Protein AF-0000000086530440 (afdb_homodimer)

Nearest PDB structures (foldseek):
  5odq-assembly1_B  TM=7.587E-01  e=1.296E-11  Methanothermococcus thermolithotrophicus DSM 2095
  7bkb-assembly1_B  TM=7.549E-01  e=4.208E-11  Methanospirillum hungatei JF-1
  1e1y-assembly1_A  TM=3.582E-01  e=9.350E+00  Oryctolagus cuniculus
  5odq-assembly1_B  TM=7.588E-01  e=1.585E-11  Methanothermococcus thermolithotrophicus DSM 2095
  7bkb-assembly1_B  TM=7.551E-01  e=4.612E-11  Methanospirillum hungatei JF-1

Foldseek 3Di:
DEEAEPAAACCVVPPVVLVVLLCLLCVVLPHHYDHQPPQDHCQLVCVVVPVLVSNLVNLVVVLVRGLPGQAYEYLALSSLLSLQPPNCVSCVPPVVVNVSSVSHNVRGYYSLCCCCPPSVDQAAAADDEWAAEEAEAQSNCPRVNPDVRLQVLCVSNVYHYQYFPPSNDHLLLVCPPPPVCPPVSLVSNVVVLVRRVVSVILEYEYRHVSSLCSNVVSCVVVPNPRRYYYYSSCVSSNVD/DEEAEPAAACCVVPPVVLVVLLCLLCVVLPHHYDHQPPQDHCQLVCVVVPVLVSNLVNLVVVLVRGLPGQAYEYLALSSLLSLQPPNCVSCVPPVVVNVSSVSHNVRGYYSLCCVCPPSVDQAAAADDEWAAEEAEAQSNCPRVNPDVRLCVLCVSNVYHYQYFPPSNDHLLLVCPPPPVCPPVSLVSNVVVLVRRVVSVIQEYEYRHVSSLCSNVVSCVVVPNPRRYYYYSSCVSSNVD

Sequence (480 aa):
MRVGLFVTCLVDLMRPEIGFSALKLIRDAGYEVIVPPAQTCCGQPAYNSGDRALARDLAEKTLREFEQFDYVVAPSGSCGGMIRAHYGDLFRDDPELMGRYTRLQQKVYELTDFLANVAKVSLAPGEFTGPVTYHDSCSGLRELGVKAQPRALLAQRGIAVTEMKDCEHCCGFGGTFAVKYGDISAAIADEKCANVRASGTGAVVLGDLGCMLNIEGRLRRTGDRDTRVLHVAQVLAGDVMRVGLFVTCLVDLMRPEIGFSALKLIRDAGYEVIVPPAQTCCGQPAYNSGDRALARDLAEKTLREFEQFDYVVAPSGSCGGMIRAHYGDLFRDDPELMGRYTRLQQKVYELTDFLANVAKVSLAPGEFTGPVTYHDSCSGLRELGVKAQPRALLAQRGIAVTEMKDCEHCCGFGGTFAVKYGDISAAIADEKCANVRASGTGAVVLGDLGCMLNIEGRLRRTGDRDTRVLHVAQVLAGDV

InterPro domains:
  IPR004017 Cysteine-rich domain [PF02754] (3-84)
  IPR004017 Cysteine-rich domain [PF02754] (132-215)

Organism: NCBI:txid488447

Radius of gyration: 22.61 Å; Cα contacts (8 Å, |Δi|>4): 989; chains: 2; bounding box: 58×64×51 Å

pLDDT: mean 94.04, std 8.0, range [56.5, 98.94]

Structure (mmCIF, N/CA/C/O backbone):
data_AF-0000000086530440-model_v1
#
loop_
_entity.id
_entity.type
_entity.pdbx_description
1 polymer '(Fe-S)-binding protein'
#
loop_
_atom_site.group_PDB
_atom_site.id
_atom_site.type_symbol
_atom_site.label_atom_id
_atom_site.label_alt_id
_atom_site.label_comp_id
_atom_site.label_asym_id
_atom_site.label_entity_id
_atom_site.label_seq_id
_atom_site.pdbx_PDB_ins_code
_atom_site.Cartn_x
_atom_site.Cartn_y
_atom_site.Cartn_z
_atom_site.occupancy
_atom_site.B_iso_or_equiv
_atom_site.auth_seq_id
_atom_site.auth_comp_id
_atom_site.auth_asym_id
_atom_site.auth_atom_id
_atom_site.pdbx_PDB_model_num
ATOM 1 N N . MET A 1 1 ? 12.977 -28.969 4.629 1 94.25 1 MET A N 1
ATOM 2 C CA . MET A 1 1 ? 13.391 -27.688 4.062 1 94.25 1 MET A CA 1
ATOM 3 C C . MET A 1 1 ? 12.461 -26.578 4.512 1 94.25 1 MET A C 1
ATOM 5 O O . MET A 1 1 ? 11.266 -26.797 4.707 1 94.25 1 MET A O 1
ATOM 9 N N . ARG A 1 2 ? 13.102 -25.5 4.812 1 97.75 2 ARG A N 1
ATOM 10 C CA . ARG A 1 2 ? 12.359 -24.375 5.367 1 97.75 2 ARG A CA 1
ATOM 11 C C . ARG A 1 2 ? 12.039 -23.344 4.285 1 97.75 2 ARG A C 1
ATOM 13 O O . ARG A 1 2 ? 12.922 -22.938 3.523 1 97.75 2 ARG A O 1
ATOM 20 N N . VAL A 1 3 ? 10.711 -22.984 4.215 1 98.88 3 VAL A N 1
ATOM 21 C CA . VAL A 1 3 ? 10.242 -21.953 3.307 1 98.88 3 VAL A CA 1
ATOM 22 C C . VAL A 1 3 ? 9.914 -20.688 4.098 1 98.88 3 VAL A C 1
ATOM 24 O O . VAL A 1 3 ? 9.133 -20.719 5.051 1 98.88 3 VAL A O 1
ATOM 27 N N . GLY A 1 4 ? 10.641 -19.562 3.832 1 98.88 4 GLY A N 1
ATOM 28 C CA . GLY A 1 4 ? 10.156 -18.266 4.273 1 98.88 4 GLY A CA 1
ATOM 29 C C . GLY A 1 4 ? 9.023 -17.734 3.412 1 98.88 4 GLY A C 1
ATOM 30 O O . GLY A 1 4 ? 9.211 -17.469 2.221 1 98.88 4 GLY A O 1
ATOM 31 N N . LEU A 1 5 ? 7.836 -17.641 4.008 1 98.88 5 LEU A N 1
ATOM 32 C CA . LEU A 1 5 ? 6.699 -17.078 3.281 1 98.88 5 LEU A CA 1
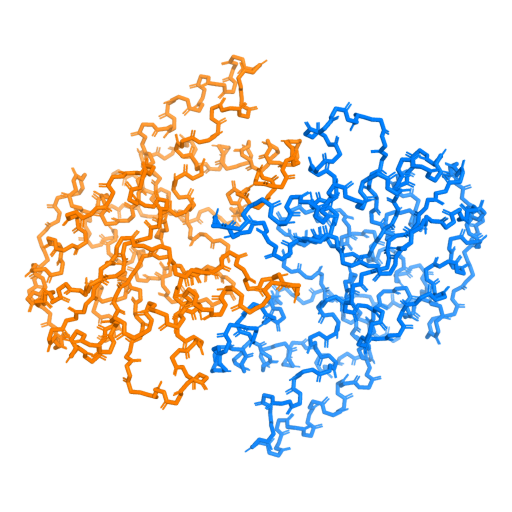ATOM 33 C C . LEU A 1 5 ? 6.688 -15.562 3.363 1 98.88 5 LEU A C 1
ATOM 35 O O . LEU A 1 5 ? 6.539 -14.992 4.445 1 98.88 5 LEU A O 1
ATOM 39 N N . PHE A 1 6 ? 6.891 -14.93 2.229 1 98.75 6 PHE A N 1
ATOM 40 C CA . PHE A 1 6 ? 6.688 -13.492 2.082 1 98.75 6 PHE A CA 1
ATOM 41 C C . PHE A 1 6 ? 5.223 -13.18 1.788 1 98.75 6 PHE A C 1
ATOM 43 O O . PHE A 1 6 ? 4.805 -13.18 0.629 1 98.75 6 PHE A O 1
ATOM 50 N N . VAL A 1 7 ? 4.445 -12.875 2.725 1 97.5 7 VAL A N 1
ATOM 51 C CA . VAL A 1 7 ? 2.992 -12.789 2.654 1 97.5 7 VAL A CA 1
ATOM 52 C C . VAL A 1 7 ? 2.58 -11.617 1.771 1 97.5 7 VAL A C 1
ATOM 54 O O . VAL A 1 7 ? 1.535 -11.656 1.118 1 97.5 7 VAL A O 1
ATOM 57 N N . THR A 1 8 ? 3.424 -10.555 1.627 1 96 8 THR A N 1
ATOM 58 C CA . THR A 1 8 ? 3.225 -9.289 0.939 1 96 8 THR A CA 1
ATOM 59 C C . THR A 1 8 ? 2.41 -8.328 1.801 1 96 8 THR A C 1
ATOM 61 O O . THR A 1 8 ? 1.546 -8.758 2.568 1 96 8 THR A O 1
ATOM 64 N N . CYS A 1 9 ? 2.635 -7.066 1.642 1 94.56 9 CYS A N 1
ATOM 65 C CA . CYS A 1 9 ? 2.002 -6.074 2.5 1 94.56 9 CYS A CA 1
ATOM 66 C C . CYS A 1 9 ? 0.507 -5.98 2.217 1 94.56 9 CYS A C 1
ATOM 68 O O . CYS A 1 9 ? -0.303 -5.914 3.143 1 94.56 9 CYS A O 1
ATOM 70 N N . LEU A 1 10 ? 0.105 -6.02 0.945 1 92.88 10 LEU A N 1
ATOM 71 C CA . LEU A 1 10 ? -1.304 -5.879 0.594 1 92.88 10 LEU A CA 1
ATOM 72 C C . LEU A 1 10 ? -2.113 -7.066 1.109 1 92.88 10 LEU A C 1
ATOM 74 O O . LEU A 1 10 ? -3.189 -6.883 1.683 1 92.88 10 LEU A O 1
ATOM 78 N N . VAL A 1 11 ? -1.574 -8.281 0.931 1 96.06 11 VAL A N 1
ATOM 79 C CA . VAL A 1 11 ? -2.26 -9.477 1.417 1 96.06 11 VAL A CA 1
ATOM 80 C C . VAL A 1 11 ? -2.381 -9.414 2.938 1 96.06 11 VAL A C 1
ATOM 82 O O . VAL A 1 11 ? -3.463 -9.633 3.49 1 96.06 11 VAL A O 1
ATOM 85 N N . ASP A 1 12 ? -1.332 -9.055 3.594 1 94.44 12 ASP A N 1
ATOM 86 C CA . ASP A 1 12 ? -1.309 -9.016 5.055 1 94.44 12 ASP A CA 1
ATOM 87 C C . ASP A 1 12 ? -2.324 -8.016 5.59 1 94.44 12 ASP A C 1
ATOM 89 O O . ASP A 1 12 ? -3.02 -8.289 6.57 1 94.44 12 ASP A O 1
ATOM 93 N N . LEU A 1 13 ? -2.479 -6.918 4.895 1 92.62 13 LEU A N 1
ATOM 94 C CA . LEU A 1 13 ? -3.273 -5.816 5.43 1 92.62 13 LEU A CA 1
ATOM 95 C C . LEU A 1 13 ? -4.734 -5.949 5.016 1 92.62 13 LEU A C 1
ATOM 97 O O . LEU A 1 13 ? -5.633 -5.531 5.746 1 92.62 13 LEU A O 1
ATOM 101 N N . MET A 1 14 ? -4.984 -6.633 3.861 1 93.62 14 MET A N 1
ATOM 102 C CA . MET A 1 14 ? -6.324 -6.465 3.301 1 93.62 14 MET A CA 1
ATOM 103 C C . MET A 1 14 ? -7.027 -7.809 3.156 1 93.62 14 MET A C 1
ATOM 105 O O . MET A 1 14 ? -8.25 -7.891 3.287 1 93.62 14 MET A O 1
ATOM 109 N N . ARG A 1 15 ? -6.25 -8.789 2.846 1 94.75 15 ARG A N 1
ATOM 110 C CA . ARG A 1 15 ? -6.832 -10.109 2.627 1 94.75 15 ARG A CA 1
ATOM 111 C C . ARG A 1 15 ? -5.934 -11.203 3.197 1 94.75 15 ARG A C 1
ATOM 113 O O . ARG A 1 15 ? -5.457 -12.07 2.461 1 94.75 15 ARG A O 1
ATOM 120 N N . PRO A 1 16 ? -5.754 -11.227 4.547 1 94.62 16 PRO A N 1
ATOM 121 C CA . PRO A 1 16 ? -4.793 -12.156 5.148 1 94.62 16 PRO A CA 1
ATOM 122 C C . PRO A 1 16 ? -5.145 -13.617 4.883 1 94.62 16 PRO A C 1
ATOM 124 O O . PRO A 1 16 ? -4.27 -14.484 4.934 1 94.62 16 PRO A O 1
ATOM 127 N N . GLU A 1 17 ? -6.453 -13.891 4.562 1 96.88 17 GLU A N 1
ATOM 128 C CA . GLU A 1 17 ? -6.867 -15.258 4.277 1 96.88 17 GLU A CA 1
ATOM 129 C C . GLU A 1 17 ? -6.105 -15.828 3.084 1 96.88 17 GLU A C 1
ATOM 131 O O . GLU A 1 17 ? -5.887 -17.047 3.002 1 96.88 17 GLU A O 1
ATOM 136 N N . ILE A 1 18 ? -5.664 -15.016 2.166 1 98.06 18 ILE A N 1
ATOM 137 C CA . ILE A 1 18 ? -4.859 -15.453 1.035 1 98.06 18 ILE A CA 1
ATOM 138 C C . ILE A 1 18 ? -3.512 -15.977 1.533 1 98.06 18 ILE A C 1
ATOM 140 O O . ILE A 1 18 ? -3.014 -17 1.046 1 98.06 18 ILE A O 1
ATOM 144 N N . GLY A 1 19 ? -2.902 -15.25 2.531 1 98.38 19 GLY A N 1
ATOM 145 C CA . GLY A 1 19 ? -1.678 -15.719 3.158 1 98.38 19 GLY A CA 1
ATOM 146 C C . GLY A 1 19 ? -1.831 -17.062 3.828 1 98.38 19 GLY A C 1
ATOM 147 O O . GLY A 1 19 ? -0.941 -17.922 3.736 1 98.38 19 GLY A O 1
ATOM 148 N N . PHE A 1 20 ? -2.984 -17.266 4.43 1 98.38 20 PHE A N 1
ATOM 149 C CA . PHE A 1 20 ? -3.25 -18.531 5.09 1 98.38 20 PHE A CA 1
ATOM 150 C C . PHE A 1 20 ? -3.389 -19.656 4.07 1 98.38 20 PHE A C 1
ATOM 152 O O . PHE A 1 20 ? -2.92 -20.766 4.297 1 98.38 20 PHE A O 1
ATOM 159 N N . SER A 1 21 ? -4.02 -19.406 2.959 1 98.75 21 SER A N 1
ATOM 160 C CA . SER A 1 21 ? -4.133 -20.391 1.895 1 98.75 21 SER A CA 1
ATOM 161 C C . SER A 1 21 ? -2.764 -20.766 1.338 1 98.75 21 SER A C 1
ATOM 163 O O . SER A 1 21 ? -2.492 -21.938 1.081 1 98.75 21 SER A O 1
ATOM 165 N N . ALA A 1 22 ? -1.939 -19.734 1.135 1 98.88 22 ALA A N 1
ATOM 166 C CA . ALA A 1 22 ? -0.586 -19.984 0.647 1 98.88 22 ALA A CA 1
ATOM 167 C C . ALA A 1 22 ? 0.198 -20.844 1.629 1 98.88 22 ALA A C 1
ATOM 169 O O . ALA A 1 22 ? 0.862 -21.812 1.227 1 98.88 22 ALA A O 1
ATOM 170 N N . LEU A 1 23 ? 0.105 -20.516 2.916 1 98.81 23 LEU A N 1
ATOM 171 C CA . LEU A 1 23 ? 0.765 -21.281 3.973 1 98.81 23 LEU A CA 1
ATOM 172 C C . LEU A 1 23 ? 0.308 -22.734 3.965 1 98.81 23 LEU A C 1
ATOM 174 O O . LEU A 1 23 ? 1.133 -23.641 4.031 1 98.81 23 LEU A O 1
ATOM 178 N N . LYS A 1 24 ? -0.978 -22.953 3.848 1 98.62 24 LYS A N 1
ATOM 179 C CA . LYS A 1 24 ? -1.569 -24.281 3.814 1 98.62 24 LYS A CA 1
ATOM 180 C C . LYS A 1 24 ? -1.022 -25.094 2.648 1 98.62 24 LYS A C 1
ATOM 182 O O . LYS A 1 24 ? -0.645 -26.266 2.818 1 98.62 24 LYS A O 1
ATOM 187 N N . LEU A 1 25 ? -0.968 -24.516 1.472 1 98.81 25 LEU A N 1
ATOM 188 C CA . LEU A 1 25 ? -0.498 -25.203 0.273 1 98.81 25 LEU A CA 1
ATOM 189 C C . LEU A 1 25 ? 0.959 -25.625 0.426 1 98.81 25 LEU A C 1
ATOM 191 O O . LEU A 1 25 ? 1.324 -26.75 0.063 1 98.81 25 LEU A O 1
ATOM 195 N N . ILE A 1 26 ? 1.804 -24.734 1.002 1 98.88 26 ILE A N 1
ATOM 196 C CA . ILE A 1 26 ? 3.227 -25.016 1.157 1 98.88 26 ILE A CA 1
ATOM 197 C C . ILE A 1 26 ? 3.426 -26.094 2.217 1 98.88 26 ILE A C 1
ATOM 199 O O . ILE A 1 26 ? 4.23 -27.016 2.033 1 98.88 26 ILE A O 1
ATOM 203 N N . ARG A 1 27 ? 2.674 -25.984 3.285 1 98.69 27 ARG A N 1
ATOM 204 C CA . ARG A 1 27 ? 2.742 -27 4.336 1 98.69 27 ARG A CA 1
ATOM 205 C C . ARG A 1 27 ? 2.307 -28.359 3.814 1 98.69 27 ARG A C 1
ATOM 207 O O . ARG A 1 27 ? 2.959 -29.375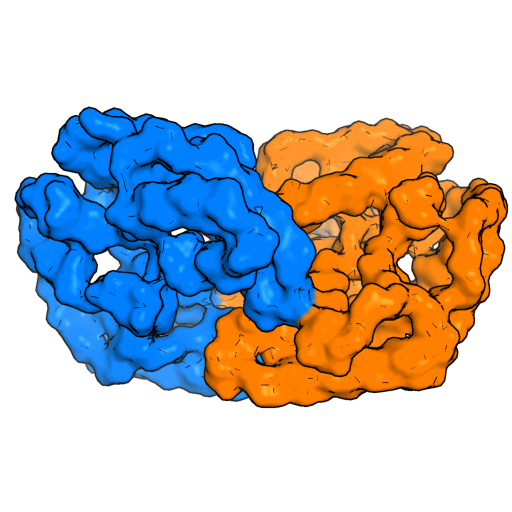 4.082 1 98.69 27 ARG A O 1
ATOM 214 N N . ASP A 1 28 ? 1.275 -28.422 3.088 1 98.25 28 ASP A N 1
ATOM 215 C CA . ASP A 1 28 ? 0.757 -29.672 2.541 1 98.25 28 ASP A CA 1
ATOM 216 C C . ASP A 1 28 ? 1.738 -30.281 1.543 1 98.25 28 ASP A C 1
ATOM 218 O O . ASP A 1 28 ? 1.724 -31.5 1.312 1 98.25 28 ASP A O 1
ATOM 222 N N . ALA A 1 29 ? 2.555 -29.453 0.952 1 98.44 29 ALA A N 1
ATOM 223 C CA . ALA A 1 29 ? 3.568 -29.922 0.013 1 98.44 29 ALA A CA 1
ATOM 224 C C . ALA A 1 29 ? 4.762 -30.531 0.752 1 98.44 29 ALA A C 1
ATOM 226 O O . ALA A 1 29 ? 5.684 -31.062 0.127 1 98.44 29 ALA A O 1
ATOM 227 N N . GLY A 1 30 ? 4.801 -30.422 2.133 1 98.31 30 GLY A N 1
ATOM 228 C CA . GLY A 1 30 ? 5.801 -31.125 2.926 1 98.31 30 GLY A CA 1
ATOM 229 C C . GLY A 1 30 ? 6.898 -30.203 3.439 1 98.31 30 GLY A C 1
ATOM 230 O O . GLY A 1 30 ? 7.926 -30.688 3.93 1 98.31 30 GLY A O 1
ATOM 231 N N . TYR A 1 31 ? 6.66 -28.891 3.383 1 98.81 31 TYR A N 1
ATOM 232 C CA . TYR A 1 31 ? 7.688 -27.953 3.807 1 98.81 31 TYR A CA 1
ATOM 233 C C . TYR A 1 31 ? 7.336 -27.328 5.156 1 98.81 31 TYR A C 1
ATOM 235 O O . TYR A 1 31 ? 6.156 -27.203 5.5 1 98.81 31 TYR A O 1
ATOM 243 N N . GLU A 1 32 ? 8.32 -27.047 5.895 1 98.69 32 GLU A N 1
ATOM 244 C CA . GLU A 1 32 ? 8.133 -26.172 7.047 1 98.69 32 GLU A CA 1
ATOM 245 C C . GLU A 1 32 ? 8.023 -24.703 6.613 1 98.69 32 GLU A C 1
ATOM 247 O O . GLU A 1 32 ? 8.891 -24.203 5.895 1 98.69 32 GLU A O 1
ATOM 252 N N . VAL A 1 33 ? 6.969 -24.109 6.992 1 98.62 33 VAL A N 1
ATOM 253 C CA . VAL A 1 33 ? 6.746 -22.734 6.566 1 98.62 33 VAL A CA 1
ATOM 254 C C . VAL A 1 33 ? 6.965 -21.781 7.746 1 98.62 33 VAL A C 1
ATOM 256 O O . VAL A 1 33 ? 6.395 -21.969 8.82 1 98.62 33 VAL A O 1
ATOM 259 N N . ILE A 1 34 ? 7.805 -20.812 7.605 1 98.62 34 ILE A N 1
ATOM 260 C CA . ILE A 1 34 ? 8.039 -19.766 8.586 1 98.62 34 ILE A CA 1
ATOM 261 C C . ILE A 1 34 ? 7.617 -18.422 8 1 98.62 34 ILE A C 1
ATOM 263 O O . ILE A 1 34 ? 7.918 -18.109 6.844 1 98.62 34 ILE A O 1
ATOM 267 N N . VAL A 1 35 ? 6.844 -17.703 8.75 1 98.25 35 VAL A N 1
ATOM 268 C CA . VAL A 1 35 ? 6.449 -16.344 8.398 1 98.25 35 VAL A CA 1
ATOM 269 C C . VAL A 1 35 ? 7.188 -15.352 9.289 1 98.25 35 VAL A C 1
ATOM 271 O O . VAL A 1 35 ? 6.793 -15.125 10.438 1 98.25 35 VAL A O 1
ATOM 274 N N . PRO A 1 36 ? 8.25 -14.797 8.805 1 97.19 36 PRO A N 1
ATOM 275 C CA . PRO A 1 36 ? 8.961 -13.844 9.656 1 97.19 36 PRO A CA 1
ATOM 276 C C . PRO A 1 36 ? 8.078 -12.695 10.133 1 97.19 36 PRO A C 1
ATOM 278 O O . PRO A 1 36 ? 7.504 -11.977 9.305 1 97.19 36 PRO A O 1
ATOM 281 N N . PRO A 1 37 ? 7.957 -12.484 11.344 1 92.75 37 PRO A N 1
ATOM 282 C CA . PRO A 1 37 ? 7.039 -11.461 11.852 1 92.75 37 PRO A CA 1
ATOM 283 C C . PRO A 1 37 ? 7.504 -10.039 11.523 1 92.75 37 PRO A C 1
ATOM 285 O O . PRO A 1 37 ? 6.691 -9.109 11.508 1 92.75 37 PRO A O 1
ATOM 288 N N . ALA A 1 38 ? 8.766 -9.891 11.297 1 91.31 38 ALA A N 1
ATOM 289 C CA . ALA A 1 38 ? 9.312 -8.555 11.078 1 91.31 38 ALA A CA 1
ATOM 290 C C . ALA A 1 38 ? 9.273 -8.18 9.602 1 91.31 38 ALA A C 1
ATOM 292 O O . ALA A 1 38 ? 9.742 -7.105 9.211 1 91.31 38 ALA A O 1
ATOM 293 N N . GLN A 1 39 ? 8.703 -9.109 8.789 1 91.88 39 GLN A N 1
ATOM 294 C CA . GLN A 1 39 ? 8.656 -8.766 7.371 1 91.88 39 GLN A CA 1
ATOM 295 C C . GLN A 1 39 ? 7.801 -7.531 7.133 1 91.88 39 GLN A C 1
ATOM 297 O O . GLN A 1 39 ? 6.883 -7.246 7.906 1 91.88 39 GLN A O 1
ATOM 302 N N . THR A 1 40 ? 8.156 -6.773 6.07 1 90.62 40 THR A N 1
ATOM 303 C CA . THR A 1 40 ? 7.414 -5.582 5.676 1 90.62 40 THR A CA 1
ATOM 304 C C . THR A 1 40 ? 7.137 -5.594 4.176 1 90.62 40 THR A C 1
ATOM 306 O O . THR A 1 40 ? 6.805 -6.633 3.607 1 90.62 40 THR A O 1
ATOM 309 N N . CYS A 1 41 ? 7.277 -4.473 3.482 1 94.56 41 CYS A N 1
ATOM 310 C CA . CYS A 1 41 ? 7.039 -4.277 2.057 1 94.56 41 CYS A CA 1
ATOM 311 C C . CYS A 1 41 ? 8.266 -4.664 1.241 1 94.56 41 CYS A C 1
ATOM 313 O O . CYS A 1 41 ? 9.398 -4.523 1.71 1 94.56 41 CYS A O 1
ATOM 315 N N . CYS A 1 42 ? 8.039 -5.188 0.037 1 97.19 42 CYS A N 1
ATOM 316 C CA . CYS A 1 42 ? 9.133 -5.547 -0.856 1 97.19 42 CYS A CA 1
ATOM 317 C C . CYS A 1 42 ? 9.828 -4.301 -1.393 1 97.19 42 CYS A C 1
ATOM 319 O O . CYS A 1 42 ? 10.914 -4.391 -1.974 1 97.19 42 CYS A O 1
ATOM 321 N N . GLY A 1 43 ? 9.219 -3.178 -1.311 1 95.25 43 GLY A N 1
ATOM 322 C CA . GLY A 1 43 ? 9.859 -1.924 -1.671 1 95.25 43 GLY A CA 1
ATOM 323 C C . GLY A 1 43 ? 9.539 -1.473 -3.084 1 95.25 43 GLY A C 1
ATOM 324 O O . GLY A 1 43 ? 10.047 -0.445 -3.541 1 95.25 43 GLY A O 1
ATOM 325 N N . GLN A 1 44 ? 8.633 -2.098 -3.779 1 92 44 GLN A N 1
ATOM 326 C CA . GLN A 1 44 ? 8.344 -1.834 -5.188 1 92 44 GLN A CA 1
ATOM 327 C C . GLN A 1 44 ? 7.855 -0.403 -5.387 1 92 44 GLN A C 1
ATOM 329 O O . GLN A 1 44 ? 8.297 0.286 -6.309 1 92 44 GLN A O 1
ATOM 334 N N . PRO A 1 45 ? 6.926 0.123 -4.539 1 87.94 45 PRO A N 1
ATOM 335 C CA . PRO A 1 45 ? 6.488 1.504 -4.75 1 87.94 45 PRO A CA 1
ATOM 336 C C . PRO A 1 45 ? 7.633 2.508 -4.652 1 87.94 45 PRO A C 1
ATOM 338 O O . PRO A 1 45 ? 7.727 3.43 -5.465 1 87.94 45 PRO A O 1
ATOM 341 N N . ALA A 1 46 ? 8.516 2.338 -3.664 1 90.81 46 ALA A N 1
ATOM 342 C CA . ALA A 1 46 ? 9.672 3.211 -3.523 1 90.81 46 ALA A CA 1
ATOM 343 C C . ALA A 1 46 ? 10.602 3.088 -4.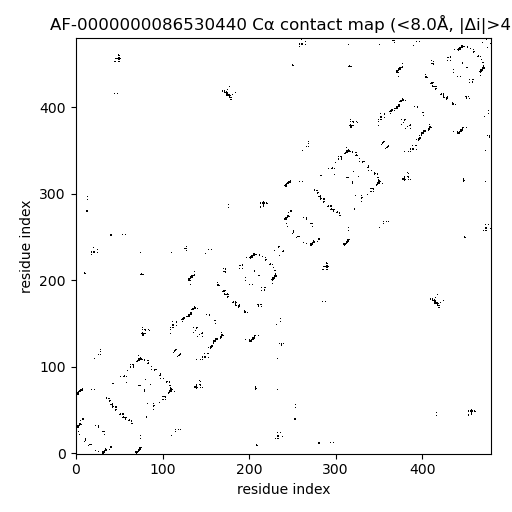73 1 90.81 46 ALA A C 1
ATOM 345 O O . ALA A 1 46 ? 11.078 4.094 -5.258 1 90.81 46 ALA A O 1
ATOM 346 N N . TYR A 1 47 ? 10.836 1.871 -5.223 1 92.19 47 TYR A N 1
ATOM 347 C CA . TYR A 1 47 ? 11.688 1.612 -6.375 1 92.19 47 TYR A CA 1
ATOM 348 C C . TYR A 1 47 ? 11.125 2.264 -7.633 1 92.19 47 TYR A C 1
ATOM 350 O O . TYR A 1 47 ? 11.836 2.977 -8.344 1 92.19 47 TYR A O 1
ATOM 358 N N . ASN A 1 48 ? 9.781 2.074 -7.875 1 85.75 48 ASN A N 1
ATOM 359 C CA . ASN A 1 48 ? 9.125 2.609 -9.062 1 85.75 48 ASN A CA 1
ATOM 360 C C . ASN A 1 48 ? 9.094 4.137 -9.047 1 85.75 48 ASN A C 1
ATOM 362 O O . ASN A 1 48 ? 9.148 4.77 -10.102 1 85.75 48 ASN A O 1
ATOM 366 N N . SER A 1 49 ? 9.07 4.691 -7.852 1 84.25 49 SER A N 1
ATOM 367 C CA . SER A 1 49 ? 9.016 6.145 -7.719 1 84.25 49 SER A CA 1
ATOM 368 C C . SER A 1 49 ? 10.398 6.766 -7.828 1 84.25 49 SER A C 1
ATOM 370 O O . SER A 1 49 ? 10.531 7.984 -7.965 1 84.25 49 SER A O 1
ATOM 372 N N . GLY A 1 50 ? 11.461 5.91 -7.664 1 85.62 50 GLY A N 1
ATOM 373 C CA . GLY A 1 50 ? 12.82 6.398 -7.809 1 85.62 50 GLY A CA 1
ATOM 374 C C . GLY A 1 50 ? 13.484 6.719 -6.48 1 85.62 50 GLY A C 1
ATOM 375 O O . GLY A 1 50 ? 14.609 7.223 -6.445 1 85.62 50 GLY A O 1
ATOM 376 N N . ASP A 1 51 ? 12.805 6.504 -5.426 1 87.81 51 ASP A N 1
ATOM 377 C CA . ASP A 1 51 ? 13.43 6.645 -4.117 1 87.81 51 ASP A CA 1
ATOM 378 C C . ASP A 1 51 ? 14.344 5.457 -3.814 1 87.81 51 ASP A C 1
ATOM 380 O O . ASP A 1 51 ? 14 4.59 -3.012 1 87.81 51 ASP A O 1
ATOM 384 N N . ARG A 1 52 ? 15.484 5.52 -4.309 1 92.19 52 ARG A N 1
ATOM 385 C CA . ARG A 1 52 ? 16.422 4.398 -4.273 1 92.19 52 ARG A CA 1
ATOM 386 C C . ARG A 1 52 ? 16.875 4.109 -2.846 1 92.19 52 ARG A C 1
ATOM 388 O O . ARG A 1 52 ? 17.062 2.951 -2.469 1 92.19 52 ARG A O 1
ATOM 395 N N . ALA A 1 53 ? 17.047 5.148 -2.09 1 93.06 53 ALA A N 1
ATOM 396 C CA . ALA A 1 53 ? 17.531 4.965 -0.723 1 93.06 53 ALA A CA 1
ATOM 397 C C . ALA A 1 53 ? 16.531 4.156 0.101 1 93.06 53 ALA A C 1
ATOM 399 O O . ALA A 1 53 ? 16.906 3.189 0.77 1 93.06 53 ALA A O 1
ATOM 400 N N . LEU A 1 54 ? 15.289 4.543 0.033 1 93.31 54 LEU A N 1
ATOM 401 C CA . LEU A 1 54 ? 14.258 3.814 0.762 1 93.31 54 LEU A CA 1
ATOM 402 C C . LEU A 1 54 ? 14.094 2.404 0.208 1 93.31 54 LEU A C 1
ATOM 404 O O . LEU A 1 54 ? 13.969 1.444 0.97 1 93.31 54 LEU A O 1
ATOM 408 N N . ALA A 1 55 ? 14.062 2.297 -1.114 1 96.06 55 ALA A N 1
ATOM 409 C CA . ALA A 1 55 ? 13.961 0.98 -1.738 1 96.06 55 ALA A CA 1
ATOM 410 C C . ALA A 1 55 ? 15.094 0.063 -1.273 1 96.06 55 ALA A C 1
ATOM 412 O O . ALA A 1 55 ? 14.859 -1.112 -0.978 1 96.06 55 ALA A O 1
ATOM 413 N N . ARG A 1 56 ? 16.297 0.618 -1.209 1 97.5 56 ARG A N 1
ATOM 414 C CA . ARG A 1 56 ? 17.453 -0.153 -0.774 1 97.5 56 ARG A CA 1
ATOM 415 C C . ARG A 1 56 ? 17.312 -0.582 0.683 1 97.5 56 ARG A C 1
ATOM 417 O O . ARG A 1 56 ? 17.625 -1.725 1.032 1 97.5 56 ARG A O 1
ATOM 424 N N . ASP A 1 57 ? 16.875 0.333 1.554 1 96.75 57 ASP A N 1
ATOM 425 C CA . ASP A 1 57 ? 16.672 0.009 2.963 1 96.75 57 ASP A CA 1
ATOM 426 C C . ASP A 1 57 ? 15.695 -1.148 3.123 1 96.75 57 ASP A C 1
ATOM 428 O O . ASP A 1 57 ? 15.93 -2.07 3.906 1 96.75 57 ASP A O 1
ATOM 432 N N . LEU A 1 58 ? 14.602 -1.113 2.41 1 97.31 58 LEU A N 1
ATOM 433 C CA . LEU A 1 58 ? 13.578 -2.154 2.479 1 97.31 58 LEU A CA 1
ATOM 434 C C . LEU A 1 58 ? 14.109 -3.469 1.91 1 97.31 58 LEU A C 1
ATOM 436 O O . LEU A 1 58 ? 13.82 -4.543 2.445 1 97.31 58 LEU A O 1
ATOM 440 N N . ALA A 1 59 ? 14.867 -3.377 0.853 1 98.31 59 ALA A N 1
ATOM 441 C CA . ALA A 1 59 ? 15.477 -4.562 0.254 1 98.31 59 ALA A CA 1
ATOM 442 C C . ALA A 1 59 ? 16.438 -5.23 1.225 1 98.31 59 ALA A C 1
ATOM 444 O O . ALA A 1 59 ? 16.469 -6.457 1.351 1 98.31 59 ALA A O 1
ATOM 445 N N . GLU A 1 60 ? 17.25 -4.434 1.876 1 98.12 60 GLU A N 1
ATOM 446 C CA . GLU A 1 60 ? 18.188 -4.969 2.855 1 98.12 60 GLU A CA 1
ATOM 447 C C . GLU A 1 60 ? 17.469 -5.676 3.994 1 98.12 60 GLU A C 1
ATOM 449 O O . GLU A 1 60 ? 17.906 -6.719 4.473 1 98.12 60 GLU A O 1
ATOM 454 N N . LYS A 1 61 ? 16.438 -5.074 4.43 1 97.5 61 LYS A N 1
ATOM 455 C CA . LYS A 1 61 ? 15.641 -5.695 5.48 1 97.5 61 LYS A CA 1
ATOM 456 C C . LYS A 1 61 ? 15.078 -7.039 5.027 1 97.5 61 LYS A C 1
ATOM 458 O O . LYS A 1 61 ? 15.102 -8.016 5.777 1 97.5 61 LYS A O 1
ATOM 463 N N . THR A 1 62 ? 14.523 -7.062 3.803 1 98.12 62 THR A N 1
ATOM 464 C CA . THR A 1 62 ? 14.016 -8.312 3.256 1 98.12 62 THR A CA 1
ATOM 465 C C . THR A 1 62 ? 15.109 -9.375 3.207 1 98.12 62 THR A C 1
ATOM 467 O O . THR A 1 62 ? 14.898 -10.516 3.613 1 98.12 62 THR A O 1
ATOM 470 N N . LEU A 1 63 ? 16.25 -8.945 2.729 1 98.19 63 LEU A N 1
ATOM 471 C CA . LEU A 1 63 ? 17.391 -9.859 2.648 1 98.19 63 LEU A CA 1
ATOM 472 C C . LEU A 1 63 ? 17.719 -10.438 4.02 1 98.19 63 LEU A C 1
ATOM 474 O O . LEU A 1 63 ? 17.859 -11.656 4.168 1 98.19 63 LEU A O 1
ATOM 478 N N . ARG A 1 64 ? 17.781 -9.594 5.039 1 97.62 64 ARG A N 1
ATOM 479 C CA . ARG A 1 64 ? 18.125 -10.016 6.398 1 97.62 64 ARG A CA 1
ATOM 480 C C . ARG A 1 64 ? 17.078 -10.984 6.941 1 97.62 64 ARG A C 1
ATOM 482 O O . ARG A 1 64 ? 17.422 -11.953 7.629 1 97.62 64 ARG A O 1
ATOM 489 N N . GLU A 1 65 ? 15.867 -10.773 6.605 1 97.88 65 GLU A N 1
ATOM 490 C CA . GLU A 1 65 ? 14.781 -11.57 7.164 1 97.88 65 GLU A CA 1
ATOM 491 C C . GLU A 1 65 ? 14.656 -12.914 6.461 1 97.88 65 GLU A C 1
ATOM 493 O O . GLU A 1 65 ? 14.172 -13.891 7.043 1 97.88 65 GLU A O 1
ATOM 498 N N . PHE A 1 66 ? 15.156 -13.016 5.227 1 98.62 66 PHE A N 1
ATOM 499 C CA . PHE A 1 66 ? 14.727 -14.18 4.465 1 98.62 66 PHE A CA 1
ATOM 500 C C . PHE A 1 66 ? 15.93 -15.008 4.02 1 98.62 66 PHE A C 1
ATOM 502 O O . PHE A 1 66 ? 15.773 -16.156 3.607 1 98.62 66 PHE A O 1
ATOM 509 N N . GLU A 1 67 ? 17.156 -14.5 4.09 1 98 67 GLU A N 1
ATOM 510 C CA . GLU A 1 67 ? 18.312 -15.156 3.498 1 98 67 GLU A CA 1
ATOM 511 C C . GLU A 1 67 ? 18.609 -16.484 4.199 1 98 67 GLU A C 1
ATOM 513 O O . GLU A 1 67 ? 19.328 -17.328 3.656 1 98 67 GLU A O 1
ATOM 518 N N . GLN A 1 68 ? 18.047 -16.734 5.387 1 97.94 68 GLN A N 1
ATOM 519 C CA . GLN A 1 68 ? 18.359 -17.938 6.156 1 97.94 68 GLN A CA 1
ATOM 520 C C . GLN A 1 68 ? 17.531 -19.125 5.668 1 97.94 68 GLN A C 1
ATOM 522 O O . GLN A 1 68 ? 17.812 -20.266 6.043 1 97.94 68 GLN A O 1
ATOM 527 N N . PHE A 1 69 ? 16.578 -18.891 4.832 1 98.75 69 PHE A N 1
ATOM 528 C CA . PHE A 1 69 ? 15.664 -19.953 4.449 1 98.75 69 PHE A CA 1
ATOM 529 C C . PHE A 1 69 ? 16.141 -20.672 3.191 1 98.75 69 PHE A C 1
ATOM 531 O O . PHE A 1 69 ? 16.922 -20.109 2.416 1 98.75 69 PHE A O 1
ATOM 538 N N . ASP A 1 70 ? 15.672 -21.859 3 1 98.81 70 ASP A N 1
ATOM 539 C CA . ASP A 1 70 ? 16 -22.625 1.802 1 98.81 70 ASP A CA 1
ATOM 540 C C . ASP A 1 70 ? 15.281 -22.062 0.577 1 98.81 70 ASP A C 1
ATOM 542 O O . ASP A 1 70 ? 15.805 -22.109 -0.536 1 98.81 70 ASP A O 1
ATOM 546 N N . TYR A 1 71 ? 14.062 -21.562 0.773 1 98.88 71 TYR A N 1
ATOM 547 C CA . TYR A 1 71 ? 13.25 -20.938 -0.268 1 98.88 71 TYR A CA 1
ATOM 548 C C . TYR A 1 71 ? 12.5 -19.719 0.271 1 98.88 71 TYR A C 1
ATOM 550 O O . TYR A 1 71 ? 12.172 -19.672 1.459 1 98.88 71 TYR A O 1
ATOM 558 N N . VAL A 1 72 ? 12.305 -18.75 -0.561 1 98.88 72 VAL A N 1
ATOM 559 C CA . VAL A 1 72 ? 11.414 -17.625 -0.329 1 98.88 72 VAL A CA 1
ATOM 560 C C . VAL A 1 72 ? 10.242 -17.688 -1.312 1 98.88 72 VAL A C 1
ATOM 562 O O . VAL A 1 72 ? 10.445 -17.719 -2.527 1 98.88 72 VAL A O 1
ATOM 565 N N . VAL A 1 73 ? 9.039 -17.75 -0.779 1 98.94 73 VAL A N 1
ATOM 566 C CA . VAL A 1 73 ? 7.871 -17.891 -1.635 1 98.94 73 VAL A CA 1
ATOM 567 C C . VAL A 1 73 ? 6.91 -16.734 -1.401 1 98.94 73 VAL A C 1
ATOM 569 O O . VAL A 1 73 ? 6.617 -16.375 -0.256 1 98.94 73 VAL A O 1
ATOM 572 N N . ALA A 1 74 ? 6.477 -16.094 -2.42 1 98.81 74 ALA A N 1
ATOM 573 C CA . ALA A 1 74 ? 5.516 -14.992 -2.355 1 98.81 74 ALA A CA 1
ATOM 574 C C . ALA A 1 74 ? 4.273 -15.297 -3.184 1 98.81 74 ALA A C 1
ATOM 576 O O . ALA A 1 74 ? 4.375 -15.648 -4.363 1 98.81 74 ALA A O 1
ATOM 577 N N . PRO A 1 75 ? 3.059 -15.141 -2.57 1 98.69 75 PRO A N 1
ATOM 578 C CA . PRO A 1 75 ? 1.826 -15.258 -3.352 1 98.69 75 PRO A CA 1
ATOM 579 C C . PRO A 1 75 ? 1.518 -14 -4.164 1 98.69 75 PRO A C 1
ATOM 581 O O . PRO A 1 75 ? 0.387 -13.508 -4.137 1 98.69 75 PRO A O 1
ATOM 584 N N . SER A 1 76 ? 2.49 -13.562 -4.914 1 98.38 76 SER A N 1
ATOM 585 C CA . SER A 1 76 ? 2.449 -12.336 -5.707 1 98.38 76 SER A CA 1
ATOM 586 C C . SER A 1 76 ? 3.58 -12.297 -6.73 1 98.38 76 SER A C 1
ATOM 588 O O . SER A 1 76 ? 4.758 -12.352 -6.367 1 98.38 76 SER A O 1
ATOM 590 N N . GLY A 1 77 ? 3.176 -12.195 -7.996 1 96.81 77 GLY A N 1
ATOM 591 C CA . GLY A 1 77 ? 4.18 -11.984 -9.023 1 96.81 77 GLY A CA 1
ATOM 592 C C . GLY A 1 77 ? 4.914 -10.656 -8.875 1 96.81 77 GLY A C 1
ATOM 593 O O . GLY A 1 77 ? 6.113 -10.578 -9.141 1 96.81 77 GLY A O 1
ATOM 594 N N . SER A 1 78 ? 4.203 -9.633 -8.445 1 94.44 78 SER A N 1
ATOM 595 C CA . SER A 1 78 ? 4.789 -8.297 -8.312 1 94.44 78 SER A CA 1
ATOM 596 C C . SER A 1 78 ? 5.871 -8.281 -7.238 1 94.44 78 SER A C 1
ATOM 598 O O . SER A 1 78 ? 6.977 -7.781 -7.473 1 94.44 78 SER A O 1
ATOM 600 N N . CYS A 1 79 ? 5.57 -8.82 -6.066 1 97.44 79 CYS A N 1
ATOM 601 C CA . CYS A 1 79 ? 6.535 -8.82 -4.973 1 97.44 79 CYS A CA 1
ATOM 602 C C . CYS A 1 79 ? 7.691 -9.766 -5.262 1 97.44 79 CYS A C 1
ATOM 604 O O . CYS A 1 79 ? 8.852 -9.422 -5.039 1 97.44 79 CYS A O 1
ATOM 606 N N . GLY A 1 80 ? 7.379 -10.961 -5.785 1 97.94 80 GLY A N 1
ATOM 607 C CA . GLY A 1 80 ? 8.438 -11.859 -6.207 1 97.94 80 GLY A CA 1
ATOM 608 C C . GLY A 1 80 ? 9.336 -11.266 -7.273 1 97.94 80 GLY A C 1
ATOM 609 O O . GLY A 1 80 ? 10.562 -11.414 -7.219 1 97.94 80 GLY A O 1
ATOM 610 N N . GLY A 1 81 ? 8.695 -10.633 -8.219 1 97.12 81 GLY A N 1
ATOM 611 C CA . GLY A 1 81 ? 9.453 -9.969 -9.273 1 97.12 81 GLY A CA 1
ATOM 612 C C . GLY A 1 81 ? 10.359 -8.867 -8.758 1 97.12 81 GLY A C 1
ATOM 613 O O . GLY A 1 81 ? 11.508 -8.758 -9.172 1 97.12 81 GLY A O 1
ATOM 614 N N . MET A 1 82 ? 9.844 -8.047 -7.824 1 96.81 82 MET A N 1
ATOM 615 C CA . MET A 1 82 ? 10.648 -6.996 -7.211 1 96.81 82 MET A CA 1
ATOM 616 C C . MET A 1 82 ? 11.891 -7.578 -6.547 1 96.81 82 MET A C 1
ATOM 618 O O . MET A 1 82 ? 13.008 -7.109 -6.781 1 96.81 82 MET A O 1
ATOM 622 N N . ILE A 1 83 ? 11.727 -8.656 -5.789 1 98.5 83 ILE A N 1
ATOM 623 C CA . ILE A 1 83 ? 12.82 -9.25 -5.031 1 98.5 83 ILE A CA 1
ATOM 624 C C . ILE A 1 83 ? 13.805 -9.922 -5.988 1 98.5 83 ILE A C 1
ATOM 626 O O . ILE A 1 83 ? 15.016 -9.727 -5.871 1 98.5 83 ILE A O 1
ATOM 630 N N . ARG A 1 84 ? 13.312 -10.602 -6.961 1 97.88 84 ARG A N 1
ATOM 631 C CA . ARG A 1 84 ? 14.156 -11.453 -7.793 1 97.88 84 ARG A CA 1
ATOM 632 C C . ARG A 1 84 ? 14.836 -10.648 -8.891 1 97.88 84 ARG A C 1
ATOM 634 O O . ARG A 1 84 ? 15.977 -10.922 -9.258 1 97.88 84 ARG A O 1
ATOM 641 N N . ALA A 1 85 ? 14.203 -9.641 -9.383 1 96.94 85 ALA A N 1
ATOM 642 C CA . ALA A 1 85 ? 14.688 -9.023 -10.617 1 96.94 85 ALA A CA 1
ATOM 643 C C . ALA A 1 85 ? 15.289 -7.648 -10.336 1 96.94 85 ALA A C 1
ATOM 645 O O . ALA A 1 85 ? 16.141 -7.172 -11.094 1 96.94 85 ALA A O 1
ATOM 646 N N . HIS A 1 86 ? 14.906 -6.969 -9.266 1 97 86 HIS A N 1
ATOM 647 C CA . HIS A 1 86 ? 15.234 -5.551 -9.203 1 97 86 HIS A CA 1
ATOM 648 C C . HIS A 1 86 ? 16.172 -5.25 -8.031 1 97 86 HIS A C 1
ATOM 650 O O . HIS A 1 86 ? 16.812 -4.203 -7.996 1 97 86 HIS A O 1
ATOM 656 N N . TYR A 1 87 ? 16.266 -6.168 -7.039 1 98.31 87 TYR A N 1
ATOM 657 C CA . TYR A 1 87 ? 17.125 -5.918 -5.883 1 98.31 87 TYR A CA 1
ATOM 658 C C . TYR A 1 87 ? 18.578 -5.793 -6.293 1 98.31 87 TYR A C 1
ATOM 660 O O . TYR A 1 87 ? 19.359 -5.074 -5.652 1 98.31 87 TYR A O 1
ATOM 668 N N . GLY A 1 88 ? 19 -6.469 -7.359 1 98 88 GLY A N 1
ATOM 669 C CA . GLY A 1 88 ? 20.359 -6.352 -7.852 1 98 88 GLY A CA 1
ATOM 670 C C . GLY A 1 88 ? 20.75 -4.926 -8.195 1 98 88 GLY A C 1
ATOM 671 O O . GLY A 1 88 ? 21.875 -4.504 -7.941 1 98 88 GLY A O 1
ATOM 672 N N . ASP A 1 89 ? 19.812 -4.195 -8.805 1 97.69 89 ASP A N 1
ATOM 673 C CA . ASP A 1 89 ? 20.031 -2.793 -9.141 1 97.69 89 ASP A CA 1
ATOM 674 C C . ASP A 1 89 ? 20.312 -1.963 -7.891 1 97.69 89 ASP A C 1
ATOM 676 O O . ASP A 1 89 ? 21.125 -1.032 -7.926 1 97.69 89 ASP A O 1
ATOM 680 N N . LEU A 1 90 ? 19.719 -2.352 -6.77 1 97.56 90 LEU A N 1
ATOM 681 C CA . LEU A 1 90 ? 19.797 -1.599 -5.52 1 97.56 90 LEU A CA 1
ATOM 682 C C . LEU A 1 90 ? 21.109 -1.897 -4.797 1 97.56 90 LEU A C 1
ATOM 684 O O . LEU A 1 90 ? 21.594 -1.071 -4.02 1 97.56 90 LEU A O 1
ATOM 688 N N . PHE A 1 91 ? 21.641 -3.068 -5.086 1 97.88 91 PHE A N 1
ATOM 689 C CA . PHE A 1 91 ? 22.812 -3.498 -4.348 1 97.88 91 PHE A CA 1
ATOM 690 C C . PHE A 1 91 ? 24.062 -3.434 -5.23 1 97.88 91 PHE A C 1
ATOM 692 O O . PHE A 1 91 ? 25.141 -3.873 -4.824 1 97.88 91 PHE A O 1
ATOM 699 N N . ARG A 1 92 ? 24.031 -2.885 -6.367 1 95.69 92 ARG A N 1
ATOM 700 C CA . ARG A 1 92 ? 25.062 -2.959 -7.395 1 95.69 92 ARG A CA 1
ATOM 701 C C . ARG A 1 92 ? 26.391 -2.4 -6.879 1 95.69 92 ARG A C 1
ATOM 703 O O . ARG A 1 92 ? 27.469 -2.865 -7.277 1 95.69 92 ARG A O 1
ATOM 710 N N . ASP A 1 93 ? 26.359 -1.459 -5.984 1 96.38 93 ASP A N 1
ATOM 711 C CA . ASP A 1 93 ? 27.578 -0.786 -5.527 1 96.38 93 ASP A CA 1
ATOM 712 C C . ASP A 1 93 ? 28.047 -1.34 -4.184 1 96.38 93 ASP A C 1
ATOM 714 O O . ASP A 1 93 ? 28.891 -0.742 -3.521 1 96.38 93 ASP A O 1
ATOM 718 N N . ASP A 1 94 ? 27.531 -2.424 -3.709 1 97.44 94 ASP A N 1
ATOM 719 C CA . ASP A 1 94 ? 27.859 -3.076 -2.445 1 97.44 94 ASP A CA 1
ATOM 720 C C . ASP A 1 94 ? 28.125 -4.566 -2.648 1 97.44 94 ASP A C 1
ATOM 722 O O . ASP A 1 94 ? 27.203 -5.383 -2.527 1 97.44 94 ASP A O 1
ATOM 726 N N . PRO A 1 95 ? 29.375 -4.93 -2.875 1 97.62 95 PRO A N 1
ATOM 727 C CA . PRO A 1 95 ? 29.703 -6.316 -3.209 1 97.62 95 PRO A CA 1
ATOM 728 C C . PRO A 1 95 ? 29.219 -7.309 -2.152 1 97.62 95 PRO A C 1
ATOM 730 O O . PRO A 1 95 ? 28.828 -8.43 -2.486 1 97.62 95 PRO A O 1
ATOM 733 N N . GLU A 1 96 ? 29.312 -6.879 -0.945 1 97.81 96 GLU A N 1
ATOM 734 C CA . GLU A 1 96 ? 28.875 -7.777 0.116 1 97.81 96 GLU A CA 1
ATOM 735 C C . GLU A 1 96 ? 27.375 -8.047 0.02 1 97.81 96 GLU A C 1
ATOM 737 O O . GLU A 1 96 ? 26.953 -9.203 0.033 1 97.81 96 GLU A O 1
ATOM 742 N N . LEU A 1 97 ? 26.578 -7.027 -0.072 1 97.62 97 LEU A N 1
ATOM 743 C CA . LEU A 1 97 ? 25.141 -7.18 -0.192 1 97.62 97 LEU A CA 1
ATOM 744 C C . LEU A 1 97 ? 24.766 -7.902 -1.485 1 97.62 97 LEU A C 1
ATOM 746 O O . LEU A 1 97 ? 23.828 -8.703 -1.511 1 97.62 97 LEU A O 1
ATOM 750 N N . MET A 1 98 ? 25.484 -7.57 -2.537 1 97.94 98 MET A N 1
ATOM 751 C CA . MET A 1 98 ? 25.234 -8.219 -3.822 1 97.94 98 MET A CA 1
ATOM 752 C C . MET A 1 98 ? 25.469 -9.719 -3.732 1 97.94 98 MET A C 1
ATOM 754 O O . MET A 1 98 ? 24.734 -10.508 -4.32 1 97.94 98 MET A O 1
ATOM 758 N N . GLY A 1 99 ? 26.531 -10.133 -3.039 1 98.12 99 GLY A N 1
ATOM 759 C CA . GLY A 1 99 ? 26.797 -11.547 -2.842 1 98.12 99 GLY A CA 1
ATOM 760 C C . GLY A 1 99 ? 25.703 -12.266 -2.092 1 98.12 99 GLY A C 1
ATOM 761 O O . GLY A 1 99 ? 25.266 -13.344 -2.496 1 98.12 99 GLY A O 1
ATOM 762 N N . ARG A 1 100 ? 25.281 -11.633 -0.99 1 98.12 100 ARG A N 1
ATOM 763 C CA . ARG A 1 100 ? 24.188 -12.195 -0.205 1 98.12 100 ARG A CA 1
ATOM 764 C C . ARG A 1 100 ? 22.906 -12.281 -1.035 1 98.12 100 ARG A C 1
ATOM 766 O O . ARG A 1 100 ? 22.219 -13.297 -1.004 1 98.12 100 ARG A O 1
ATOM 773 N N . TYR A 1 101 ? 22.672 -11.25 -1.791 1 98.62 101 TYR A N 1
ATOM 774 C CA . TYR A 1 101 ? 21.484 -11.219 -2.637 1 98.62 101 TYR A CA 1
ATOM 775 C C . TYR A 1 101 ? 21.562 -12.281 -3.721 1 98.62 101 TYR A C 1
ATOM 777 O O . TYR A 1 101 ? 20.562 -12.945 -4.02 1 98.62 101 TYR A O 1
ATOM 785 N N . THR A 1 102 ? 22.656 -12.469 -4.344 1 98.19 102 THR A N 1
ATOM 786 C CA . THR A 1 102 ? 22.812 -13.453 -5.41 1 98.19 102 THR A CA 1
ATOM 787 C C . THR A 1 102 ? 22.406 -14.844 -4.922 1 98.19 102 THR A C 1
ATOM 789 O O . THR A 1 102 ? 21.797 -15.609 -5.656 1 98.19 102 THR A O 1
ATOM 792 N N . ARG A 1 103 ? 22.766 -15.109 -3.689 1 98.25 103 ARG A N 1
ATOM 793 C CA . ARG A 1 103 ? 22.391 -16.391 -3.105 1 98.25 103 ARG A CA 1
ATOM 794 C C . ARG A 1 103 ? 20.891 -16.469 -2.873 1 98.25 103 ARG A C 1
ATOM 796 O O . ARG A 1 103 ? 20.266 -17.5 -3.135 1 98.25 103 ARG A O 1
ATOM 803 N N . LEU A 1 104 ? 20.281 -15.383 -2.4 1 98.38 104 LEU A N 1
ATOM 804 C CA . LEU A 1 104 ? 18.844 -15.336 -2.146 1 98.38 104 LEU A CA 1
ATOM 805 C C . LEU A 1 104 ? 18.062 -15.406 -3.453 1 98.38 104 LEU A C 1
ATOM 807 O O . LEU A 1 104 ? 17.031 -16.078 -3.533 1 98.38 104 LEU A O 1
ATOM 811 N N . GLN A 1 105 ? 18.516 -14.656 -4.414 1 98.31 105 GLN A N 1
ATOM 812 C CA . GLN A 1 105 ? 17.859 -14.492 -5.699 1 98.31 105 GLN A CA 1
ATOM 813 C C . GLN A 1 105 ? 17.469 -15.844 -6.301 1 98.31 105 GLN A C 1
ATOM 815 O O . GLN A 1 105 ? 16.391 -15.992 -6.867 1 98.31 105 GLN A O 1
ATOM 820 N N . GLN A 1 106 ? 18.281 -16.828 -6.113 1 97.44 106 GLN A N 1
ATOM 821 C CA . GLN A 1 106 ? 18.141 -18.125 -6.75 1 97.44 106 GLN A CA 1
ATOM 822 C C . GLN A 1 106 ? 17.047 -18.953 -6.07 1 97.44 106 GLN A C 1
ATOM 824 O O . GLN A 1 106 ? 16.594 -19.953 -6.621 1 97.44 106 GLN A O 1
ATOM 829 N N . LYS A 1 107 ? 16.656 -18.484 -4.949 1 98.06 107 LYS A N 1
ATOM 830 C CA . LYS A 1 107 ? 15.727 -19.312 -4.195 1 98.06 107 LYS A CA 1
ATOM 831 C C . LYS A 1 107 ? 14.398 -18.578 -3.982 1 98.06 107 LYS A C 1
ATOM 833 O O . LYS A 1 107 ? 13.602 -18.969 -3.125 1 98.06 107 LYS A O 1
ATOM 838 N N . VAL A 1 108 ? 14.117 -17.484 -4.738 1 98.75 108 VAL A N 1
ATOM 839 C CA . VAL A 1 108 ? 12.867 -16.719 -4.664 1 98.75 108 VAL A CA 1
ATOM 840 C C . VAL A 1 108 ? 11.898 -17.234 -5.727 1 98.75 108 VAL A C 1
ATOM 842 O O . VAL A 1 108 ? 12.227 -17.266 -6.914 1 98.75 108 VAL A O 1
ATOM 845 N N . TYR A 1 109 ? 10.695 -17.531 -5.27 1 98.81 109 TYR A N 1
ATOM 846 C CA . TYR A 1 109 ? 9.695 -18.047 -6.195 1 98.81 109 TYR A CA 1
ATOM 847 C C . TYR A 1 109 ? 8.328 -17.422 -5.941 1 98.81 109 TYR A C 1
ATOM 849 O O . TYR A 1 109 ? 7.965 -17.172 -4.793 1 98.81 109 TYR A O 1
ATOM 857 N N . GLU A 1 110 ? 7.629 -17.172 -7.004 1 98.81 110 GLU A N 1
ATOM 858 C CA . GLU A 1 110 ? 6.184 -17 -6.887 1 98.81 110 GLU A CA 1
ATOM 859 C C . GLU A 1 110 ? 5.5 -18.297 -6.477 1 98.81 110 GLU A C 1
ATOM 861 O O . GLU A 1 110 ? 5.977 -19.391 -6.809 1 98.81 110 GLU A O 1
ATOM 866 N N . LEU A 1 111 ? 4.375 -18.219 -5.789 1 98.94 111 LEU A N 1
ATOM 867 C CA . LEU A 1 111 ? 3.725 -19.344 -5.133 1 98.94 111 LEU A CA 1
ATOM 868 C C . LEU A 1 111 ? 3.463 -20.484 -6.121 1 98.94 111 LEU A C 1
ATOM 870 O O . LEU A 1 111 ? 3.84 -21.625 -5.875 1 98.94 111 LEU A O 1
ATOM 874 N N . THR A 1 112 ? 2.861 -20.203 -7.262 1 98.88 112 THR A N 1
ATOM 875 C CA . THR A 1 112 ? 2.506 -21.281 -8.188 1 98.88 112 THR A CA 1
ATOM 876 C C . THR A 1 112 ? 3.754 -21.859 -8.844 1 98.88 112 THR A C 1
ATOM 878 O O . THR A 1 112 ? 3.805 -23.062 -9.141 1 98.88 112 THR A O 1
ATOM 881 N N . ASP A 1 113 ? 4.742 -21.031 -9.094 1 98.88 113 ASP A N 1
ATOM 882 C CA . ASP A 1 113 ? 6.008 -21.516 -9.625 1 98.88 113 ASP A CA 1
ATOM 883 C C . ASP A 1 113 ? 6.688 -22.469 -8.641 1 98.88 113 ASP A C 1
ATOM 885 O O . ASP A 1 113 ? 7.18 -23.531 -9.031 1 98.88 113 ASP A O 1
ATOM 889 N N . PHE A 1 114 ? 6.695 -22.094 -7.398 1 98.94 114 PHE A N 1
ATOM 890 C CA . PHE A 1 114 ? 7.277 -22.938 -6.367 1 98.94 114 PHE A CA 1
ATOM 891 C C . PHE A 1 114 ? 6.562 -24.281 -6.309 1 98.94 114 PHE A C 1
ATOM 893 O O . PHE A 1 114 ? 7.211 -25.328 -6.309 1 98.94 114 PHE A O 1
ATOM 900 N N . LEU A 1 115 ? 5.23 -24.25 -6.242 1 98.94 115 LEU A N 1
ATOM 901 C CA . LEU A 1 115 ? 4.434 -25.469 -6.105 1 98.94 115 LEU A CA 1
ATOM 902 C C . LEU A 1 115 ? 4.629 -26.391 -7.305 1 98.94 115 LEU A C 1
ATOM 904 O O . LEU A 1 115 ? 4.758 -27.609 -7.148 1 98.94 115 LEU A O 1
ATOM 908 N N . ALA A 1 116 ? 4.699 -25.828 -8.5 1 98.81 116 ALA A N 1
ATOM 909 C CA . ALA A 1 116 ? 4.734 -26.609 -9.727 1 98.81 116 ALA A CA 1
ATOM 910 C C . ALA A 1 116 ? 6.145 -27.109 -10.016 1 98.81 116 ALA A C 1
ATOM 912 O O . ALA A 1 116 ? 6.332 -28.281 -10.383 1 98.81 116 ALA A O 1
ATOM 913 N N . ASN A 1 117 ? 7.141 -26.234 -9.781 1 98.56 117 ASN A N 1
ATOM 914 C CA . ASN A 1 117 ? 8.453 -26.531 -10.352 1 98.56 117 ASN A CA 1
ATOM 915 C C . ASN A 1 117 ? 9.461 -26.891 -9.273 1 98.56 117 ASN A C 1
ATOM 917 O O . ASN A 1 117 ? 10.5 -27.5 -9.562 1 98.56 117 ASN A O 1
ATOM 921 N N . VAL A 1 118 ? 9.203 -26.547 -8.055 1 98.75 118 VAL A N 1
ATOM 922 C CA . VAL A 1 118 ? 10.133 -26.859 -6.98 1 98.75 118 VAL A CA 1
ATOM 923 C C . VAL A 1 118 ? 9.578 -28.016 -6.141 1 98.75 118 VAL A C 1
ATOM 925 O O . VAL A 1 118 ? 10.148 -29.109 -6.109 1 98.75 118 VAL A O 1
ATOM 928 N N . ALA A 1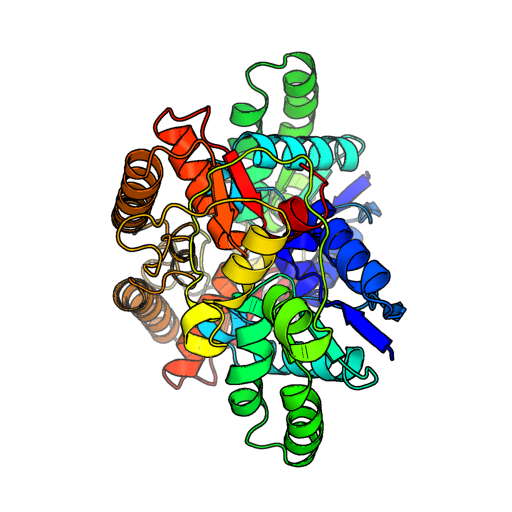 119 ? 8.375 -27.766 -5.609 1 98.69 119 ALA A N 1
ATOM 929 C CA . ALA A 1 119 ? 7.75 -28.781 -4.773 1 98.69 119 ALA A CA 1
ATOM 930 C C . ALA A 1 119 ? 7.168 -29.906 -5.629 1 98.69 119 ALA A C 1
ATOM 932 O O . ALA A 1 119 ? 6.984 -31.031 -5.148 1 98.69 119 ALA A O 1
ATOM 933 N N . LYS A 1 120 ? 6.828 -29.578 -6.887 1 98.56 120 LYS A N 1
ATOM 934 C CA . LYS A 1 120 ? 6.254 -30.531 -7.828 1 98.56 120 LYS A CA 1
ATOM 935 C C . LYS A 1 120 ? 5.078 -31.281 -7.203 1 98.56 120 LYS A C 1
ATOM 937 O O . LYS A 1 120 ? 5.043 -32.5 -7.203 1 98.56 120 LYS A O 1
ATOM 942 N N . VAL A 1 121 ? 4.18 -30.484 -6.746 1 98.44 121 VAL A N 1
ATOM 943 C CA . VAL A 1 121 ? 3.043 -31.047 -6.02 1 98.44 121 VAL A CA 1
ATOM 944 C C . VAL A 1 121 ? 2.137 -31.812 -6.984 1 98.44 121 VAL A C 1
ATOM 946 O O . VAL A 1 121 ? 2.201 -31.594 -8.195 1 98.44 121 VAL A O 1
ATOM 949 N N . SER A 1 122 ? 1.404 -32.75 -6.422 1 97.56 122 SER A N 1
ATOM 950 C CA . SER A 1 122 ? 0.247 -33.375 -7.047 1 97.56 122 SER A CA 1
ATOM 951 C C . SER A 1 122 ? -1.025 -33.094 -6.25 1 97.56 122 SER A C 1
ATOM 953 O O . SER A 1 122 ? -1.246 -33.719 -5.199 1 97.56 122 SER A O 1
ATOM 955 N N . LEU A 1 123 ? -1.815 -32.188 -6.824 1 97.19 123 LEU A N 1
ATOM 956 C CA . LEU A 1 123 ? -3.031 -31.812 -6.117 1 97.19 123 LEU A CA 1
ATOM 957 C C . LEU A 1 123 ? -4.203 -32.688 -6.527 1 97.19 123 LEU A C 1
ATOM 959 O O . LEU A 1 123 ? -4.387 -32.969 -7.715 1 97.19 123 LEU A O 1
ATOM 963 N N . ALA A 1 124 ? -4.906 -33.156 -5.566 1 96.69 124 ALA A N 1
ATOM 964 C CA . ALA A 1 124 ? -6.113 -33.938 -5.855 1 96.69 124 ALA A CA 1
ATOM 965 C C . ALA A 1 124 ? -7.23 -33.031 -6.363 1 96.69 124 ALA A C 1
ATOM 967 O O . ALA A 1 124 ? -7.285 -31.844 -6.02 1 96.69 124 ALA A O 1
ATOM 968 N N . PRO A 1 125 ? -8.109 -33.656 -7.191 1 95.5 125 PRO A N 1
ATOM 969 C CA . PRO A 1 125 ? -9.273 -32.875 -7.59 1 95.5 125 PRO A CA 1
ATOM 970 C C . PRO A 1 125 ? -10.039 -32.281 -6.395 1 95.5 125 PRO A C 1
ATOM 972 O O . PRO A 1 125 ? -10.133 -32.938 -5.352 1 95.5 125 PRO A O 1
ATOM 975 N N . GLY A 1 126 ? -10.445 -31.094 -6.594 1 92.75 126 GLY A N 1
ATOM 976 C CA . GLY A 1 126 ? -11.156 -30.438 -5.512 1 92.75 126 GLY A CA 1
ATOM 977 C C . GLY A 1 126 ? -12.641 -30.25 -5.801 1 92.75 126 GLY A C 1
ATOM 978 O O . GLY A 1 126 ? -13.18 -30.859 -6.727 1 92.75 126 GLY A O 1
ATOM 979 N N . GLU A 1 127 ? -13.234 -29.391 -4.93 1 91.75 127 GLU A N 1
ATOM 980 C CA . GLU A 1 127 ? -14.68 -29.219 -5 1 91.75 127 GLU A CA 1
ATOM 981 C C . GLU A 1 127 ? -15.047 -27.969 -5.793 1 91.75 127 GLU A C 1
ATOM 983 O O . GLU A 1 127 ? -16.203 -27.797 -6.199 1 91.75 127 GLU A O 1
ATOM 988 N N . PHE A 1 128 ? -14.062 -27.188 -6.039 1 93.44 128 PHE A N 1
ATOM 989 C CA . PHE A 1 128 ? -14.344 -25.969 -6.777 1 93.44 128 PHE A CA 1
ATOM 990 C C . PHE A 1 128 ? -14.859 -26.281 -8.18 1 93.44 128 PHE A C 1
ATOM 992 O O . PHE A 1 128 ? -14.234 -27.047 -8.906 1 93.44 128 PHE A O 1
ATOM 999 N N . THR A 1 129 ? -15.961 -25.734 -8.477 1 86.75 129 THR A N 1
ATOM 1000 C CA . THR A 1 129 ? -16.562 -25.984 -9.781 1 86.75 129 THR A CA 1
ATOM 1001 C C . THR A 1 129 ? -16.219 -24.859 -10.758 1 86.75 129 THR A C 1
ATOM 1003 O O . THR A 1 129 ? -16.516 -23.688 -10.5 1 86.75 129 THR A O 1
ATOM 1006 N N . GLY A 1 130 ? -15.516 -25.188 -11.867 1 82.38 130 GLY A N 1
ATOM 1007 C CA . GLY A 1 130 ? -15.219 -24.266 -12.945 1 82.38 130 GLY A CA 1
ATOM 1008 C C . GLY A 1 130 ? -16.281 -24.234 -14.023 1 82.38 130 GLY A C 1
ATOM 1009 O O . GLY A 1 130 ? -17.438 -24.562 -13.758 1 82.38 130 GLY A O 1
ATOM 1010 N N . PRO A 1 131 ? -15.836 -23.734 -15.211 1 93.88 131 PRO A N 1
ATOM 1011 C CA . PRO A 1 131 ? -14.523 -23.234 -15.625 1 93.88 131 PRO A CA 1
ATOM 1012 C C . PRO A 1 131 ? -14.234 -21.844 -15.078 1 93.88 131 PRO A C 1
ATOM 1014 O O . PRO A 1 131 ? -15.141 -21.141 -14.609 1 93.88 131 PRO A O 1
ATOM 1017 N N . VAL A 1 132 ? -12.953 -21.469 -15.016 1 98.31 132 VAL A N 1
ATOM 1018 C CA . VAL A 1 132 ? -12.508 -20.109 -14.672 1 98.31 132 VAL A CA 1
ATOM 1019 C C . VAL A 1 132 ? -11.734 -19.516 -15.836 1 98.31 132 VAL A C 1
ATOM 1021 O O . VAL A 1 132 ? -11.32 -20.234 -16.75 1 98.31 132 VAL A O 1
ATOM 1024 N N . THR A 1 133 ? -11.648 -18.203 -15.906 1 98.56 133 THR A N 1
ATOM 1025 C CA . THR A 1 133 ? -10.617 -17.578 -16.719 1 98.56 133 THR A CA 1
ATOM 1026 C C . THR A 1 133 ? -9.453 -17.094 -15.852 1 98.56 133 THR A C 1
ATOM 1028 O O . THR A 1 133 ? -9.516 -17.188 -14.625 1 98.56 133 THR A O 1
ATOM 1031 N N . TYR A 1 134 ? -8.352 -16.781 -16.5 1 98.56 134 TYR A N 1
ATOM 1032 C CA . TYR A 1 134 ? -7.156 -16.453 -15.727 1 98.56 134 TYR A CA 1
ATOM 1033 C C . TYR A 1 134 ? -6.547 -15.141 -16.188 1 98.56 134 TYR A C 1
ATOM 1035 O O . TYR A 1 134 ? -6.48 -14.867 -17.391 1 98.56 134 TYR A O 1
ATOM 1043 N N . HIS A 1 135 ? -6.191 -14.258 -15.242 1 98.06 135 HIS A N 1
ATOM 1044 C CA . HIS A 1 135 ? -5.434 -13.039 -15.508 1 98.06 135 HIS A CA 1
ATOM 1045 C C . HIS A 1 135 ? -3.959 -13.227 -15.156 1 98.06 135 HIS A C 1
ATOM 1047 O O . HIS A 1 135 ? -3.619 -13.477 -14 1 98.06 135 HIS A O 1
ATOM 1053 N N . ASP A 1 136 ? -3.113 -13.094 -16.141 1 96.56 136 ASP A N 1
ATOM 1054 C CA . ASP A 1 136 ? -1.673 -13.117 -15.914 1 96.56 136 ASP A CA 1
ATOM 1055 C C . ASP A 1 136 ? -1.164 -11.742 -15.484 1 96.56 136 ASP A C 1
ATOM 1057 O O . ASP A 1 136 ? -1.208 -10.789 -16.25 1 96.56 136 ASP A O 1
ATOM 1061 N N . SER A 1 137 ? -0.703 -11.695 -14.219 1 92.38 137 SER A N 1
ATOM 1062 C CA . SER A 1 137 ? -0.171 -10.414 -13.766 1 92.38 137 SER A CA 1
ATOM 1063 C C . SER A 1 137 ? 1.094 -10.039 -14.539 1 92.38 137 SER A C 1
ATOM 1065 O O . SER A 1 137 ? 1.89 -10.914 -14.891 1 92.38 137 SER A O 1
ATOM 1067 N N . CYS A 1 138 ? 1.288 -8.75 -14.734 1 89.5 138 CYS A N 1
ATOM 1068 C CA . CYS A 1 138 ? 2.363 -8.25 -15.586 1 89.5 138 CYS A CA 1
ATOM 1069 C C . CYS A 1 138 ? 3.725 -8.68 -15.047 1 89.5 138 CYS A C 1
ATOM 1071 O O . CYS A 1 138 ? 4.527 -9.266 -15.781 1 89.5 138 CYS A O 1
ATOM 1073 N N . SER A 1 139 ? 3.996 -8.484 -13.789 1 90 139 SER A N 1
ATOM 1074 C CA . SER A 1 139 ? 5.297 -8.805 -13.211 1 90 139 SER A CA 1
ATOM 1075 C C . SER A 1 139 ? 5.512 -10.312 -13.133 1 90 139 SER A C 1
ATOM 1077 O O . SER A 1 139 ? 6.617 -10.797 -13.367 1 90 139 SER A O 1
ATOM 1079 N N . GLY A 1 140 ? 4.465 -11.055 -12.797 1 94.31 140 GLY A N 1
ATOM 1080 C CA . GLY A 1 140 ? 4.57 -12.508 -12.773 1 94.31 140 GLY A CA 1
ATOM 1081 C C . GLY A 1 140 ? 4.953 -13.102 -14.117 1 94.31 140 GLY A C 1
ATOM 1082 O O . GLY A 1 140 ? 5.812 -13.984 -14.188 1 94.31 140 GLY A O 1
ATOM 1083 N N . LEU A 1 141 ? 4.34 -12.555 -15.102 1 94.56 141 LEU A N 1
ATOM 1084 C CA . LEU A 1 141 ? 4.586 -13.039 -16.453 1 94.56 141 LEU A CA 1
ATOM 1085 C C . LEU A 1 141 ? 5.949 -12.586 -16.953 1 94.56 141 LEU A C 1
ATOM 1087 O O . LEU A 1 141 ? 6.812 -13.406 -17.281 1 94.56 141 LEU A O 1
ATOM 1091 N N . ARG A 1 142 ? 6.246 -11.289 -16.922 1 92 142 ARG A N 1
ATOM 1092 C CA . ARG A 1 142 ? 7.391 -10.719 -17.625 1 92 142 ARG A CA 1
ATOM 1093 C C . ARG A 1 142 ? 8.672 -10.891 -16.812 1 92 142 ARG A C 1
ATOM 1095 O O . ARG A 1 142 ? 9.742 -11.109 -17.391 1 92 142 ARG A O 1
ATOM 1102 N N . GLU A 1 143 ? 8.531 -10.852 -15.531 1 93.88 143 GLU A N 1
ATOM 1103 C CA . GLU A 1 143 ? 9.734 -10.859 -14.703 1 93.88 143 GLU A CA 1
ATOM 1104 C C . GLU A 1 143 ? 10.031 -12.258 -14.172 1 93.88 143 GLU A C 1
ATOM 1106 O O . GLU A 1 143 ? 11.188 -12.602 -13.922 1 93.88 143 GLU A O 1
ATOM 1111 N N . LEU A 1 144 ? 8.977 -13.086 -14.016 1 97.12 144 LEU A N 1
ATOM 1112 C CA . LEU A 1 144 ? 9.195 -14.352 -13.336 1 97.12 144 LEU A CA 1
ATOM 1113 C C . LEU A 1 144 ? 8.859 -15.531 -14.25 1 97.12 144 LEU A C 1
ATOM 1115 O O . LEU A 1 144 ? 9.148 -16.672 -13.914 1 97.12 144 LEU A O 1
ATOM 1119 N N . GLY A 1 145 ? 8.18 -15.25 -15.367 1 97.12 145 GLY A N 1
ATOM 1120 C CA . GLY A 1 145 ? 7.848 -16.312 -16.312 1 97.12 145 GLY A CA 1
ATOM 1121 C C . GLY A 1 145 ? 6.703 -17.188 -15.836 1 97.12 145 GLY A C 1
ATOM 1122 O O . GLY A 1 145 ? 6.609 -18.359 -16.219 1 97.12 145 GLY A O 1
ATOM 1123 N N . VAL A 1 146 ? 5.879 -16.703 -14.992 1 97.81 146 VAL A N 1
ATOM 1124 C CA . VAL A 1 146 ? 4.75 -17.453 -14.461 1 97.81 146 VAL A CA 1
ATOM 1125 C C . VAL A 1 146 ? 3.586 -17.406 -15.453 1 97.81 146 VAL A C 1
ATOM 1127 O O . VAL A 1 146 ? 2.98 -16.359 -15.656 1 97.81 146 VAL A O 1
ATOM 1130 N N . LYS A 1 147 ? 3.287 -18.438 -16.078 1 97.38 147 LYS A N 1
ATOM 1131 C CA . LYS A 1 147 ? 2.195 -18.547 -17.047 1 97.38 147 LYS A CA 1
ATOM 1132 C C . LYS A 1 147 ? 1.566 -19.922 -17.016 1 97.38 147 LYS A C 1
ATOM 1134 O O . LYS A 1 147 ? 0.411 -20.078 -16.609 1 97.38 147 LYS A O 1
ATOM 1139 N N . ALA A 1 148 ? 2.371 -20.953 -17.25 1 98.25 148 ALA A N 1
ATOM 1140 C CA . ALA A 1 148 ? 1.874 -22.328 -17.328 1 98.25 148 ALA A CA 1
ATOM 1141 C C . ALA A 1 148 ? 1.584 -22.875 -15.93 1 98.25 148 ALA A C 1
ATOM 1143 O O . ALA A 1 148 ? 0.688 -23.703 -15.758 1 98.25 148 ALA A O 1
ATOM 1144 N N . GLN A 1 149 ? 2.258 -22.391 -14.945 1 98.69 149 GLN A N 1
ATOM 1145 C CA . GLN A 1 149 ? 2.264 -22.969 -13.602 1 98.69 149 GLN A CA 1
ATOM 1146 C C . GLN A 1 149 ? 0.875 -22.906 -12.969 1 98.69 149 GLN A C 1
ATOM 1148 O O . GLN A 1 149 ? 0.339 -23.938 -12.547 1 98.69 149 GLN A O 1
ATOM 1153 N N . PRO A 1 150 ? 0.268 -21.688 -12.961 1 98.62 150 PRO A N 1
ATOM 1154 C CA . PRO A 1 150 ? -1.062 -21.656 -12.344 1 98.62 150 PRO A CA 1
ATOM 1155 C C . PRO A 1 150 ? -2.078 -22.5 -13.109 1 98.62 150 PRO A C 1
ATOM 1157 O O . PRO A 1 150 ? -2.945 -23.141 -12.5 1 98.62 150 PRO A O 1
ATOM 1160 N N . ARG A 1 151 ? -1.986 -22.609 -14.398 1 98.38 151 ARG A N 1
ATOM 1161 C CA . ARG A 1 151 ? -2.908 -23.406 -15.203 1 98.38 151 ARG A CA 1
ATOM 1162 C C . ARG A 1 151 ? -2.723 -24.891 -14.945 1 98.38 151 ARG A C 1
ATOM 1164 O O . ARG A 1 151 ? -3.699 -25.625 -14.828 1 98.38 151 ARG A O 1
ATOM 1171 N N . ALA A 1 152 ? -1.462 -25.312 -14.883 1 98.5 152 ALA A N 1
ATOM 1172 C CA . ALA A 1 152 ? -1.183 -26.719 -14.594 1 98.5 152 ALA A CA 1
ATOM 1173 C C . ALA A 1 152 ? -1.744 -27.125 -13.234 1 98.5 152 ALA A C 1
ATOM 1175 O O . ALA A 1 152 ? -2.314 -28.203 -13.094 1 98.5 152 ALA A O 1
ATOM 1176 N N . LEU A 1 153 ? -1.586 -26.281 -12.25 1 98.75 153 LEU A N 1
ATOM 1177 C CA . LEU A 1 153 ? -2.066 -26.578 -10.898 1 98.75 153 LEU A CA 1
ATOM 1178 C C . LEU A 1 153 ? -3.59 -26.578 -10.859 1 98.75 153 LEU A C 1
ATOM 1180 O O . LEU A 1 153 ? -4.191 -27.422 -10.195 1 98.75 153 LEU A O 1
ATOM 1184 N N . LEU A 1 154 ? -4.227 -25.609 -11.547 1 98.56 154 LEU A N 1
ATOM 1185 C CA . LEU A 1 154 ? -5.684 -25.594 -11.625 1 98.56 154 LEU A CA 1
ATOM 1186 C C . LEU A 1 154 ? -6.207 -26.844 -12.305 1 98.56 154 LEU A C 1
ATOM 1188 O O . LEU A 1 154 ? -7.215 -27.422 -11.875 1 98.56 154 LEU A O 1
ATOM 1192 N N . ALA A 1 155 ? -5.504 -27.328 -13.344 1 98 155 ALA A N 1
ATOM 1193 C CA . ALA A 1 155 ? -5.883 -28.562 -14.031 1 98 155 ALA A CA 1
ATOM 1194 C C . ALA A 1 155 ? -5.832 -29.75 -13.086 1 98 155 ALA A C 1
ATOM 1196 O O . ALA A 1 155 ? -6.695 -30.625 -13.141 1 98 155 ALA A O 1
ATOM 1197 N N . GLN A 1 156 ? -4.852 -29.781 -12.266 1 97.81 156 GLN A N 1
ATOM 1198 C CA . GLN A 1 156 ? -4.746 -30.859 -11.281 1 97.81 156 GLN A CA 1
ATOM 1199 C C . GLN A 1 156 ? -5.953 -30.875 -10.352 1 97.81 156 GLN A C 1
ATOM 1201 O O . GLN A 1 156 ? -6.402 -31.938 -9.922 1 97.81 156 GLN A O 1
ATOM 1206 N N . ARG A 1 157 ? -6.441 -29.703 -10.016 1 97.62 157 ARG A N 1
ATOM 1207 C CA . ARG A 1 157 ? -7.609 -29.578 -9.148 1 97.62 157 ARG A CA 1
ATOM 1208 C C . ARG A 1 157 ? -8.891 -29.906 -9.914 1 97.62 157 ARG A C 1
ATOM 1210 O O . ARG A 1 157 ? -9.977 -29.906 -9.336 1 97.62 157 ARG A O 1
ATOM 1217 N N . GLY A 1 158 ? -8.766 -30.172 -11.219 1 97.25 158 GLY A N 1
ATOM 1218 C CA . GLY A 1 158 ? -9.922 -30.469 -12.055 1 97.25 158 GLY A CA 1
ATOM 1219 C C . GLY A 1 158 ? -10.617 -29.234 -12.562 1 97.25 158 GLY A C 1
ATOM 1220 O O . GLY A 1 158 ? -11.805 -29.266 -12.898 1 97.25 158 GLY A O 1
ATOM 1221 N N . ILE A 1 159 ? -9.977 -28.125 -12.57 1 97.88 159 ILE A N 1
ATOM 1222 C CA . ILE A 1 159 ? -10.586 -26.859 -12.945 1 97.88 159 ILE A CA 1
ATOM 1223 C C . ILE A 1 159 ? -10.141 -26.469 -14.352 1 97.88 159 ILE A C 1
ATOM 1225 O O . ILE A 1 159 ? -8.945 -26.266 -14.594 1 97.88 159 ILE A O 1
ATOM 1229 N N . ALA A 1 160 ? -11.078 -26.375 -15.242 1 97 160 ALA A N 1
ATOM 1230 C CA . ALA A 1 160 ? -10.773 -25.938 -16.609 1 97 160 ALA A CA 1
ATOM 1231 C C . ALA A 1 160 ? -10.594 -24.422 -16.672 1 97 160 ALA A C 1
ATOM 1233 O O . ALA A 1 160 ? -11.32 -23.672 -16.031 1 97 160 ALA A O 1
ATOM 1234 N N . VAL A 1 161 ? -9.609 -24 -17.484 1 98.12 161 VAL A N 1
ATOM 1235 C CA . VAL A 1 161 ? -9.375 -22.578 -17.719 1 98.12 161 VAL A CA 1
ATOM 1236 C C . VAL A 1 161 ? -9.805 -22.188 -19.125 1 98.12 161 VAL A C 1
ATOM 1238 O O . VAL A 1 161 ? -9.289 -22.75 -20.109 1 98.12 161 VAL A O 1
ATOM 1241 N N . THR A 1 162 ? -10.766 -21.359 -19.25 1 98 162 THR A N 1
ATOM 1242 C CA . THR A 1 162 ? -11.109 -20.703 -20.5 1 98 162 THR A CA 1
ATOM 1243 C C . THR A 1 162 ? -10.383 -19.375 -20.641 1 98 162 THR A C 1
ATOM 1245 O O . THR A 1 162 ? -10.727 -18.406 -19.969 1 98 162 THR A O 1
ATOM 1248 N N . GLU A 1 163 ? -9.477 -19.344 -21.562 1 97.88 163 GLU A N 1
ATOM 1249 C CA . GLU A 1 163 ? -8.648 -18.141 -21.672 1 97.88 163 GLU A CA 1
ATOM 1250 C C . GLU A 1 163 ? -9.469 -16.953 -22.172 1 97.88 163 GLU A C 1
ATOM 1252 O O . GLU A 1 163 ? -10.164 -17.047 -23.188 1 97.88 163 GLU A O 1
ATOM 1257 N N . MET A 1 164 ? -9.375 -15.867 -21.438 1 97.75 164 MET A N 1
ATOM 1258 C CA . MET A 1 164 ? -9.961 -14.633 -21.953 1 97.75 164 MET A CA 1
ATOM 1259 C C . MET A 1 164 ? -9.055 -13.992 -23 1 97.75 164 MET A C 1
ATOM 1261 O O . MET A 1 164 ? -7.844 -14.219 -23 1 97.75 164 MET A O 1
ATOM 1265 N N . LYS A 1 165 ? -9.703 -13.164 -23.812 1 96 165 LYS A N 1
ATOM 1266 C CA . LYS A 1 165 ? -8.906 -12.336 -24.719 1 96 165 LYS A CA 1
ATOM 1267 C C . LYS A 1 165 ? -7.969 -11.43 -23.938 1 96 165 LYS A C 1
ATOM 1269 O O . LYS A 1 165 ? -8.359 -10.852 -22.922 1 96 165 LYS A O 1
ATOM 1274 N N . ASP A 1 166 ? -6.645 -11.352 -24.297 1 94.19 166 ASP A N 1
ATOM 1275 C CA . ASP A 1 166 ? -5.641 -10.445 -23.75 1 94.19 166 ASP A CA 1
ATOM 1276 C C . ASP A 1 166 ? -5.445 -10.711 -22.25 1 94.19 166 ASP A C 1
ATOM 1278 O O . ASP A 1 166 ? -5.383 -9.766 -21.453 1 94.19 166 ASP A O 1
ATOM 1282 N N . CYS A 1 167 ? -5.398 -11.984 -21.875 1 94.19 167 CYS A N 1
ATOM 1283 C CA . CYS A 1 167 ? -5.23 -12.383 -20.484 1 94.19 167 CYS A CA 1
ATOM 1284 C C . CYS A 1 167 ? -3.889 -11.906 -19.938 1 94.19 167 CYS A C 1
ATOM 1286 O O . CYS A 1 167 ? -3.713 -11.789 -18.719 1 94.19 167 CYS A O 1
ATOM 1288 N N . GLU A 1 168 ? -2.99 -11.461 -20.812 1 93 168 GLU A N 1
ATOM 1289 C CA . GLU A 1 168 ? -1.645 -11.055 -20.422 1 93 168 GLU A CA 1
ATOM 1290 C C . GLU A 1 168 ? -1.532 -9.531 -20.328 1 93 168 GLU A C 1
ATOM 1292 O O . GLU A 1 168 ? -0.489 -9 -19.938 1 93 168 GLU A O 1
ATOM 1297 N N . HIS A 1 169 ? -2.6 -8.867 -20.656 1 87.56 169 HIS A N 1
ATOM 1298 C CA . HIS A 1 169 ? -2.576 -7.41 -20.641 1 87.56 169 HIS A CA 1
ATOM 1299 C C . HIS A 1 169 ? -2.82 -6.871 -19.234 1 87.56 169 HIS A C 1
ATOM 1301 O O . HIS A 1 169 ? -3.584 -7.457 -18.469 1 87.56 169 HIS A O 1
ATOM 1307 N N . CYS A 1 170 ? -2.209 -5.762 -18.938 1 84.38 170 CYS A N 1
ATOM 1308 C CA . CYS A 1 170 ? -2.301 -5.09 -17.641 1 84.38 170 CYS A CA 1
ATOM 1309 C C . CYS A 1 170 ? -3.754 -4.883 -17.234 1 84.38 170 CYS A C 1
ATOM 1311 O O . CYS A 1 170 ? -4.617 -4.656 -18.094 1 84.38 170 CYS A O 1
ATOM 1313 N N . CYS A 1 171 ? -4.008 -4.953 -15.906 1 83.75 171 CYS A N 1
ATOM 1314 C CA . CYS A 1 171 ? -5.359 -4.785 -15.391 1 83.75 171 CYS A CA 1
ATOM 1315 C C . CYS A 1 171 ? -5.668 -3.312 -15.148 1 83.75 171 CYS A C 1
ATOM 1317 O O . CYS A 1 171 ? -6.824 -2.947 -14.922 1 83.75 171 CYS A O 1
ATOM 1319 N N . GLY A 1 172 ? -4.676 -2.514 -15.094 1 76.12 172 GLY A N 1
ATOM 1320 C CA . GLY A 1 172 ? -4.887 -1.092 -14.867 1 76.12 172 GLY A CA 1
ATOM 1321 C C . GLY A 1 172 ? -4.719 -0.68 -13.422 1 76.12 172 GLY A C 1
ATOM 1322 O O . GLY A 1 172 ? -4.879 0.494 -13.078 1 76.12 172 GLY A O 1
ATOM 1323 N N . PHE A 1 173 ? -4.277 -1.529 -12.523 1 75.56 173 PHE A N 1
ATOM 1324 C CA . PHE A 1 173 ? -4.203 -1.277 -11.094 1 75.56 173 PHE A CA 1
ATOM 1325 C C . PHE A 1 173 ? -3.299 -0.087 -10.797 1 75.56 173 PHE A C 1
ATOM 1327 O O . PHE A 1 173 ? -3.578 0.701 -9.891 1 75.56 173 PHE A O 1
ATOM 1334 N N . GLY A 1 174 ? -2.293 0.001 -11.484 1 70 174 GLY A N 1
ATOM 1335 C CA . GLY A 1 174 ? -1.328 1.058 -11.227 1 70 174 GLY A CA 1
ATOM 1336 C C . GLY A 1 174 ? -1.93 2.447 -11.305 1 70 174 GLY A C 1
ATOM 1337 O O . GLY A 1 174 ? -1.375 3.402 -10.758 1 70 174 GLY A O 1
ATOM 1338 N N . GLY A 1 175 ? -3.137 2.541 -11.906 1 62.84 175 GLY A N 1
ATOM 1339 C CA . GLY A 1 175 ? -3.785 3.832 -12.07 1 62.84 175 GLY A CA 1
ATOM 1340 C C . GLY A 1 175 ? -4.742 4.172 -10.945 1 62.84 175 GLY A C 1
ATOM 1341 O O . GLY A 1 175 ? -5.266 5.285 -10.883 1 62.84 175 GLY A O 1
ATOM 1342 N N . THR A 1 176 ? -4.98 3.35 -10.062 1 59.16 176 THR A N 1
ATOM 1343 C CA . THR A 1 176 ? -5.969 3.512 -9 1 59.16 176 THR A CA 1
ATOM 1344 C C . THR A 1 176 ? -5.621 4.703 -8.117 1 59.16 176 THR A C 1
ATOM 1346 O O . THR A 1 176 ? -6.508 5.34 -7.543 1 59.16 176 THR A O 1
ATOM 1349 N N . PHE A 1 177 ? -4.449 5.082 -8.117 1 62.38 177 PHE A N 1
ATOM 1350 C CA . PHE A 1 177 ? -4.035 6.191 -7.262 1 62.38 177 PHE A CA 1
ATOM 1351 C C . PHE A 1 177 ? -3.787 7.449 -8.086 1 62.38 177 PHE A C 1
ATOM 1353 O O . PHE A 1 177 ? -3.381 8.477 -7.547 1 62.38 177 PHE A O 1
ATOM 1360 N N . ALA A 1 178 ? -4.156 7.312 -9.391 1 63.84 178 ALA A N 1
ATOM 1361 C CA . ALA A 1 178 ? -3.904 8.438 -10.289 1 63.84 178 ALA A CA 1
ATOM 1362 C C . ALA A 1 178 ? -5.152 9.305 -10.438 1 63.84 178 ALA A C 1
ATOM 1364 O O . ALA A 1 178 ? -6.133 8.891 -11.062 1 63.84 178 ALA A O 1
ATOM 1365 N N . VAL A 1 179 ? -5.219 10.422 -9.789 1 56.56 179 VAL A N 1
ATOM 1366 C CA . VAL A 1 179 ? -6.367 11.32 -9.828 1 56.56 179 VAL A CA 1
ATOM 1367 C C . VAL A 1 179 ? -6.602 11.805 -11.258 1 56.56 179 VAL A C 1
ATOM 1369 O O . VAL A 1 179 ? -7.738 11.812 -11.734 1 56.56 179 VAL A O 1
ATOM 1372 N N . LYS A 1 180 ? -5.559 12.172 -11.93 1 58.78 180 LYS A N 1
ATOM 1373 C CA . LYS A 1 180 ? -5.688 12.852 -13.219 1 58.78 180 LYS A CA 1
ATOM 1374 C C . LYS A 1 180 ? -5.906 11.844 -14.344 1 58.78 180 LYS A C 1
ATOM 1376 O O . LYS A 1 180 ? -6.352 12.211 -15.438 1 58.78 180 LYS A O 1
ATOM 1381 N N . TYR A 1 181 ? -5.711 10.641 -13.953 1 60.03 181 TYR A N 1
ATOM 1382 C CA . TYR A 1 181 ? -5.746 9.672 -15.039 1 60.03 181 TYR A CA 1
ATOM 1383 C C . TYR A 1 181 ? -6.832 8.625 -14.805 1 60.03 181 TYR A C 1
ATOM 1385 O O . TYR A 1 181 ? -6.766 7.52 -15.344 1 60.03 181 TYR A O 1
ATOM 1393 N N . GLY A 1 182 ? -7.617 9.078 -14.117 1 66.19 182 GLY A N 1
ATOM 1394 C CA . GLY A 1 182 ? -8.68 8.156 -13.75 1 66.19 182 GLY A CA 1
ATOM 1395 C C . GLY A 1 182 ? -9.43 7.605 -14.953 1 66.19 182 GLY A C 1
ATOM 1396 O O . GLY A 1 182 ? -9.758 6.418 -14.992 1 66.19 182 GLY A O 1
ATOM 1397 N N . ASP A 1 183 ? -9.383 8.375 -16.047 1 69.81 183 ASP A N 1
ATOM 1398 C CA . ASP A 1 183 ? -10.188 7.957 -17.203 1 69.81 183 ASP A CA 1
ATOM 1399 C C . ASP A 1 183 ? -9.484 6.852 -17.984 1 69.81 183 ASP A C 1
ATOM 1401 O O . ASP A 1 183 ? -10.125 5.895 -18.422 1 69.81 183 ASP A O 1
ATOM 1405 N N . ILE A 1 184 ? -8.18 7.008 -18.234 1 70 184 ILE A N 1
ATOM 1406 C CA . ILE A 1 184 ? -7.445 6.008 -19 1 70 184 ILE A CA 1
ATOM 1407 C C . ILE A 1 184 ? -7.391 4.695 -18.219 1 70 184 ILE A C 1
ATOM 1409 O O . ILE A 1 184 ? -7.637 3.623 -18.766 1 70 184 ILE A O 1
ATOM 1413 N N . SER A 1 185 ? -7.012 4.777 -16.953 1 73.88 185 SER A N 1
ATOM 1414 C CA . SER A 1 185 ? -7 3.598 -16.094 1 73.88 185 SER A CA 1
ATOM 1415 C C . SER A 1 185 ? -8.359 2.904 -16.078 1 73.88 185 SER A C 1
ATOM 1417 O O . SER A 1 185 ? -8.438 1.675 -16.141 1 73.88 185 SER A O 1
ATOM 1419 N N . ALA A 1 186 ? -9.281 3.748 -16.109 1 77.69 186 ALA A N 1
ATOM 1420 C CA . ALA A 1 186 ? -10.641 3.207 -16.125 1 77.69 186 ALA A CA 1
ATOM 1421 C C . ALA A 1 186 ? -10.922 2.461 -17.422 1 77.69 186 ALA A C 1
ATOM 1423 O O . ALA A 1 186 ? -11.586 1.419 -17.406 1 77.69 186 ALA A O 1
ATOM 1424 N N . ALA A 1 187 ? -10.375 2.971 -18.484 1 82.06 187 ALA A N 1
ATOM 1425 C CA . ALA A 1 187 ? -10.594 2.33 -19.781 1 82.06 187 ALA A CA 1
ATOM 1426 C C . ALA A 1 187 ? -9.906 0.972 -19.844 1 82.06 187 ALA A C 1
ATOM 1428 O O . ALA A 1 187 ? -10.453 0.012 -20.391 1 82.06 187 ALA A O 1
ATOM 1429 N N . ILE A 1 188 ? -8.695 0.879 -19.359 1 83.62 188 ILE A N 1
ATOM 1430 C CA . ILE A 1 188 ? -7.949 -0.375 -19.328 1 83.62 188 ILE A CA 1
ATOM 1431 C C . ILE A 1 188 ? -8.695 -1.396 -18.469 1 83.62 188 ILE A C 1
ATOM 1433 O O . ILE A 1 188 ? -8.875 -2.547 -18.875 1 83.62 188 ILE A O 1
ATOM 1437 N N . ALA A 1 189 ? -9.172 -0.962 -17.391 1 87 189 ALA A N 1
ATOM 1438 C CA . ALA A 1 189 ? -9.922 -1.834 -16.5 1 87 189 ALA A CA 1
ATOM 1439 C C . ALA A 1 189 ? -11.227 -2.295 -17.141 1 87 189 ALA A C 1
ATOM 1441 O O . ALA A 1 189 ? -11.641 -3.443 -16.969 1 87 189 ALA A O 1
ATOM 1442 N N . ASP A 1 190 ? -11.797 -1.383 -17.906 1 90.69 190 ASP A N 1
ATOM 1443 C CA . ASP A 1 190 ? -13.039 -1.71 -18.594 1 90.69 190 ASP A CA 1
ATOM 1444 C C . ASP A 1 190 ? -12.82 -2.82 -19.625 1 90.69 190 ASP A C 1
ATOM 1446 O O . ASP A 1 190 ? -13.617 -3.756 -19.719 1 90.69 190 ASP A O 1
ATOM 1450 N N . GLU A 1 191 ? -11.758 -2.676 -20.344 1 92.88 191 GLU A N 1
ATOM 1451 C CA . GLU A 1 191 ? -11.445 -3.689 -21.344 1 92.88 191 GLU A CA 1
ATOM 1452 C C . GLU A 1 191 ? -11.18 -5.043 -20.703 1 92.88 191 GLU A C 1
ATOM 1454 O O . GLU A 1 191 ? -11.656 -6.074 -21.188 1 92.88 191 GLU A O 1
ATOM 1459 N N . LYS A 1 192 ? -10.43 -5.059 -19.656 1 93.94 192 LYS A N 1
ATOM 1460 C CA . LYS A 1 192 ? -10.156 -6.285 -18.906 1 93.94 192 LYS A CA 1
ATOM 1461 C C . LYS A 1 192 ? -11.445 -6.934 -18.422 1 93.94 192 LYS A C 1
ATOM 1463 O O . LYS A 1 192 ? -11.641 -8.141 -18.578 1 93.94 192 LYS A O 1
ATOM 1468 N N . CYS A 1 193 ? -12.297 -6.172 -17.891 1 95.25 193 CYS A N 1
ATOM 1469 C CA . CYS A 1 193 ? -13.562 -6.676 -17.359 1 95.25 193 CYS A CA 1
ATOM 1470 C C . CYS A 1 193 ? -14.461 -7.191 -18.469 1 95.25 193 CYS A C 1
ATOM 1472 O O . CYS A 1 193 ? -15.156 -8.188 -18.297 1 95.25 193 CYS A O 1
ATOM 1474 N N . ALA A 1 194 ? -14.406 -6.461 -19.562 1 96.12 194 ALA A N 1
ATOM 1475 C CA . ALA A 1 194 ? -15.164 -6.926 -20.719 1 96.12 194 ALA A CA 1
ATOM 1476 C C . ALA A 1 194 ? -14.672 -8.289 -21.188 1 96.12 194 ALA A C 1
ATOM 1478 O O . ALA A 1 194 ? -15.477 -9.156 -21.531 1 96.12 194 ALA A O 1
ATOM 1479 N N . ASN A 1 195 ? -13.375 -8.438 -21.203 1 97.31 195 ASN A N 1
ATOM 1480 C CA . ASN A 1 195 ? -12.789 -9.711 -21.609 1 97.31 195 ASN A CA 1
ATOM 1481 C C . ASN A 1 195 ? -13.141 -10.828 -20.625 1 97.31 195 ASN A C 1
ATOM 1483 O O . ASN A 1 195 ? -13.383 -11.969 -21.031 1 97.31 195 ASN A O 1
ATOM 1487 N N . VAL A 1 196 ? -13.133 -10.5 -19.375 1 97.38 196 VAL A N 1
ATOM 1488 C CA . VAL A 1 196 ? -13.531 -11.461 -18.344 1 97.38 196 VAL A CA 1
ATOM 1489 C C . VAL A 1 196 ? -14.969 -11.906 -18.594 1 97.38 196 VAL A C 1
ATOM 1491 O O . VAL A 1 196 ? -15.258 -13.109 -18.609 1 97.38 196 VAL A O 1
ATOM 1494 N N . ARG A 1 197 ? -15.828 -11.008 -18.859 1 95.94 197 ARG A N 1
ATOM 1495 C CA . ARG A 1 197 ? -17.234 -11.312 -19.109 1 95.94 197 ARG A CA 1
ATOM 1496 C C . ARG A 1 197 ? -17.406 -12.141 -20.375 1 95.94 197 ARG A C 1
ATOM 1498 O O . ARG A 1 197 ? -18.188 -13.094 -20.406 1 95.94 197 ARG A O 1
ATOM 1505 N N . ALA A 1 198 ? -16.672 -11.75 -21.344 1 96.75 198 ALA A N 1
ATOM 1506 C CA . ALA A 1 198 ? -16.781 -12.406 -22.641 1 96.75 198 ALA A CA 1
ATOM 1507 C C . ALA A 1 198 ? -16.297 -13.859 -22.562 1 96.75 198 ALA A C 1
ATOM 1509 O O . ALA A 1 198 ? -16.672 -14.68 -23.406 1 96.75 198 ALA A O 1
ATOM 1510 N N . SER A 1 199 ? -15.469 -14.141 -21.594 1 96.38 199 SER A N 1
ATOM 1511 C CA . SER A 1 199 ? -14.984 -15.508 -21.438 1 96.38 199 SER A CA 1
ATOM 1512 C C . SER A 1 199 ? -16.125 -16.453 -21.078 1 96.38 199 SER A C 1
ATOM 1514 O O . SER A 1 199 ? -16.016 -17.672 -21.266 1 96.38 199 SER A O 1
ATOM 1516 N N . GLY A 1 200 ? -17.156 -15.883 -20.453 1 94.88 200 GLY A N 1
ATOM 1517 C CA . GLY A 1 200 ? -18.328 -16.672 -20.109 1 94.88 200 GLY A CA 1
ATOM 1518 C C . GLY A 1 200 ? -18.125 -17.5 -18.844 1 94.88 200 GLY A C 1
ATOM 1519 O O . GLY A 1 200 ? -19 -18.297 -18.484 1 94.88 200 GLY A O 1
ATOM 1520 N N . THR A 1 201 ? -17.016 -17.062 -18.234 1 93.75 201 THR A N 1
ATOM 1521 C CA . THR A 1 201 ? -16.75 -17.844 -17.031 1 93.75 201 THR A CA 1
ATOM 1522 C C . THR A 1 201 ? -17.328 -17.141 -15.805 1 93.75 201 THR A C 1
ATOM 1524 O O . THR A 1 201 ? -17.547 -15.922 -15.82 1 93.75 201 THR A O 1
ATOM 1527 N N . GLY A 1 202 ? -17.781 -17.75 -14.773 1 93.62 202 GLY A N 1
ATOM 1528 C CA . GLY A 1 202 ? -18.312 -17.203 -13.539 1 93.62 202 GLY A CA 1
ATOM 1529 C C . GLY A 1 202 ? -17.234 -16.797 -12.547 1 93.62 202 GLY A C 1
ATOM 1530 O O . GLY A 1 202 ? -17.547 -16.344 -11.445 1 93.62 202 GLY A O 1
ATOM 1531 N N . ALA A 1 203 ? -15.922 -16.859 -13.016 1 97.75 203 ALA A N 1
ATOM 1532 C CA . ALA A 1 203 ? -14.836 -16.531 -12.109 1 97.75 203 ALA A CA 1
ATOM 1533 C C . ALA A 1 203 ? -13.555 -16.203 -12.875 1 97.75 203 ALA A C 1
ATOM 1535 O O . ALA A 1 203 ? -13.266 -16.812 -13.906 1 97.75 203 ALA A O 1
ATOM 1536 N N . VAL A 1 204 ? -12.875 -15.188 -12.398 1 98.44 204 VAL A N 1
ATOM 1537 C CA . VAL A 1 204 ? -11.516 -14.922 -12.859 1 98.44 204 VAL A CA 1
ATOM 1538 C C . VAL A 1 204 ? -10.531 -15.172 -11.719 1 98.44 204 VAL A C 1
ATOM 1540 O O . VAL A 1 204 ? -10.758 -14.75 -10.586 1 98.44 204 VAL A O 1
ATOM 1543 N N . VAL A 1 205 ? -9.5 -15.93 -12 1 98.56 205 VAL A N 1
ATOM 1544 C CA . VAL A 1 205 ? -8.453 -16.281 -11.047 1 98.56 205 VAL A CA 1
ATOM 1545 C C . VAL A 1 205 ? -7.168 -15.531 -11.391 1 98.56 205 VAL A C 1
ATOM 1547 O O . VAL A 1 205 ? -6.883 -15.273 -12.562 1 98.56 205 VAL A O 1
ATOM 1550 N N . LEU A 1 206 ? -6.441 -15.086 -10.422 1 98.38 206 LEU A N 1
ATOM 1551 C CA . LEU A 1 206 ? -5.203 -14.336 -10.617 1 98.38 206 LEU A CA 1
ATOM 1552 C C . LEU A 1 206 ? -4.277 -14.484 -9.414 1 98.38 206 LEU A C 1
ATOM 1554 O O . LEU A 1 206 ? -4.645 -15.109 -8.422 1 98.38 206 LEU A O 1
ATOM 1558 N N . GLY A 1 207 ? -3.068 -13.867 -9.516 1 97.69 207 GLY A N 1
ATOM 1559 C CA . GLY A 1 207 ? -2.08 -14.156 -8.492 1 97.69 207 GLY A CA 1
ATOM 1560 C C . GLY A 1 207 ? -1.606 -12.922 -7.75 1 97.69 207 GLY A C 1
ATOM 1561 O O . GLY A 1 207 ? -0.747 -13.008 -6.871 1 97.69 207 GLY A O 1
ATOM 1562 N N . ASP A 1 208 ? -2.133 -11.711 -8.055 1 96.44 208 ASP A N 1
ATOM 1563 C CA . ASP A 1 208 ? -1.697 -10.484 -7.398 1 96.44 208 ASP A CA 1
ATOM 1564 C C . ASP A 1 208 ? -2.885 -9.727 -6.809 1 96.44 208 ASP A C 1
ATOM 1566 O O . ASP A 1 208 ? -3.848 -9.422 -7.516 1 96.44 208 ASP A O 1
ATOM 1570 N N . LEU A 1 209 ? -2.717 -9.406 -5.547 1 95.06 209 LEU A N 1
ATOM 1571 C CA . LEU A 1 209 ? -3.836 -8.773 -4.855 1 95.06 209 LEU A CA 1
ATOM 1572 C C . LEU A 1 209 ? -4.172 -7.426 -5.484 1 95.06 209 LEU A C 1
ATOM 1574 O O . LEU A 1 209 ? -5.344 -7.062 -5.594 1 95.06 209 LEU A O 1
ATOM 1578 N N . GLY A 1 210 ? -3.156 -6.629 -5.871 1 90.75 210 GLY A N 1
ATOM 1579 C CA . GLY A 1 210 ? -3.441 -5.363 -6.527 1 90.75 210 GLY A CA 1
ATOM 1580 C C . GLY A 1 210 ? -4.332 -5.512 -7.75 1 90.75 210 GLY A C 1
ATOM 1581 O O . GLY A 1 210 ? -5.289 -4.754 -7.922 1 90.75 210 GLY A O 1
ATOM 1582 N N . CYS A 1 211 ? -4.039 -6.48 -8.57 1 93.19 211 CYS A N 1
ATOM 1583 C CA . CYS A 1 211 ? -4.871 -6.762 -9.734 1 93.19 211 CYS A CA 1
ATOM 1584 C C . CYS A 1 211 ? -6.273 -7.184 -9.312 1 93.19 211 CYS A C 1
ATOM 1586 O O . CYS A 1 211 ? -7.258 -6.805 -9.953 1 93.19 211 CYS A O 1
ATOM 1588 N N . MET A 1 212 ? -6.336 -7.992 -8.305 1 94.75 212 MET A N 1
ATOM 1589 C CA . MET A 1 212 ? -7.613 -8.484 -7.793 1 94.75 212 MET A CA 1
ATOM 1590 C C . MET A 1 212 ? -8.516 -7.328 -7.379 1 94.75 212 MET A C 1
ATOM 1592 O O . MET A 1 212 ? -9.688 -7.277 -7.773 1 94.75 212 MET A O 1
ATOM 1596 N N . LEU A 1 213 ? -7.984 -6.41 -6.617 1 91.38 213 LEU A N 1
ATOM 1597 C CA . LEU A 1 213 ? -8.758 -5.273 -6.133 1 91.38 213 LEU A CA 1
ATOM 1598 C C . LEU A 1 213 ? -9.305 -4.453 -7.297 1 91.38 213 LEU A C 1
ATOM 1600 O O . LEU A 1 213 ? -10.469 -4.055 -7.285 1 91.38 213 LEU A O 1
ATOM 1604 N N . ASN A 1 214 ? -8.469 -4.266 -8.289 1 89.38 214 ASN A N 1
ATOM 1605 C CA . ASN A 1 214 ? -8.852 -3.404 -9.406 1 89.38 214 ASN A CA 1
ATOM 1606 C C . ASN A 1 214 ? -9.906 -4.062 -10.289 1 89.38 214 ASN A C 1
ATOM 1608 O O . ASN A 1 214 ? -10.906 -3.43 -10.648 1 89.38 214 ASN A O 1
ATOM 1612 N N . ILE A 1 215 ? -9.672 -5.293 -10.641 1 93.44 215 ILE A N 1
ATOM 1613 C CA . ILE A 1 215 ? -10.617 -6.02 -11.492 1 93.44 215 ILE A CA 1
ATOM 1614 C C . ILE A 1 215 ? -11.945 -6.184 -10.758 1 93.44 215 ILE A C 1
ATOM 1616 O O . ILE A 1 215 ? -13.008 -5.906 -11.328 1 93.44 215 ILE A O 1
ATOM 1620 N N . GLU A 1 216 ? -11.938 -6.59 -9.523 1 94.44 216 GLU A N 1
ATOM 1621 C CA . GLU A 1 216 ? -13.156 -6.77 -8.734 1 94.44 216 GLU A CA 1
ATOM 1622 C C . GLU A 1 216 ? -13.914 -5.453 -8.586 1 94.44 216 GLU A C 1
ATOM 1624 O O . GLU A 1 216 ? -15.125 -5.402 -8.789 1 94.44 216 GLU A O 1
ATOM 1629 N N . GLY A 1 217 ? -13.172 -4.445 -8.234 1 90.88 217 GLY A N 1
ATOM 1630 C CA . GLY A 1 217 ? -13.797 -3.141 -8.086 1 90.88 217 GLY A CA 1
ATOM 1631 C C . GLY A 1 217 ? -14.484 -2.662 -9.352 1 90.88 217 GLY A C 1
ATOM 1632 O O . GLY A 1 217 ? -15.602 -2.135 -9.305 1 90.88 217 GLY A O 1
ATOM 1633 N N . ARG A 1 218 ? -13.797 -2.861 -10.453 1 90.06 218 ARG A N 1
ATOM 1634 C CA . ARG A 1 218 ? -14.352 -2.391 -11.719 1 90.06 218 ARG A CA 1
ATOM 1635 C C . ARG A 1 218 ? -15.57 -3.215 -12.125 1 90.06 218 ARG A C 1
ATOM 1637 O O . ARG A 1 218 ? -16.547 -2.674 -12.625 1 90.06 218 ARG A O 1
ATOM 1644 N N . LEU A 1 219 ? -15.531 -4.508 -11.93 1 94.5 219 LEU A N 1
ATOM 1645 C CA . LEU A 1 219 ? -16.672 -5.363 -12.195 1 94.5 219 LEU A CA 1
ATOM 1646 C C . LEU A 1 219 ? -17.891 -4.91 -11.391 1 94.5 219 LEU A C 1
ATOM 1648 O O . LEU A 1 219 ? -18.984 -4.762 -11.945 1 94.5 219 LEU A O 1
ATOM 1652 N N . ARG A 1 220 ? -17.703 -4.594 -10.125 1 92.62 220 ARG A N 1
ATOM 1653 C CA . ARG A 1 220 ? -18.797 -4.168 -9.266 1 92.62 220 ARG A CA 1
ATOM 1654 C C . ARG A 1 220 ? -19.328 -2.805 -9.688 1 92.62 220 ARG A C 1
ATOM 1656 O O . ARG A 1 220 ? -20.547 -2.602 -9.742 1 92.62 220 ARG A O 1
ATOM 1663 N N . ARG A 1 221 ? -18.516 -1.873 -10.047 1 88.81 221 ARG A N 1
ATOM 1664 C CA . ARG A 1 221 ? -18.906 -0.521 -10.438 1 88.81 221 ARG A CA 1
ATOM 1665 C C . ARG A 1 221 ? -19.719 -0.535 -11.727 1 88.81 221 ARG A C 1
ATOM 1667 O O . ARG A 1 221 ? -20.578 0.323 -11.938 1 88.81 221 ARG A O 1
ATOM 1674 N N . THR A 1 222 ? -19.422 -1.568 -12.5 1 91.19 222 THR A N 1
ATOM 1675 C CA . THR A 1 222 ? -20.094 -1.623 -13.797 1 91.19 222 THR A CA 1
ATOM 1676 C C . THR A 1 222 ? -21.297 -2.559 -13.742 1 91.19 222 THR A C 1
ATOM 1678 O O . THR A 1 222 ? -21.844 -2.943 -14.781 1 91.19 222 THR A O 1
ATOM 1681 N N . GLY A 1 223 ? -21.625 -3.07 -12.539 1 91.75 223 GLY A N 1
ATOM 1682 C CA . GLY A 1 223 ? -22.891 -3.738 -12.336 1 91.75 223 GLY A CA 1
ATOM 1683 C C . GLY A 1 223 ? -22.781 -5.25 -12.297 1 91.75 223 GLY A C 1
ATOM 1684 O O . GLY A 1 223 ? -23.766 -5.949 -12.078 1 91.75 223 GLY A O 1
ATOM 1685 N N . ASP A 1 224 ? -21.547 -5.73 -12.531 1 94.25 224 ASP A N 1
ATOM 1686 C CA . ASP A 1 224 ? -21.344 -7.172 -12.438 1 94.25 224 ASP A CA 1
ATOM 1687 C C . ASP A 1 224 ? -21.156 -7.609 -10.984 1 94.25 224 ASP A C 1
ATOM 1689 O O . ASP A 1 224 ? -20.078 -7.473 -10.422 1 94.25 224 ASP A O 1
ATOM 1693 N N . ARG A 1 225 ? -22.172 -8.281 -10.461 1 90.5 225 ARG A N 1
ATOM 1694 C CA . ARG A 1 225 ? -22.156 -8.688 -9.055 1 90.5 225 ARG A CA 1
ATOM 1695 C C . ARG A 1 225 ? -21.953 -10.188 -8.922 1 90.5 225 ARG A C 1
ATOM 1697 O O . ARG A 1 225 ? -21.812 -10.703 -7.812 1 90.5 225 ARG A O 1
ATOM 1704 N N . ASP A 1 226 ? -21.781 -10.852 -10.031 1 93.44 226 ASP A N 1
ATOM 1705 C CA . ASP A 1 226 ? -21.828 -12.305 -10 1 93.44 226 ASP A CA 1
ATOM 1706 C C . ASP A 1 226 ? -20.453 -12.906 -10.234 1 93.44 226 ASP A C 1
ATOM 1708 O O . ASP A 1 226 ? -20.125 -13.961 -9.695 1 93.44 226 ASP A O 1
ATOM 1712 N N . THR A 1 227 ? -19.656 -12.203 -11.117 1 96.12 227 THR A N 1
ATOM 1713 C CA . THR A 1 227 ? -18.344 -12.758 -11.438 1 96.12 227 THR A CA 1
ATOM 1714 C C . THR A 1 227 ? -17.453 -12.781 -10.203 1 96.12 227 THR A C 1
ATOM 1716 O O . THR A 1 227 ? -17.234 -11.742 -9.562 1 96.12 227 THR A O 1
ATOM 1719 N N . ARG A 1 228 ? -16.969 -13.945 -9.875 1 96.75 228 ARG A N 1
ATOM 1720 C CA . ARG A 1 228 ? -16.078 -14.07 -8.734 1 96.75 228 ARG A CA 1
ATOM 1721 C C . ARG A 1 228 ? -14.633 -13.734 -9.133 1 96.75 228 ARG A C 1
ATOM 1723 O O . ARG A 1 228 ? -14.195 -14.086 -10.227 1 96.75 228 ARG A O 1
ATOM 1730 N N . VAL A 1 229 ? -13.922 -12.945 -8.305 1 97.5 229 VAL A N 1
ATOM 1731 C CA . VAL A 1 229 ? -12.508 -12.648 -8.477 1 97.5 229 VAL A CA 1
ATOM 1732 C C . VAL A 1 229 ? -11.703 -13.32 -7.363 1 97.5 229 VAL A C 1
ATOM 1734 O O . VAL A 1 229 ? -11.82 -12.953 -6.191 1 97.5 229 VAL A O 1
ATOM 1737 N N . LEU A 1 230 ? -10.867 -14.297 -7.738 1 98.06 230 LEU A N 1
ATOM 1738 C CA . LEU A 1 230 ? -10.289 -15.18 -6.734 1 98.06 230 LEU A CA 1
ATOM 1739 C C . LEU A 1 230 ? -8.766 -15.234 -6.875 1 98.06 230 LEU A C 1
ATOM 1741 O O . LEU A 1 230 ? -8.242 -15.297 -7.988 1 98.06 230 LEU A O 1
ATOM 1745 N N . HIS A 1 231 ? -8.117 -15.141 -5.746 1 98.56 231 HIS A N 1
ATOM 1746 C CA . HIS A 1 231 ? -6.691 -15.43 -5.762 1 98.56 231 HIS A CA 1
ATOM 1747 C C . HIS A 1 231 ? -6.434 -16.922 -5.973 1 98.56 231 HIS A C 1
ATOM 1749 O O . HIS A 1 231 ? -7.086 -17.766 -5.355 1 98.56 231 HIS A O 1
ATOM 1755 N N . VAL A 1 232 ? -5.457 -17.219 -6.73 1 98.81 232 VAL A N 1
ATOM 1756 C CA . VAL A 1 232 ? -5.168 -18.594 -7.121 1 98.81 232 VAL A CA 1
ATOM 1757 C C . VAL A 1 232 ? -4.836 -19.438 -5.887 1 98.81 232 VAL A C 1
ATOM 1759 O O . VAL A 1 232 ? -5.164 -20.625 -5.824 1 98.81 232 VAL A O 1
ATOM 1762 N N . ALA A 1 233 ? -4.242 -18.875 -4.859 1 98.81 233 ALA A N 1
ATOM 1763 C CA . ALA A 1 233 ? -3.92 -19.578 -3.625 1 98.81 233 ALA A CA 1
ATOM 1764 C C . ALA A 1 233 ? -5.18 -20.125 -2.965 1 98.81 233 ALA A C 1
ATOM 1766 O O . ALA A 1 233 ? -5.188 -21.266 -2.473 1 98.81 233 ALA A O 1
ATOM 1767 N N . GLN A 1 234 ? -6.234 -19.359 -2.975 1 98.56 234 GLN A N 1
ATOM 1768 C CA . GLN A 1 234 ? -7.473 -19.766 -2.33 1 98.56 234 GLN A CA 1
ATOM 1769 C C . GLN A 1 234 ? -8.141 -20.906 -3.107 1 98.56 234 GLN A C 1
ATOM 1771 O O . GLN A 1 234 ? -8.664 -21.844 -2.512 1 98.56 234 GLN A O 1
ATOM 1776 N N . VAL A 1 235 ? -8.109 -20.812 -4.387 1 98.5 235 VAL A N 1
ATOM 1777 C CA . VAL A 1 235 ? -8.711 -21.828 -5.246 1 98.5 235 VAL A CA 1
ATOM 1778 C C . VAL A 1 235 ? -7.965 -23.156 -5.09 1 98.5 235 VAL A C 1
ATOM 1780 O O . VAL A 1 235 ? -8.578 -24.188 -4.859 1 98.5 235 VAL A O 1
ATOM 1783 N N . LEU A 1 236 ? -6.652 -23.062 -5.176 1 98.62 236 LEU A N 1
ATOM 1784 C CA . LEU A 1 236 ? -5.836 -24.266 -5.102 1 98.62 236 LEU A CA 1
ATOM 1785 C C . LEU A 1 236 ? -5.941 -24.906 -3.721 1 98.62 236 LEU A C 1
ATOM 1787 O O . LEU A 1 236 ? -5.883 -26.125 -3.596 1 98.62 236 LEU A O 1
ATOM 1791 N N . ALA A 1 237 ? -6.09 -24.125 -2.656 1 98.31 237 ALA A N 1
ATOM 1792 C CA . ALA A 1 237 ? -6.145 -24.625 -1.286 1 98.31 237 ALA A CA 1
ATOM 1793 C C . ALA A 1 237 ? -7.527 -25.188 -0.964 1 98.31 237 ALA A C 1
ATOM 1795 O O . ALA A 1 237 ? -7.711 -25.844 0.064 1 98.31 237 ALA A O 1
ATOM 1796 N N . GLY A 1 238 ? -8.484 -24.938 -1.819 1 97.38 238 GLY A N 1
ATOM 1797 C CA . GLY A 1 238 ? -9.844 -25.375 -1.564 1 97.38 238 GLY A CA 1
ATOM 1798 C C . GLY A 1 238 ? -10.562 -24.531 -0.529 1 97.38 238 GLY A C 1
ATOM 1799 O O . GLY A 1 238 ? -11.398 -25.031 0.225 1 97.38 238 GLY A O 1
ATOM 1800 N N . ASP A 1 239 ? -10.219 -23.25 -0.453 1 97 239 ASP A N 1
ATOM 1801 C CA . ASP A 1 239 ? -10.758 -22.391 0.591 1 97 239 ASP A CA 1
ATOM 1802 C C . ASP A 1 239 ? -11.906 -21.531 0.054 1 97 239 ASP A C 1
ATOM 1804 O O . ASP A 1 239 ? -12.414 -20.656 0.756 1 97 239 ASP A O 1
ATOM 1808 N N . VAL A 1 240 ? -12.305 -21.719 -1.244 1 94.12 240 VAL A N 1
ATOM 1809 C CA . VAL A 1 240 ? -13.414 -20.984 -1.86 1 94.12 240 VAL A CA 1
ATOM 1810 C C . VAL A 1 240 ? -14.234 -21.953 -2.721 1 94.12 240 VAL A C 1
ATOM 1812 O O . VAL A 1 240 ? -13.742 -23 -3.135 1 94.12 240 VAL A O 1
ATOM 1815 N N . MET B 1 1 ? -7.16 13.516 27.797 1 94.19 1 MET B N 1
ATOM 1816 C CA . MET B 1 1 ? -7.859 13.062 26.594 1 94.19 1 MET B CA 1
ATOM 1817 C C . MET B 1 1 ? -6.988 12.109 25.781 1 94.19 1 MET B C 1
ATOM 1819 O O . MET B 1 1 ? -5.766 12.242 25.766 1 94.19 1 MET B O 1
ATOM 1823 N N . ARG B 1 2 ? -7.648 11.109 25.328 1 97.88 2 ARG B N 1
ATOM 1824 C CA . ARG B 1 2 ? -6.934 10.047 24.625 1 97.88 2 ARG B CA 1
ATOM 1825 C C . ARG B 1 2 ? -7.043 10.227 23.109 1 97.88 2 ARG B C 1
ATOM 1827 O O . ARG B 1 2 ? -8.141 10.43 22.578 1 97.88 2 ARG B O 1
ATOM 1834 N N . VAL B 1 3 ? -5.844 10.211 22.453 1 98.88 3 VAL B N 1
ATOM 1835 C CA . VAL B 1 3 ? -5.762 10.273 21 1 98.88 3 VAL B CA 1
ATOM 1836 C C . VAL B 1 3 ? -5.395 8.906 20.438 1 98.88 3 VAL B C 1
ATOM 1838 O O . VAL B 1 3 ? -4.391 8.312 20.844 1 98.88 3 VAL B O 1
ATOM 1841 N N . GLY B 1 4 ? -6.301 8.281 19.625 1 98.88 4 GLY B N 1
ATOM 1842 C CA . GLY B 1 4 ? -5.875 7.168 18.797 1 98.88 4 GLY B CA 1
ATOM 1843 C C . GLY B 1 4 ? -5.09 7.605 17.578 1 98.88 4 GLY B C 1
ATOM 1844 O O . GLY B 1 4 ? -5.613 8.32 16.719 1 98.88 4 GLY B O 1
ATOM 1845 N N . LEU B 1 5 ? -3.801 7.258 17.562 1 98.88 5 LEU B N 1
ATOM 1846 C CA . LEU B 1 5 ? -2.973 7.582 16.406 1 98.88 5 LEU B CA 1
ATOM 1847 C C . LEU B 1 5 ? -3.129 6.535 15.312 1 98.88 5 LEU B C 1
ATOM 1849 O O . LEU B 1 5 ? -2.77 5.371 15.5 1 98.88 5 LEU B O 1
ATOM 1853 N N . PHE B 1 6 ? -3.705 6.938 14.203 1 98.75 6 PHE B N 1
ATOM 1854 C CA . PHE B 1 6 ? -3.723 6.141 12.984 1 98.75 6 PHE B CA 1
ATOM 1855 C C . PHE B 1 6 ? -2.438 6.34 12.188 1 98.75 6 PHE B C 1
ATOM 1857 O O . PHE B 1 6 ? -2.34 7.266 11.375 1 98.75 6 PHE B O 1
ATOM 1864 N N . VAL B 1 7 ? -1.478 5.535 12.32 1 97.5 7 VAL B N 1
ATOM 1865 C CA . VAL B 1 7 ? -0.114 5.719 11.836 1 97.5 7 VAL B CA 1
ATOM 1866 C C . VAL B 1 7 ? -0.097 5.668 10.312 1 97.5 7 VAL B C 1
ATOM 1868 O O . VAL B 1 7 ? 0.735 6.312 9.672 1 97.5 7 VAL B O 1
ATOM 1871 N N . THR B 1 8 ? -1.074 4.984 9.648 1 96 8 THR B N 1
ATOM 1872 C CA . THR B 1 8 ? -1.227 4.699 8.227 1 96 8 THR B CA 1
ATOM 1873 C C . THR B 1 8 ? -0.34 3.527 7.809 1 96 8 THR B C 1
ATOM 1875 O O . THR B 1 8 ? 0.742 3.334 8.367 1 96 8 THR B O 1
ATOM 1878 N N . CYS B 1 9 ? -0.751 2.795 6.824 1 94.56 9 CYS B N 1
ATOM 1879 C CA . CYS B 1 9 ? -0.043 1.582 6.434 1 94.56 9 CYS B CA 1
ATOM 1880 C C . CYS B 1 9 ? 1.3 1.917 5.797 1 94.56 9 CYS B C 1
ATOM 1882 O O . CYS B 1 9 ? 2.311 1.276 6.094 1 94.56 9 CYS B O 1
ATOM 1884 N N . LEU B 1 10 ? 1.354 2.945 4.949 1 92.88 10 LEU B N 1
ATOM 1885 C CA . LEU B 1 10 ? 2.592 3.287 4.258 1 92.88 10 LEU B CA 1
ATOM 1886 C C . LEU B 1 10 ? 3.648 3.773 5.242 1 92.88 10 LEU B C 1
ATOM 1888 O O . LEU B 1 10 ? 4.809 3.355 5.172 1 92.88 10 LEU B O 1
ATOM 1892 N N . VAL B 1 11 ? 3.236 4.633 6.191 1 96.06 11 VAL B N 1
ATOM 1893 C CA . VAL B 1 11 ? 4.168 5.129 7.199 1 96.06 11 VAL B CA 1
ATOM 1894 C C . VAL B 1 11 ? 4.68 3.965 8.047 1 96.06 11 VAL B C 1
ATOM 1896 O O . VAL B 1 11 ? 5.883 3.83 8.266 1 96.06 11 VAL B O 1
ATOM 1899 N N . ASP B 1 12 ? 3.801 3.102 8.453 1 94.38 12 ASP B N 1
ATOM 1900 C CA . ASP B 1 12 ? 4.16 1.979 9.312 1 94.38 12 ASP B CA 1
ATOM 1901 C C . ASP B 1 12 ? 5.148 1.048 8.617 1 94.38 12 ASP B C 1
ATOM 1903 O O . ASP B 1 12 ? 6.105 0.578 9.234 1 94.38 12 ASP B O 1
ATOM 1907 N N . LEU B 1 13 ? 4.977 0.882 7.336 1 92.69 13 LEU B N 1
ATOM 1908 C CA . LEU B 1 13 ? 5.738 -0.138 6.629 1 92.69 13 LEU B CA 1
ATOM 1909 C C . LEU B 1 13 ? 7.047 0.437 6.09 1 92.69 13 LEU B C 1
ATOM 1911 O O . LEU B 1 13 ? 8.047 -0.278 5.977 1 92.69 13 LEU B O 1
ATOM 1915 N N . MET B 1 14 ? 7.066 1.782 5.832 1 93.56 14 MET B N 1
ATOM 1916 C CA . MET B 1 14 ? 8.18 2.258 5.016 1 93.56 14 MET B CA 1
ATOM 1917 C C . MET B 1 14 ? 8.977 3.326 5.75 1 93.56 14 MET B C 1
ATOM 1919 O O . MET B 1 14 ? 10.195 3.432 5.57 1 93.56 14 MET B O 1
ATOM 1923 N N . ARG B 1 15 ? 8.273 4.102 6.5 1 94.75 15 ARG B N 1
ATOM 1924 C CA . ARG B 1 15 ? 8.938 5.195 7.207 1 94.75 15 ARG B CA 1
ATOM 1925 C C . ARG B 1 15 ? 8.359 5.367 8.609 1 94.75 15 ARG B C 1
ATOM 1927 O O . ARG B 1 15 ? 7.82 6.422 8.938 1 94.75 15 ARG B O 1
ATOM 1934 N N . PRO B 1 16 ? 8.547 4.348 9.484 1 94.62 16 PRO B N 1
ATOM 1935 C CA . PRO B 1 16 ? 7.902 4.379 10.805 1 94.62 16 PRO B CA 1
ATOM 1936 C C . PRO B 1 16 ? 8.352 5.574 11.641 1 94.62 16 PRO B C 1
ATOM 1938 O O . PRO B 1 16 ? 7.629 5.992 12.555 1 94.62 16 PRO B O 1
ATOM 1941 N N . GLU B 1 17 ? 9.547 6.152 11.312 1 96.88 17 GLU B N 1
ATOM 1942 C CA . GLU B 1 17 ? 10.039 7.309 12.055 1 96.88 17 GLU B CA 1
ATOM 1943 C C . GLU B 1 17 ? 9.07 8.477 11.961 1 96.88 17 GLU B C 1
ATOM 1945 O O . GLU B 1 17 ? 8.984 9.297 12.883 1 96.88 17 GLU B O 1
ATOM 1950 N N . ILE B 1 18 ? 8.305 8.586 10.906 1 98.06 18 ILE B N 1
ATOM 1951 C CA . ILE B 1 18 ? 7.285 9.625 10.766 1 98.06 18 ILE B CA 1
ATOM 1952 C C . ILE B 1 18 ? 6.195 9.422 11.812 1 98.06 18 ILE B C 1
ATOM 1954 O O . ILE B 1 18 ? 5.719 10.391 12.414 1 98.06 18 ILE B O 1
ATOM 1958 N N . GLY B 1 19 ? 5.793 8.125 12.031 1 98.38 19 GLY B N 1
ATOM 1959 C CA . GLY B 1 19 ? 4.844 7.809 13.086 1 98.38 19 GLY B CA 1
ATOM 1960 C C . GLY B 1 19 ? 5.336 8.203 14.469 1 98.38 19 GLY B C 1
ATOM 1961 O O . GLY B 1 19 ? 4.562 8.711 15.281 1 98.38 19 GLY B O 1
ATOM 1962 N N . PHE B 1 20 ? 6.617 8.016 14.68 1 98.38 20 PHE B N 1
ATOM 1963 C CA . PHE B 1 20 ? 7.203 8.375 15.961 1 98.38 20 PHE B CA 1
ATOM 1964 C C . PHE B 1 20 ? 7.203 9.891 16.156 1 98.38 20 PHE B C 1
ATOM 1966 O O . PHE B 1 20 ? 6.953 10.383 17.25 1 98.38 20 PHE B O 1
ATOM 1973 N N . SER B 1 21 ? 7.48 10.633 15.117 1 98.75 21 SER B N 1
ATOM 1974 C CA . SER B 1 21 ? 7.426 12.086 15.188 1 98.75 21 SER B CA 1
ATOM 1975 C C . SER B 1 21 ? 6.016 12.578 15.492 1 98.75 21 SER B C 1
ATOM 1977 O O . SER B 1 21 ? 5.828 13.5 16.297 1 98.75 21 SER B O 1
ATOM 1979 N N . ALA B 1 22 ? 5.047 11.961 14.805 1 98.88 22 ALA B N 1
ATOM 1980 C CA . ALA B 1 22 ? 3.652 12.32 15.055 1 98.88 22 ALA B CA 1
ATOM 1981 C C . ALA B 1 22 ? 3.27 12.055 16.516 1 98.88 22 ALA B C 1
ATOM 1983 O O . ALA B 1 22 ? 2.643 12.891 17.156 1 98.88 22 ALA B O 1
ATOM 1984 N N . LEU B 1 23 ? 3.654 10.891 17.016 1 98.81 23 LEU B N 1
ATOM 1985 C CA . LEU B 1 23 ? 3.395 10.508 18.406 1 98.81 23 LEU B CA 1
ATOM 1986 C C . LEU B 1 23 ? 4.008 11.516 19.375 1 98.81 23 LEU B C 1
ATOM 1988 O O . LEU B 1 23 ? 3.352 11.953 20.312 1 98.81 23 LEU B O 1
ATOM 1992 N N . LYS B 1 24 ? 5.238 11.898 19.125 1 98.62 24 LYS B N 1
ATOM 1993 C CA . LYS B 1 24 ? 5.961 12.867 19.953 1 98.62 24 LYS B CA 1
ATOM 1994 C C . LYS B 1 24 ? 5.227 14.203 20 1 98.62 24 LYS B C 1
ATOM 1996 O O . LYS B 1 24 ? 5.051 14.781 21.078 1 98.62 24 LYS B O 1
ATOM 2001 N N . LEU B 1 25 ? 4.793 14.703 18.859 1 98.81 25 LEU B N 1
ATOM 2002 C CA . LEU B 1 25 ? 4.109 15.984 18.766 1 98.81 25 LEU B CA 1
ATOM 2003 C C . LEU B 1 25 ? 2.809 15.969 19.562 1 98.81 25 LEU B C 1
ATOM 2005 O O . LEU B 1 25 ? 2.502 16.922 20.281 1 98.81 25 LEU B O 1
ATOM 2009 N N . ILE B 1 26 ? 2.045 14.852 19.453 1 98.88 26 ILE B N 1
ATOM 2010 C CA . ILE B 1 26 ? 0.76 14.742 20.141 1 98.88 26 ILE B CA 1
ATOM 2011 C C . ILE B 1 26 ? 0.98 14.625 21.641 1 98.88 26 ILE B C 1
ATOM 2013 O O . ILE B 1 26 ? 0.274 15.258 22.438 1 98.88 26 ILE B O 1
ATOM 2017 N N . ARG B 1 27 ? 1.966 13.844 22.016 1 98.69 27 ARG B N 1
ATOM 2018 C CA . ARG B 1 27 ? 2.303 13.703 23.438 1 98.69 27 ARG B CA 1
ATOM 2019 C C . ARG B 1 27 ? 2.748 15.039 24.031 1 98.69 27 ARG B C 1
ATOM 2021 O O . ARG B 1 27 ? 2.318 15.406 25.125 1 98.69 27 ARG B O 1
ATOM 2028 N N . ASP B 1 28 ? 3.555 15.742 23.359 1 98.25 28 ASP B N 1
ATOM 2029 C CA . ASP B 1 28 ? 4.059 17.031 23.828 1 98.25 28 ASP B CA 1
ATOM 2030 C C . ASP B 1 28 ? 2.934 18.062 23.938 1 98.25 28 ASP B C 1
ATOM 2032 O O . ASP B 1 28 ? 3.037 19.016 24.703 1 98.25 28 ASP B O 1
ATOM 2036 N N . ALA B 1 29 ? 1.893 17.875 23.172 1 98.44 29 ALA B N 1
ATOM 2037 C CA . ALA B 1 29 ? 0.732 18.75 23.219 1 98.44 29 ALA B CA 1
ATOM 2038 C C . ALA B 1 29 ? -0.138 18.453 24.438 1 98.44 29 ALA B C 1
ATOM 2040 O O . ALA B 1 29 ? -1.12 19.141 24.688 1 98.44 29 ALA B O 1
ATOM 2041 N N . GLY B 1 30 ? 0.182 17.344 25.203 1 98.31 30 GLY B N 1
ATOM 2042 C CA . GLY B 1 30 ? -0.477 17.078 26.469 1 98.31 30 GLY B CA 1
ATOM 2043 C C . GLY B 1 30 ? -1.5 15.969 26.391 1 98.31 30 GLY B C 1
ATOM 2044 O O . GLY B 1 30 ? -2.289 15.773 27.328 1 98.31 30 GLY B O 1
ATOM 2045 N N . TYR B 1 31 ? -1.461 15.172 25.312 1 98.81 31 TYR B N 1
ATOM 2046 C CA . TYR B 1 31 ? -2.447 14.109 25.125 1 98.81 31 TYR B CA 1
ATOM 2047 C C . TYR B 1 31 ? -1.834 12.742 25.391 1 98.81 31 TYR B C 1
ATOM 2049 O O . TYR B 1 31 ? -0.631 12.547 25.203 1 98.81 31 TYR B O 1
ATOM 2057 N N . GLU B 1 32 ? -2.609 11.883 25.891 1 98.69 32 GLU B N 1
ATOM 2058 C CA . GLU B 1 32 ? -2.238 10.469 25.875 1 98.69 32 GLU B CA 1
ATOM 2059 C C . GLU B 1 32 ? -2.426 9.859 24.5 1 98.69 32 GLU B C 1
ATOM 2061 O O . GLU B 1 32 ? -3.504 9.961 23.906 1 98.69 32 GLU B O 1
ATOM 2066 N N . VAL B 1 33 ? -1.395 9.312 24 1 98.62 33 VAL B N 1
ATOM 2067 C CA . VAL B 1 33 ? -1.462 8.766 22.641 1 98.62 33 VAL B CA 1
ATOM 2068 C C . VAL B 1 33 ? -1.479 7.242 22.703 1 98.62 33 VAL B C 1
ATOM 2070 O O . VAL B 1 33 ? -0.626 6.629 23.344 1 98.62 33 VAL B O 1
ATOM 2073 N N . ILE B 1 34 ? -2.439 6.621 22.109 1 98.62 34 ILE B N 1
ATOM 2074 C CA . ILE B 1 34 ? -2.539 5.176 21.969 1 98.62 34 ILE B CA 1
ATOM 2075 C C . ILE B 1 34 ? -2.455 4.789 20.5 1 98.62 34 ILE B C 1
ATOM 2077 O O . ILE B 1 34 ? -3.088 5.422 19.656 1 98.62 34 ILE B O 1
ATOM 2081 N N . VAL B 1 35 ? -1.604 3.865 20.219 1 98.25 35 VAL B N 1
ATOM 2082 C CA . VAL B 1 35 ? -1.489 3.289 18.875 1 98.25 35 VAL B CA 1
ATOM 2083 C C . VAL B 1 35 ? -2.082 1.883 18.875 1 98.25 35 VAL B C 1
ATOM 2085 O O . VAL B 1 35 ? -1.431 0.924 19.297 1 98.25 35 VAL B O 1
ATOM 2088 N N . PRO B 1 36 ? -3.287 1.76 18.438 1 97.12 36 PRO B N 1
ATOM 2089 C CA . PRO B 1 36 ? -3.859 0.412 18.438 1 97.12 36 PRO B CA 1
ATOM 2090 C C . PRO B 1 36 ? -3.025 -0.579 17.625 1 97.12 36 PRO B C 1
ATOM 2092 O O . PRO B 1 36 ? -2.779 -0.358 16.438 1 97.12 36 PRO B O 1
ATOM 2095 N N . PRO B 1 37 ? -2.629 -1.619 18.172 1 92.62 37 PRO B N 1
ATOM 2096 C CA . PRO B 1 37 ? -1.746 -2.553 17.469 1 92.62 37 PRO B CA 1
ATOM 2097 C C . PRO B 1 37 ? -2.447 -3.281 16.312 1 92.62 37 PRO B C 1
ATOM 2099 O O . PRO B 1 37 ? -1.789 -3.777 15.398 1 92.62 37 PRO B O 1
ATOM 2102 N N . ALA B 1 38 ? -3.734 -3.365 16.406 1 91.19 38 ALA B N 1
ATOM 2103 C CA . ALA B 1 38 ? -4.473 -4.137 15.406 1 91.19 38 ALA B CA 1
ATOM 2104 C C . ALA B 1 38 ? -4.871 -3.262 14.219 1 91.19 38 ALA B C 1
ATOM 2106 O O . ALA B 1 38 ? -5.543 -3.725 13.297 1 91.19 38 ALA B O 1
ATOM 2107 N N . GLN B 1 39 ? -4.426 -1.98 14.273 1 91.62 39 GLN B N 1
ATOM 2108 C CA . GLN B 1 39 ? -4.789 -1.134 13.141 1 91.62 39 GLN B CA 1
ATOM 2109 C C . GLN B 1 39 ? -4.176 -1.652 11.844 1 91.62 39 GLN B C 1
ATOM 2111 O O . GLN B 1 39 ? -3.129 -2.301 11.867 1 91.62 39 GLN B O 1
ATOM 2116 N N . THR B 1 40 ? -4.895 -1.396 10.734 1 90.38 40 THR B N 1
ATOM 2117 C CA . THR B 1 40 ? -4.426 -1.782 9.406 1 90.38 40 THR B CA 1
ATOM 2118 C C . THR B 1 40 ? -4.555 -0.618 8.43 1 90.38 40 THR B C 1
ATOM 2120 O O . THR B 1 40 ? -4.254 0.526 8.773 1 90.38 40 THR B O 1
ATOM 2123 N N . CYS B 1 41 ? -5.027 -0.84 7.203 1 94.56 41 CYS B N 1
ATOM 2124 C CA . CYS B 1 41 ? -5.203 0.131 6.129 1 94.56 41 CYS B CA 1
ATOM 2125 C C . CYS B 1 41 ? -6.547 0.842 6.254 1 94.56 41 CYS B C 1
ATOM 2127 O O . CYS B 1 41 ? -7.52 0.258 6.73 1 94.56 41 CYS B O 1
ATOM 2129 N N . CYS B 1 42 ? -6.578 2.121 5.871 1 97.25 42 CYS B N 1
ATOM 2130 C CA . CYS B 1 42 ? -7.82 2.887 5.891 1 97.25 42 CYS B CA 1
ATOM 2131 C C . CYS B 1 42 ? -8.781 2.395 4.812 1 97.25 42 CYS B C 1
ATOM 2133 O O . CYS B 1 42 ? -9.961 2.75 4.816 1 97.25 42 CYS B O 1
ATOM 2135 N N . GLY B 1 43 ? -8.312 1.68 3.855 1 95.25 43 GLY B N 1
ATOM 2136 C CA . GLY B 1 43 ? -9.18 1.058 2.863 1 95.25 43 GLY B CA 1
ATOM 2137 C C . GLY B 1 43 ? -9.297 1.865 1.585 1 95.25 43 GLY B C 1
ATOM 2138 O O . GLY B 1 43 ? -10.023 1.481 0.666 1 95.25 43 GLY B O 1
ATOM 2139 N N . GLN B 1 44 ? -8.531 2.906 1.394 1 92 44 GLN B N 1
ATOM 2140 C CA . GLN B 1 44 ? -8.656 3.826 0.268 1 92 44 GLN B CA 1
ATOM 2141 C C . GLN B 1 44 ? -8.414 3.109 -1.058 1 92 44 GLN B C 1
ATOM 2143 O O . GLN B 1 44 ? -9.164 3.301 -2.018 1 92 44 GLN B O 1
ATOM 2148 N N . PRO B 1 45 ? -7.375 2.244 -1.18 1 88.06 45 PRO B N 1
ATOM 2149 C CA . PRO B 1 45 ? -7.18 1.561 -2.461 1 88.06 45 PRO B CA 1
ATOM 2150 C C . PRO B 1 45 ? -8.375 0.695 -2.855 1 88.06 45 PRO B C 1
ATOM 2152 O O . PRO B 1 45 ? -8.789 0.702 -4.016 1 88.06 45 PRO B O 1
ATOM 2155 N N . ALA B 1 46 ? -8.93 -0.042 -1.904 1 90.94 46 ALA B N 1
ATOM 2156 C CA . ALA B 1 46 ? -10.117 -0.855 -2.172 1 90.94 46 ALA B CA 1
ATOM 2157 C C . ALA B 1 46 ? -11.305 0.018 -2.568 1 90.94 46 ALA B C 1
ATOM 2159 O O . ALA B 1 46 ? -12.023 -0.297 -3.518 1 90.94 46 ALA B O 1
ATOM 2160 N N . TYR B 1 47 ? -11.508 1.143 -1.886 1 92.38 47 TYR B N 1
ATOM 2161 C CA . TYR B 1 47 ? -12.594 2.074 -2.166 1 92.38 47 TYR B CA 1
ATOM 2162 C C . TYR B 1 47 ? -12.461 2.662 -3.566 1 92.38 47 TYR B C 1
ATOM 2164 O O . TYR B 1 47 ? -13.414 2.646 -4.348 1 92.38 47 TYR B O 1
ATOM 2172 N N . ASN B 1 48 ? -11.219 3.129 -3.924 1 86 48 ASN B N 1
ATOM 2173 C CA . ASN B 1 48 ? -10.961 3.754 -5.219 1 86 48 ASN B CA 1
ATOM 2174 C C . ASN B 1 48 ? -11.117 2.758 -6.363 1 86 48 ASN B C 1
ATOM 2176 O O . ASN B 1 48 ? -11.516 3.131 -7.465 1 86 48 ASN B O 1
ATOM 2180 N N . SER B 1 49 ? -10.844 1.504 -6.066 1 84.25 49 SER B N 1
ATOM 2181 C CA . SER B 1 49 ? -10.93 0.47 -7.094 1 84.25 49 SER B CA 1
ATOM 2182 C C . SER B 1 49 ? -12.367 -0.022 -7.262 1 84.25 49 SER B C 1
ATOM 2184 O O . SER B 1 49 ? -12.68 -0.725 -8.227 1 84.25 49 SER B O 1
ATOM 2186 N N . GLY B 1 50 ? -13.234 0.284 -6.242 1 85.88 50 GLY B N 1
ATOM 2187 C CA . GLY B 1 50 ? -14.641 -0.095 -6.336 1 85.88 50 GLY B CA 1
ATOM 2188 C C . GLY B 1 50 ? -14.961 -1.383 -5.602 1 85.88 50 GLY B C 1
ATOM 2189 O O . GLY B 1 50 ? -16.094 -1.874 -5.664 1 85.88 50 GLY B O 1
ATOM 2190 N N . ASP B 1 51 ? -14.008 -1.943 -4.988 1 87.88 51 ASP B N 1
ATOM 2191 C CA . ASP B 1 51 ? -14.281 -3.098 -4.133 1 87.88 51 ASP B CA 1
ATOM 2192 C C . ASP B 1 51 ? -14.93 -2.668 -2.822 1 87.88 51 ASP B C 1
ATOM 2194 O O . ASP B 1 51 ? -14.281 -2.666 -1.773 1 87.88 51 ASP B O 1
ATOM 2198 N N . ARG B 1 52 ? -16.156 -2.482 -2.873 1 92.19 52 ARG B N 1
ATOM 2199 C CA . ARG B 1 52 ? -16.906 -1.896 -1.763 1 92.19 52 ARG B CA 1
ATOM 2200 C C . ARG B 1 52 ? -16.938 -2.838 -0.563 1 92.19 52 ARG B C 1
ATOM 2202 O O . ARG B 1 52 ? -16.875 -2.393 0.584 1 92.19 52 ARG B O 1
ATOM 2209 N N . ALA B 1 53 ? -17.031 -4.102 -0.835 1 93.06 53 ALA B N 1
ATOM 2210 C CA . ALA B 1 53 ? -17.109 -5.07 0.258 1 93.06 53 ALA B CA 1
ATOM 2211 C C . ALA B 1 53 ? -15.836 -5.039 1.101 1 93.06 53 ALA B C 1
ATOM 2213 O O . ALA B 1 53 ? -15.898 -4.961 2.33 1 93.06 53 ALA B O 1
ATOM 2214 N N . LEU B 1 54 ? -14.719 -5.086 0.447 1 93.31 54 LEU B N 1
ATOM 2215 C CA . LEU B 1 54 ? -13.453 -5.035 1.164 1 93.31 54 LEU B CA 1
ATOM 2216 C C . LEU B 1 54 ? -13.266 -3.684 1.848 1 93.31 54 LEU B C 1
ATOM 2218 O O . LEU B 1 54 ? -12.828 -3.619 2.996 1 93.31 54 LEU B O 1
ATOM 2222 N N . ALA B 1 55 ? -13.562 -2.613 1.116 1 96.06 55 ALA B N 1
ATOM 2223 C CA . ALA B 1 55 ? -13.469 -1.278 1.701 1 96.06 55 ALA B CA 1
ATOM 2224 C C . ALA B 1 55 ? -14.312 -1.173 2.967 1 96.06 55 ALA B C 1
ATOM 2226 O O . ALA B 1 55 ? -13.875 -0.605 3.971 1 96.06 55 ALA B O 1
ATOM 2227 N N . ARG B 1 56 ? -15.523 -1.727 2.912 1 97.5 56 ARG B N 1
ATOM 2228 C CA . ARG B 1 56 ? -16.422 -1.695 4.059 1 97.5 56 ARG B CA 1
ATOM 2229 C C . ARG B 1 56 ? -15.852 -2.492 5.227 1 97.5 56 ARG B C 1
ATOM 2231 O O . ARG B 1 56 ? -15.914 -2.053 6.375 1 97.5 56 ARG B O 1
ATOM 2238 N N . ASP B 1 57 ? -15.32 -3.688 4.945 1 96.69 57 ASP B N 1
ATOM 2239 C CA . ASP B 1 57 ? -14.719 -4.508 5.992 1 96.69 57 ASP B CA 1
ATOM 2240 C C . ASP B 1 57 ? -13.586 -3.758 6.695 1 96.69 57 ASP B C 1
ATOM 2242 O O . ASP B 1 57 ? -13.5 -3.775 7.926 1 96.69 57 ASP B O 1
ATOM 2246 N N . LEU B 1 58 ? -12.734 -3.113 5.953 1 97.25 58 LEU B N 1
ATOM 2247 C CA . LEU B 1 58 ? -11.609 -2.365 6.508 1 97.25 58 LEU B CA 1
ATOM 2248 C C . LEU B 1 58 ? -12.102 -1.15 7.289 1 97.25 58 LEU B C 1
ATOM 2250 O O . LEU B 1 58 ? -11.547 -0.82 8.344 1 97.25 58 LEU B O 1
ATOM 2254 N N . ALA B 1 59 ? -13.117 -0.505 6.777 1 98.31 59 ALA B N 1
ATOM 2255 C CA . ALA B 1 59 ? -13.711 0.64 7.465 1 98.31 59 ALA B CA 1
ATOM 2256 C C . ALA B 1 59 ? -14.305 0.226 8.812 1 98.31 59 ALA B C 1
ATOM 2258 O O . ALA B 1 59 ? -14.133 0.925 9.812 1 98.31 59 ALA B O 1
ATOM 2259 N N . GLU B 1 60 ? -14.992 -0.876 8.82 1 98.12 60 GLU B N 1
ATOM 2260 C CA . GLU B 1 60 ? -15.57 -1.38 10.062 1 98.12 60 GLU B CA 1
ATOM 2261 C C . GLU B 1 60 ? -14.484 -1.687 11.094 1 98.12 60 GLU B C 1
ATOM 2263 O O . GLU B 1 60 ? -14.664 -1.421 12.281 1 98.12 60 GLU B O 1
ATOM 2268 N N . LYS B 1 61 ? -13.469 -2.281 10.633 1 97.5 61 LYS B N 1
ATOM 2269 C CA . LYS B 1 61 ? -12.352 -2.568 11.531 1 97.5 61 LYS B CA 1
ATOM 2270 C C . LYS B 1 61 ? -11.766 -1.284 12.117 1 97.5 61 LYS B C 1
ATOM 2272 O O . LYS B 1 61 ? -11.461 -1.221 13.305 1 97.5 61 LYS B O 1
ATOM 2277 N N . THR B 1 62 ? -11.555 -0.275 11.242 1 98.12 62 THR B N 1
ATOM 2278 C CA . THR B 1 62 ? -11.055 1.013 11.711 1 98.12 62 THR B CA 1
ATOM 2279 C C . THR B 1 62 ? -11.992 1.6 12.766 1 98.12 62 THR B C 1
ATOM 2281 O O . THR B 1 62 ? -11.539 2.061 13.82 1 98.12 62 THR B O 1
ATOM 2284 N N . LEU B 1 63 ? -13.258 1.541 12.461 1 98.12 63 LEU B N 1
ATOM 2285 C CA . LEU B 1 63 ? -14.258 2.053 13.398 1 98.12 63 LEU B CA 1
ATOM 2286 C C . LEU B 1 63 ? -14.141 1.358 14.75 1 98.12 63 LEU B C 1
ATOM 2288 O O . LEU B 1 63 ? -14.086 2.02 15.789 1 98.12 63 LEU B O 1
ATOM 2292 N N . ARG B 1 64 ? -14.039 0.036 14.75 1 97.62 64 ARG B N 1
ATOM 2293 C CA . ARG B 1 64 ? -13.953 -0.753 15.977 1 97.62 64 ARG B CA 1
ATOM 2294 C C . ARG B 1 64 ? -12.695 -0.405 16.766 1 97.62 64 ARG B C 1
ATOM 2296 O O . ARG B 1 64 ? -12.727 -0.335 18 1 97.62 64 ARG B O 1
ATOM 2303 N N . GLU B 1 65 ? -11.656 -0.143 16.094 1 97.81 65 GLU B N 1
ATOM 2304 C CA . GLU B 1 65 ? -10.375 0.086 16.734 1 97.81 65 GLU B CA 1
ATOM 2305 C C . GLU B 1 65 ? -10.281 1.505 17.297 1 97.81 65 GLU B C 1
ATOM 2307 O O . GLU B 1 65 ? -9.547 1.755 18.25 1 97.81 65 GLU B O 1
ATOM 2312 N N . PHE B 1 66 ? -11.055 2.439 16.734 1 98.56 66 PHE B N 1
ATOM 2313 C CA . PHE B 1 66 ? -10.703 3.822 17.047 1 98.56 66 PHE B CA 1
ATOM 2314 C C . PHE B 1 66 ? -11.867 4.543 17.703 1 98.56 66 PHE B C 1
ATOM 2316 O O . PHE B 1 66 ? -11.695 5.617 18.281 1 98.56 66 PHE B O 1
ATOM 2323 N N . GLU B 1 67 ? -13.086 4.008 17.703 1 97.94 67 GLU B N 1
ATOM 2324 C CA . GLU B 1 67 ? -14.273 4.734 18.141 1 97.94 67 GLU B CA 1
ATOM 2325 C C . GLU B 1 67 ? -14.219 5.027 19.641 1 97.94 67 GLU B C 1
ATOM 2327 O O . GLU B 1 67 ? -14.93 5.902 20.125 1 97.94 67 GLU B O 1
ATOM 2332 N N . GLN B 1 68 ? -13.328 4.371 20.391 1 97.88 68 GLN B N 1
ATOM 2333 C CA . GLN B 1 68 ? -13.273 4.531 21.844 1 97.88 68 GLN B CA 1
ATOM 2334 C C . GLN B 1 68 ? -12.477 5.773 22.234 1 97.88 68 GLN B C 1
ATOM 2336 O O . GLN B 1 68 ? -12.5 6.199 23.391 1 97.88 68 GLN B O 1
ATOM 2341 N N . PHE B 1 69 ? -11.805 6.367 21.297 1 98.75 69 PHE B N 1
ATOM 2342 C CA . PHE B 1 69 ? -10.891 7.457 21.625 1 98.75 69 PHE B CA 1
ATOM 2343 C C . PHE B 1 69 ? -11.602 8.805 21.516 1 98.75 69 PHE B C 1
ATOM 2345 O O . PHE B 1 69 ? -12.617 8.93 20.828 1 98.75 69 PHE B O 1
ATOM 2352 N N . ASP B 1 70 ? -11.055 9.781 22.172 1 98.81 70 ASP B N 1
ATOM 2353 C CA . ASP B 1 70 ? -11.586 11.133 22.109 1 98.81 70 ASP B CA 1
ATOM 2354 C C . ASP B 1 70 ? -11.289 11.781 20.766 1 98.81 70 ASP B C 1
ATOM 2356 O O . ASP B 1 70 ? -12.078 12.578 20.25 1 98.81 70 ASP B O 1
ATOM 2360 N N . TYR B 1 71 ? -10.133 11.445 20.172 1 98.88 71 TYR B N 1
ATOM 2361 C CA . TYR B 1 71 ? -9.703 11.93 18.875 1 98.88 71 TYR B CA 1
ATOM 2362 C C . TYR B 1 71 ? -9 10.828 18.094 1 98.88 71 TYR B C 1
ATOM 2364 O O . TYR B 1 71 ? -8.383 9.938 18.672 1 98.88 71 TYR B O 1
ATOM 2372 N N . VAL B 1 72 ? -9.148 10.844 16.797 1 98.88 72 VAL B N 1
ATOM 2373 C CA . VAL B 1 72 ? -8.367 10.055 15.859 1 98.88 72 VAL B CA 1
ATOM 2374 C C . VAL B 1 72 ? -7.5 10.969 15 1 98.88 72 VAL B C 1
ATOM 2376 O O . VAL B 1 72 ? -8.016 11.875 14.336 1 98.88 72 VAL B O 1
ATOM 2379 N N . VAL B 1 73 ? -6.203 10.758 15.055 1 98.94 73 VAL B N 1
ATOM 2380 C CA . VAL B 1 73 ? -5.289 11.641 14.344 1 98.94 73 VAL B CA 1
ATOM 2381 C C . VAL B 1 73 ? -4.449 10.828 13.352 1 98.94 73 VAL B C 1
ATOM 2383 O O . VAL B 1 73 ? -3.914 9.773 13.703 1 98.94 73 VAL B O 1
ATOM 2386 N N . ALA B 1 74 ? -4.383 11.234 12.141 1 98.81 74 ALA B N 1
ATOM 2387 C CA . ALA B 1 74 ? -3.586 10.586 11.102 1 98.81 74 ALA B CA 1
ATOM 2388 C C . ALA B 1 74 ? -2.574 11.562 10.508 1 98.81 74 ALA B C 1
ATOM 2390 O O . ALA B 1 74 ? -2.936 12.664 10.086 1 98.81 74 ALA B O 1
ATOM 2391 N N . PRO B 1 75 ? -1.271 11.148 10.438 1 98.69 75 PRO B N 1
ATOM 2392 C CA . PRO B 1 75 ? -0.283 11.961 9.727 1 98.69 75 PRO B CA 1
ATOM 2393 C C . PRO B 1 75 ? -0.359 11.797 8.211 1 98.69 75 PRO B C 1
ATOM 2395 O O . PRO B 1 75 ? 0.667 11.594 7.555 1 98.69 75 PRO B O 1
ATOM 2398 N N . SER B 1 76 ? -1.54 11.945 7.68 1 98.38 76 SER B N 1
ATOM 2399 C CA . SER B 1 76 ? -1.863 11.75 6.27 1 98.38 76 SER B CA 1
ATOM 2400 C C . SER B 1 76 ? -3.217 12.359 5.922 1 98.38 76 SER B C 1
ATOM 2402 O O . SER B 1 76 ? -4.242 11.977 6.496 1 98.38 76 SER B O 1
ATOM 2404 N N . GLY B 1 77 ? -3.176 13.289 4.969 1 96.88 77 GLY B N 1
ATOM 2405 C CA . GLY B 1 77 ? -4.434 13.805 4.449 1 96.88 77 GLY B CA 1
ATOM 2406 C C . GLY B 1 77 ? -5.262 12.75 3.74 1 96.88 77 GLY B C 1
ATOM 2407 O O . GLY B 1 77 ? -6.488 12.75 3.834 1 96.88 77 GLY B O 1
ATOM 2408 N N . SER B 1 78 ? -4.598 11.844 3.037 1 94.5 78 SER B N 1
ATOM 2409 C CA . SER B 1 78 ? -5.285 10.812 2.275 1 94.5 78 SER B CA 1
ATOM 2410 C C . SER B 1 78 ? -6.039 9.859 3.195 1 94.5 78 SER B C 1
ATOM 2412 O O . SER B 1 78 ? -7.219 9.57 2.973 1 94.5 78 SER B O 1
ATOM 2414 N N . CYS B 1 79 ? -5.375 9.352 4.223 1 97.44 79 CYS B N 1
ATOM 2415 C CA . CYS B 1 79 ? -6.008 8.414 5.141 1 97.44 79 CYS B CA 1
ATOM 2416 C C . CYS B 1 79 ? -7.07 9.102 5.984 1 97.44 79 CYS B C 1
ATOM 2418 O O . CYS B 1 79 ? -8.164 8.57 6.168 1 97.44 79 CYS B O 1
ATOM 2420 N N . GLY B 1 80 ? -6.77 10.32 6.496 1 98 80 GLY B N 1
ATOM 2421 C CA . GLY B 1 80 ? -7.785 11.086 7.195 1 98 80 GLY B CA 1
ATOM 2422 C C . GLY B 1 80 ? -9 11.391 6.34 1 98 80 GLY B C 1
ATOM 2423 O O . GLY B 1 80 ? -10.133 11.297 6.809 1 98 80 GLY B O 1
ATOM 2424 N N . GLY B 1 81 ? -8.711 11.773 5.117 1 97.12 81 GLY B N 1
ATOM 2425 C CA . GLY B 1 81 ? -9.797 12.039 4.18 1 97.12 81 GLY B CA 1
ATOM 2426 C C . GLY B 1 81 ? -10.656 10.828 3.904 1 97.12 81 GLY B C 1
ATOM 2427 O O . GLY B 1 81 ? -11.883 10.922 3.875 1 97.12 81 GLY B O 1
ATOM 2428 N N . MET B 1 82 ? -10.023 9.664 3.711 1 96.81 82 MET B N 1
ATOM 2429 C CA . MET B 1 82 ? -10.758 8.422 3.504 1 96.81 82 MET B CA 1
ATOM 2430 C C . MET B 1 82 ? -11.703 8.148 4.672 1 96.81 82 MET B C 1
ATOM 2432 O O . MET B 1 82 ? -12.891 7.879 4.469 1 96.81 82 MET B O 1
ATOM 2436 N N . ILE B 1 83 ? -11.219 8.297 5.898 1 98.5 83 ILE B N 1
ATOM 2437 C CA . ILE B 1 83 ? -11.992 7.98 7.094 1 98.5 83 ILE B CA 1
ATOM 2438 C C . ILE B 1 83 ? -13.102 9.008 7.273 1 98.5 83 ILE B C 1
ATOM 2440 O O . ILE B 1 83 ? -14.258 8.648 7.52 1 98.5 83 ILE B O 1
ATOM 2444 N N . ARG B 1 84 ? -12.797 10.242 7.07 1 97.81 84 ARG B N 1
ATOM 2445 C CA . ARG B 1 84 ? -13.719 11.32 7.43 1 97.81 84 ARG B CA 1
ATOM 2446 C C . ARG B 1 84 ? -14.758 11.539 6.336 1 97.81 84 ARG B C 1
ATOM 2448 O O . ARG B 1 84 ? -15.914 11.852 6.625 1 97.81 84 ARG B O 1
ATOM 2455 N N . ALA B 1 85 ? -14.406 11.336 5.117 1 96.94 85 ALA B N 1
ATOM 2456 C CA . ALA B 1 85 ? -15.273 11.797 4.035 1 96.94 85 ALA B CA 1
ATOM 2457 C C . ALA B 1 85 ? -15.945 10.625 3.326 1 96.94 85 ALA B C 1
ATOM 2459 O O . ALA B 1 85 ? -17.016 10.773 2.736 1 96.94 85 ALA B O 1
ATOM 2460 N N . HIS B 1 86 ? -15.375 9.422 3.371 1 97.06 86 HIS B N 1
ATOM 2461 C CA . HIS B 1 86 ? -15.852 8.414 2.43 1 97.06 86 HIS B CA 1
ATOM 2462 C C . HIS B 1 86 ? -16.469 7.223 3.16 1 97.06 86 HIS B C 1
ATOM 2464 O O . HIS B 1 86 ? -17.219 6.441 2.564 1 97.06 86 HIS B O 1
ATOM 2470 N N . TYR B 1 87 ? -16.188 7.059 4.477 1 98.31 87 TYR B N 1
ATOM 2471 C CA . TYR B 1 87 ? -16.734 5.918 5.215 1 98.31 87 TYR B CA 1
ATOM 2472 C C . TYR B 1 87 ? -18.25 5.965 5.254 1 98.31 87 TYR B C 1
ATOM 2474 O O . TYR B 1 87 ? -18.906 4.926 5.301 1 98.31 87 TYR B O 1
ATOM 2482 N N . GLY B 1 88 ? -18.844 7.168 5.223 1 97.94 88 GLY B N 1
ATOM 2483 C CA . GLY B 1 88 ? -20.297 7.289 5.191 1 97.94 88 GLY B CA 1
ATOM 2484 C C . GLY B 1 88 ? -20.938 6.574 4.016 1 97.94 88 GLY B C 1
ATOM 2485 O O . GLY B 1 88 ? -22 5.973 4.148 1 97.94 88 GLY B O 1
ATOM 2486 N N . ASP B 1 89 ? -20.297 6.66 2.855 1 97.69 89 ASP B N 1
ATOM 2487 C CA . ASP B 1 89 ? -20.766 5.977 1.653 1 97.69 89 ASP B CA 1
ATOM 2488 C C . ASP B 1 89 ? -20.812 4.465 1.861 1 97.69 89 ASP B C 1
ATOM 2490 O O . ASP B 1 89 ? -21.703 3.785 1.349 1 97.69 89 ASP B O 1
ATOM 2494 N N . LEU B 1 90 ? -19.891 3.951 2.674 1 97.5 90 LEU B N 1
ATOM 2495 C CA . LEU B 1 90 ? -19.734 2.516 2.885 1 97.5 90 LEU B CA 1
ATOM 2496 C C . LEU B 1 90 ? -20.766 2.002 3.895 1 97.5 90 LEU B C 1
ATOM 2498 O O . LEU B 1 90 ? -21.125 0.822 3.873 1 97.5 90 LEU B O 1
ATOM 2502 N N . PHE B 1 91 ? -21.188 2.916 4.742 1 97.88 91 PHE B N 1
ATOM 2503 C CA . PHE B 1 91 ? -22.078 2.496 5.824 1 97.88 91 PHE B CA 1
ATOM 2504 C C . PHE B 1 91 ? -23.5 2.961 5.566 1 97.88 91 PHE B C 1
ATOM 2506 O O . PHE B 1 91 ? -24.375 2.814 6.43 1 97.88 91 PHE B O 1
ATOM 2513 N N . ARG B 1 92 ? -23.859 3.461 4.461 1 95.62 92 ARG B N 1
ATOM 2514 C CA . ARG B 1 92 ? -25.109 4.148 4.164 1 95.62 92 ARG B CA 1
ATOM 2515 C C . ARG B 1 92 ? -26.297 3.234 4.406 1 95.62 92 ARG B C 1
ATOM 2517 O O . ARG B 1 92 ? -27.375 3.699 4.789 1 95.62 92 ARG B O 1
ATOM 2524 N N . ASP B 1 93 ? -26.156 1.952 4.234 1 96.31 93 ASP B N 1
ATOM 2525 C CA . ASP B 1 93 ? -27.281 1.023 4.324 1 96.31 93 ASP B CA 1
ATOM 2526 C C . ASP B 1 93 ? -27.297 0.317 5.676 1 96.31 93 ASP B C 1
ATOM 2528 O O . ASP B 1 93 ? -28.016 -0.676 5.852 1 96.31 93 ASP B O 1
ATOM 2532 N N . ASP B 1 94 ? -26.562 0.735 6.641 1 97.44 94 ASP B N 1
ATOM 2533 C CA . ASP B 1 94 ? -26.469 0.171 7.984 1 97.44 94 ASP B CA 1
ATOM 2534 C C . ASP B 1 94 ? -26.578 1.261 9.047 1 97.44 94 ASP B C 1
ATOM 2536 O O . ASP B 1 94 ? -25.578 1.816 9.492 1 97.44 94 ASP B O 1
ATOM 2540 N N . PRO B 1 95 ? -27.781 1.502 9.523 1 97.62 95 PRO B N 1
ATOM 2541 C CA . PRO B 1 95 ? -28.016 2.611 10.445 1 97.62 95 PRO B CA 1
ATOM 2542 C C . PRO B 1 95 ? -27.156 2.523 11.703 1 97.62 95 PRO B C 1
ATOM 2544 O O . PRO B 1 95 ? -26.734 3.551 12.234 1 97.62 95 PRO B O 1
ATOM 2547 N N . GLU B 1 96 ? -26.984 1.327 12.141 1 97.75 96 GLU B N 1
ATOM 2548 C CA . GLU B 1 96 ? -26.156 1.168 13.336 1 97.75 96 GLU B CA 1
ATOM 2549 C C . GLU B 1 96 ? -24.719 1.605 13.086 1 97.75 96 GLU B C 1
ATOM 2551 O O . GLU B 1 96 ? -24.172 2.402 13.844 1 97.75 96 GLU B O 1
ATOM 2556 N N . LEU B 1 97 ? -24.109 1.104 12.055 1 97.62 97 LEU B N 1
ATOM 2557 C CA . LEU B 1 97 ? -22.734 1.472 11.711 1 97.62 97 LEU B CA 1
ATOM 2558 C C . LEU B 1 97 ? -22.641 2.955 11.367 1 97.62 97 LEU B C 1
ATOM 2560 O O . LEU B 1 97 ? -21.656 3.611 11.703 1 97.62 97 LEU B O 1
ATOM 2564 N N . MET B 1 98 ? -23.641 3.449 10.68 1 97.94 98 MET B N 1
ATOM 2565 C CA . MET B 1 98 ? -23.672 4.863 10.32 1 97.94 98 MET B CA 1
ATOM 2566 C C . MET B 1 98 ? -23.688 5.742 11.57 1 97.94 98 MET B C 1
ATOM 2568 O O . MET B 1 98 ? -23.031 6.789 11.602 1 97.94 98 MET B O 1
ATOM 2572 N N . GLY B 1 99 ? -24.453 5.352 12.57 1 98.12 99 GLY B N 1
ATOM 2573 C CA . GLY B 1 99 ? -24.484 6.09 13.828 1 98.12 99 GLY B CA 1
ATOM 2574 C C . GLY B 1 99 ? -23.141 6.129 14.531 1 98.12 99 GLY B C 1
ATOM 2575 O O . GLY B 1 99 ? -22.703 7.188 14.977 1 98.12 99 GLY B O 1
ATOM 2576 N N . ARG B 1 100 ? -22.547 4.945 14.617 1 98.12 100 ARG B N 1
ATOM 2577 C CA . ARG B 1 100 ? -21.219 4.855 15.211 1 98.12 100 ARG B CA 1
ATOM 2578 C C . ARG B 1 100 ? -20.203 5.695 14.445 1 98.12 100 ARG B C 1
ATOM 2580 O O . ARG B 1 100 ? -19.406 6.418 15.039 1 98.12 100 ARG B O 1
ATOM 2587 N N . TYR B 1 101 ? -20.297 5.625 13.148 1 98.62 101 TYR B N 1
ATOM 2588 C CA . TYR B 1 101 ? -19.391 6.383 12.297 1 98.62 101 TYR B CA 1
ATOM 2589 C C . TYR B 1 101 ? -19.609 7.883 12.461 1 98.62 101 TYR B C 1
ATOM 2591 O O . TYR B 1 101 ? -18.656 8.656 12.516 1 98.62 101 TYR B O 1
ATOM 2599 N N . THR B 1 102 ? -20.812 8.336 12.508 1 98.19 102 THR B N 1
ATOM 2600 C CA . THR B 1 102 ? -21.125 9.75 12.648 1 98.19 102 THR B CA 1
ATOM 2601 C C . THR B 1 102 ? -20.438 10.336 13.883 1 98.19 102 THR B C 1
ATOM 2603 O O . THR B 1 102 ? -19.953 11.461 13.852 1 98.19 102 THR B O 1
ATOM 2606 N N . ARG B 1 103 ? -20.422 9.547 14.93 1 98.19 103 ARG B N 1
ATOM 2607 C CA . ARG B 1 103 ? -19.75 9.984 16.141 1 98.19 103 ARG B CA 1
ATOM 2608 C C . ARG B 1 103 ? -18.234 10.047 15.945 1 98.19 103 ARG B C 1
ATOM 2610 O O . ARG B 1 103 ? -17.594 10.992 16.391 1 98.19 103 ARG B O 1
ATOM 2617 N N . LEU B 1 104 ? -17.672 9.055 15.25 1 98.38 104 LEU B N 1
ATOM 2618 C CA . LEU B 1 104 ? -16.234 9.016 14.992 1 98.38 104 LEU B CA 1
ATOM 2619 C C . LEU B 1 104 ? -15.82 10.133 14.047 1 98.38 104 LEU B C 1
ATOM 2621 O O . LEU B 1 104 ? -14.781 10.758 14.234 1 98.38 104 LEU B O 1
ATOM 2625 N N . GLN B 1 105 ? -16.609 10.32 13.023 1 98.25 105 GLN B N 1
ATOM 2626 C CA . GLN B 1 105 ? -16.328 11.266 11.945 1 98.25 105 GLN B CA 1
ATOM 2627 C C . GLN B 1 105 ? -15.961 12.641 12.5 1 98.25 105 GLN B C 1
ATOM 2629 O O . GLN B 1 105 ? -15.055 13.297 11.984 1 98.25 105 GLN B O 1
ATOM 2634 N N . GLN B 1 106 ? -16.578 13.031 13.555 1 97.38 106 GLN B N 1
ATOM 2635 C CA . GLN B 1 106 ? -16.438 14.375 14.117 1 97.38 106 GLN B CA 1
ATOM 2636 C C . GLN B 1 106 ? -15.109 14.531 14.859 1 97.38 106 GLN B C 1
ATOM 2638 O O . GLN B 1 106 ? -14.688 15.648 15.156 1 97.38 106 GLN B O 1
ATOM 2643 N N . LYS B 1 107 ? -14.508 13.43 15.086 1 98.06 107 LYS B N 1
ATOM 2644 C CA . LYS B 1 107 ? -13.305 13.516 15.922 1 98.06 107 LYS B CA 1
ATOM 2645 C C . LYS B 1 107 ? -12.07 13.047 15.156 1 98.06 107 LYS B C 1
ATOM 2647 O O . LYS B 1 107 ? -11.031 12.766 15.758 1 98.06 107 LYS B O 1
ATOM 2652 N N . VAL B 1 108 ? -12.133 12.938 13.797 1 98.75 108 VAL B N 1
ATOM 2653 C CA . VAL B 1 108 ? -11.016 12.539 12.945 1 98.75 108 VAL B CA 1
ATOM 2654 C C . VAL B 1 108 ? -10.305 13.781 12.422 1 98.75 108 VAL B C 1
ATOM 2656 O O . VAL B 1 108 ? -10.922 14.656 11.812 1 98.75 108 VAL B O 1
ATOM 2659 N N . TYR B 1 109 ? -8.992 13.797 12.617 1 98.81 109 TYR B N 1
ATOM 2660 C CA . TYR B 1 109 ? -8.219 14.953 12.18 1 98.81 109 TYR B CA 1
ATOM 2661 C C . TYR B 1 109 ? -6.926 14.516 11.492 1 98.81 109 TYR B C 1
ATOM 2663 O O . TYR B 1 109 ? -6.305 13.531 11.898 1 98.81 109 TYR B O 1
ATOM 2671 N N . GLU B 1 110 ? -6.559 15.227 10.484 1 98.81 110 GLU B N 1
ATOM 2672 C CA . GLU B 1 110 ? -5.168 15.203 10.047 1 98.81 110 GLU B CA 1
ATOM 2673 C C . GLU B 1 110 ? -4.246 15.828 11.086 1 98.81 110 GLU B C 1
ATOM 2675 O O . GLU B 1 110 ? -4.656 16.719 11.828 1 98.81 110 GLU B O 1
ATOM 2680 N N . LEU B 1 111 ? -3.006 15.398 11.148 1 98.94 111 LEU B N 1
ATOM 2681 C CA . LEU B 1 111 ? -2.07 15.719 12.227 1 98.94 111 LEU B CA 1
ATOM 2682 C C .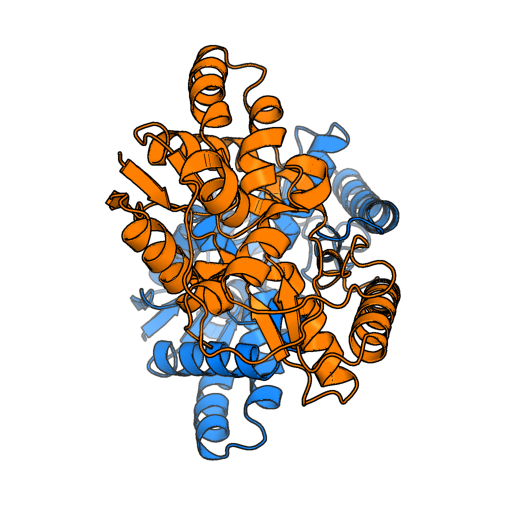 LEU B 1 111 ? -1.942 17.234 12.398 1 98.94 111 LEU B C 1
ATOM 2684 O O . LEU B 1 111 ? -2.096 17.75 13.508 1 98.94 111 LEU B O 1
ATOM 2688 N N . THR B 1 112 ? -1.7 17.984 11.344 1 98.88 112 THR B N 1
ATOM 2689 C CA . THR B 1 112 ? -1.469 19.406 11.5 1 98.88 112 THR B CA 1
ATOM 2690 C C . THR B 1 112 ? -2.764 20.141 11.859 1 98.88 112 THR B C 1
ATOM 2692 O O . THR B 1 112 ? -2.742 21.125 12.594 1 98.88 112 THR B O 1
ATOM 2695 N N . ASP B 1 113 ? -3.881 19.656 11.344 1 98.88 113 ASP B N 1
ATOM 2696 C CA . ASP B 1 113 ? -5.172 20.219 11.719 1 98.88 113 ASP B CA 1
ATOM 2697 C C . ASP B 1 113 ? -5.445 20.016 13.211 1 98.88 113 ASP B C 1
ATOM 2699 O O . ASP B 1 113 ? -5.887 20.938 13.898 1 98.88 113 ASP B O 1
ATOM 2703 N N . PHE B 1 114 ? -5.168 18.828 13.68 1 98.94 114 PHE B N 1
ATOM 2704 C CA . PHE B 1 114 ? -5.348 18.531 15.102 1 98.94 114 PHE B CA 1
ATOM 2705 C C . PHE B 1 114 ? -4.488 19.453 15.953 1 98.94 114 PHE B C 1
ATOM 2707 O O . PHE B 1 114 ? -4.977 20.062 16.906 1 98.94 114 PHE B O 1
ATOM 2714 N N . LEU B 1 115 ? -3.195 19.547 15.625 1 98.94 115 LEU B N 1
ATOM 2715 C CA . LEU B 1 115 ? -2.248 20.328 16.406 1 98.94 115 LEU B CA 1
ATOM 2716 C C . LEU B 1 115 ? -2.637 21.812 16.422 1 98.94 115 LEU B C 1
ATOM 2718 O O . LEU B 1 115 ? -2.57 22.469 17.453 1 98.94 115 LEU B O 1
ATOM 2722 N N . ALA B 1 116 ? -3.092 22.328 15.289 1 98.81 116 ALA B N 1
ATOM 2723 C CA . ALA B 1 116 ? -3.354 23.75 15.141 1 98.81 116 ALA B CA 1
ATOM 2724 C C . ALA B 1 116 ? -4.715 24.125 15.719 1 98.81 116 ALA B C 1
ATOM 2726 O O . ALA B 1 116 ? -4.848 25.125 16.422 1 98.81 116 ALA B O 1
ATOM 2727 N N . ASN B 1 117 ? -5.719 23.266 15.453 1 98.56 117 ASN B N 1
ATOM 2728 C CA . ASN B 1 117 ? -7.082 23.734 15.68 1 98.56 117 ASN B CA 1
ATOM 2729 C C . ASN B 1 117 ? -7.723 23.031 16.875 1 98.56 117 ASN B C 1
ATOM 2731 O O . ASN B 1 117 ? -8.719 23.516 17.422 1 98.56 117 ASN B O 1
ATOM 2735 N N . VAL B 1 118 ? -7.191 21.922 17.266 1 98.75 118 VAL B N 1
ATOM 2736 C CA . VAL B 1 118 ? -7.762 21.203 18.406 1 98.75 118 VAL B CA 1
ATOM 2737 C C . VAL B 1 118 ? -6.867 21.391 19.641 1 98.75 118 VAL B C 1
ATOM 2739 O O . VAL B 1 118 ? -7.277 22 20.625 1 98.75 118 VAL B O 1
ATOM 2742 N N . ALA B 1 119 ? -5.613 20.969 19.453 1 98.69 119 ALA B N 1
ATOM 2743 C CA . ALA B 1 119 ? -4.668 21.078 20.562 1 98.69 119 ALA B CA 1
ATOM 2744 C C . ALA B 1 119 ? -4.199 22.531 20.734 1 98.69 119 ALA B C 1
ATOM 2746 O O . ALA B 1 119 ? -3.758 22.922 21.828 1 98.69 119 ALA B O 1
ATOM 2747 N N . LYS B 1 120 ? -4.25 23.297 19.641 1 98.56 120 LYS B N 1
ATOM 2748 C CA . LYS B 1 120 ? -3.832 24.703 19.625 1 98.56 120 LYS B CA 1
ATOM 2749 C C . LYS B 1 120 ? -2.449 24.859 20.25 1 98.56 120 LYS B C 1
ATOM 2751 O O . LYS B 1 120 ? -2.268 25.672 21.172 1 98.56 120 LYS B O 1
ATOM 2756 N N . VAL B 1 121 ? -1.562 24.109 19.703 1 98.44 121 VAL B N 1
ATOM 2757 C CA . VAL B 1 121 ? -0.213 24.078 20.266 1 98.44 121 VAL B CA 1
ATOM 2758 C C . VAL B 1 121 ? 0.49 25.406 20 1 98.44 121 VAL B C 1
ATOM 2760 O O . VAL B 1 121 ? 0.081 26.172 19.125 1 98.44 121 VAL B O 1
ATOM 2763 N N . SER B 1 122 ? 1.452 25.688 20.875 1 97.56 122 SER B N 1
ATOM 2764 C CA . SER B 1 122 ? 2.473 26.703 20.656 1 97.56 122 SER B CA 1
ATOM 2765 C C . SER B 1 122 ? 3.867 26.094 20.609 1 97.56 122 SER B C 1
ATOM 2767 O O . SER B 1 122 ? 4.434 25.734 21.641 1 97.56 122 SER B O 1
ATOM 2769 N N . LEU B 1 123 ? 4.355 26.016 19.359 1 97.25 123 LEU B N 1
ATOM 2770 C CA . LEU B 1 123 ? 5.656 25.375 19.188 1 97.25 123 LEU B CA 1
ATOM 2771 C C . LEU B 1 123 ? 6.781 26.406 19.297 1 97.25 123 LEU B C 1
ATOM 2773 O O . LEU B 1 123 ? 6.68 27.5 18.75 1 97.25 123 LEU B O 1
ATOM 2777 N N . ALA B 1 124 ? 7.762 26.078 20.062 1 96.69 124 ALA B N 1
ATOM 2778 C CA . ALA B 1 124 ? 8.938 26.938 20.141 1 96.69 124 ALA B CA 1
ATOM 2779 C C . ALA B 1 124 ? 9.758 26.875 18.859 1 96.69 124 ALA B C 1
ATOM 2781 O O . ALA B 1 124 ? 9.742 25.859 18.156 1 96.69 124 ALA B O 1
ATOM 2782 N N . PRO B 1 125 ? 10.453 28 18.578 1 95.5 125 PRO B N 1
ATOM 2783 C CA . PRO B 1 125 ? 11.367 27.938 17.438 1 95.5 125 PRO B CA 1
ATOM 2784 C C . PRO B 1 125 ? 12.344 26.766 17.547 1 95.5 125 PRO B C 1
ATOM 2786 O O . PRO B 1 125 ? 12.781 26.406 18.641 1 95.5 125 PRO B O 1
ATOM 2789 N N . GLY B 1 126 ? 12.516 26.172 16.422 1 92.75 126 GLY B N 1
ATOM 2790 C CA . GLY B 1 126 ? 13.398 25.016 16.375 1 92.75 126 GLY B CA 1
ATOM 2791 C C . GLY B 1 126 ? 14.719 25.297 15.68 1 92.75 126 GLY B C 1
ATOM 2792 O O . GLY B 1 126 ? 15.055 26.453 15.43 1 92.75 126 GLY B O 1
ATOM 2793 N N . GLU B 1 127 ? 15.422 24.172 15.422 1 91.75 127 GLU B N 1
ATOM 2794 C CA . GLU B 1 127 ? 16.766 24.281 14.867 1 91.75 127 GLU B CA 1
ATOM 2795 C C . GLU B 1 127 ? 16.766 24.109 13.352 1 91.75 127 GLU B C 1
ATOM 2797 O O . GLU B 1 127 ? 17.734 24.453 12.68 1 91.75 127 GLU B O 1
ATOM 2802 N N . PHE B 1 128 ? 15.656 23.672 12.883 1 93.31 128 PHE B N 1
ATOM 2803 C CA . PHE B 1 128 ? 15.586 23.469 11.438 1 93.31 128 PHE B CA 1
ATOM 2804 C C . PHE B 1 128 ? 15.742 24.781 10.695 1 93.31 128 PHE B C 1
ATOM 2806 O O . PHE B 1 128 ? 15.047 25.75 10.992 1 93.31 128 PHE B O 1
ATOM 2813 N N . THR B 1 129 ? 16.656 24.781 9.812 1 86.75 129 THR B N 1
ATOM 2814 C CA . THR B 1 129 ? 16.906 26 9.055 1 86.75 129 THR B CA 1
ATOM 2815 C C . THR B 1 129 ? 16.188 25.969 7.711 1 86.75 129 THR B C 1
ATOM 2817 O O . THR B 1 129 ? 16.391 25.047 6.914 1 86.75 129 THR B O 1
ATOM 2820 N N . GLY B 1 130 ? 15.25 26.922 7.465 1 82.88 130 GLY B N 1
ATOM 2821 C CA . GLY B 1 130 ? 14.57 27.094 6.188 1 82.88 130 GLY B CA 1
ATOM 2822 C C . GLY B 1 130 ? 15.312 28.016 5.238 1 82.88 130 GLY B C 1
ATOM 2823 O O . GLY B 1 130 ? 16.531 28.188 5.352 1 82.88 130 GLY B O 1
ATOM 2824 N N . PRO B 1 131 ? 14.508 28.562 4.262 1 94.12 131 PRO B N 1
ATOM 2825 C CA . PRO B 1 131 ? 13.086 28.375 3.969 1 94.12 131 PRO B CA 1
ATOM 2826 C C . PRO B 1 131 ? 12.781 27.031 3.332 1 94.12 131 PRO B C 1
ATOM 2828 O O . PRO B 1 131 ? 13.688 26.344 2.859 1 94.12 131 PRO B O 1
ATOM 2831 N N . VAL B 1 132 ? 11.539 26.562 3.42 1 98.31 132 VAL B N 1
ATOM 2832 C CA . VAL B 1 132 ? 11.039 25.375 2.736 1 98.31 132 VAL B CA 1
ATOM 2833 C C . VAL B 1 132 ? 9.914 25.766 1.784 1 98.31 132 VAL B C 1
ATOM 2835 O O . VAL B 1 132 ? 9.359 26.859 1.881 1 98.31 132 VAL B O 1
ATOM 2838 N N . THR B 1 133 ? 9.656 24.969 0.78 1 98.56 133 THR B N 1
ATOM 2839 C CA . THR B 1 133 ? 8.375 25.031 0.084 1 98.56 133 THR B CA 1
ATOM 2840 C C . THR B 1 133 ? 7.438 23.938 0.563 1 98.56 133 THR B C 1
ATOM 2842 O O . THR B 1 133 ? 7.828 23.078 1.361 1 98.56 133 THR B O 1
ATOM 2845 N N . TYR B 1 134 ? 6.18 24.062 0.221 1 98.56 134 TYR B N 1
ATOM 2846 C CA . TYR B 1 134 ? 5.199 23.125 0.76 1 98.56 134 TYR B CA 1
ATOM 2847 C C . TYR B 1 134 ? 4.332 22.547 -0.351 1 98.56 134 TYR B C 1
ATOM 2849 O O . TYR B 1 134 ? 3.922 23.266 -1.267 1 98.56 134 TYR B O 1
ATOM 2857 N N . HIS B 1 135 ? 4.129 21.219 -0.338 1 98.06 135 HIS B N 1
ATOM 2858 C CA . HIS B 1 135 ? 3.184 20.531 -1.211 1 98.06 135 HIS B CA 1
ATOM 2859 C C . HIS B 1 135 ? 1.89 20.219 -0.473 1 98.06 135 HIS B C 1
ATOM 2861 O O . HIS B 1 135 ? 1.899 19.469 0.509 1 98.06 135 HIS B O 1
ATOM 2867 N N . ASP B 1 136 ? 0.804 20.766 -0.953 1 96.56 136 ASP B N 1
ATOM 2868 C CA . ASP B 1 136 ? -0.51 20.438 -0.417 1 96.56 136 ASP B CA 1
ATOM 2869 C C . ASP B 1 136 ? -1.05 19.156 -1.055 1 96.56 136 ASP B C 1
ATOM 2871 O O . ASP B 1 136 ? -1.319 19.125 -2.258 1 96.56 136 ASP B O 1
ATOM 2875 N N . SER B 1 137 ? -1.177 18.125 -0.199 1 92.31 137 SER B N 1
ATOM 2876 C CA . SER B 1 137 ? -1.722 16.875 -0.747 1 92.31 137 SER B CA 1
ATOM 2877 C C . SER B 1 137 ? -3.178 17.062 -1.166 1 92.31 137 SER B C 1
ATOM 2879 O O . SER B 1 137 ? -3.928 17.797 -0.527 1 92.31 137 SER B O 1
ATOM 2881 N N . CYS B 1 138 ? -3.574 16.344 -2.207 1 89.44 138 CYS B N 1
ATOM 2882 C CA . CYS B 1 138 ? -4.887 16.516 -2.814 1 89.44 138 CYS B CA 1
ATOM 2883 C C . CYS B 1 138 ? -5.996 16.234 -1.812 1 89.44 138 CYS B C 1
ATOM 2885 O O . CYS B 1 138 ? -6.887 17.062 -1.605 1 89.44 138 CYS B O 1
ATOM 2887 N N . SER B 1 139 ? -5.941 15.125 -1.112 1 90 139 SER B N 1
ATOM 2888 C CA . SER B 1 139 ? -6.996 14.742 -0.181 1 90 139 SER B CA 1
ATOM 2889 C C . SER B 1 139 ? -7 15.633 1.054 1 90 139 SER B C 1
ATOM 2891 O O . SER B 1 139 ? -8.062 15.992 1.566 1 90 139 SER B O 1
ATOM 2893 N N . GLY B 1 140 ? -5.832 15.992 1.546 1 94.25 140 GLY B N 1
ATOM 2894 C CA . GLY B 1 140 ? -5.746 16.906 2.676 1 94.25 140 GLY B CA 1
ATOM 2895 C C . GLY B 1 140 ? -6.398 18.25 2.406 1 94.25 140 GLY B C 1
ATOM 2896 O O . GLY B 1 140 ? -7.129 18.766 3.25 1 94.25 140 GLY B O 1
ATOM 2897 N N . LEU B 1 141 ? -6.129 18.719 1.231 1 94.56 141 LEU B N 1
ATOM 2898 C CA . LEU B 1 141 ? -6.664 20.016 0.848 1 94.56 141 LEU B CA 1
ATOM 2899 C C . LEU B 1 141 ? -8.156 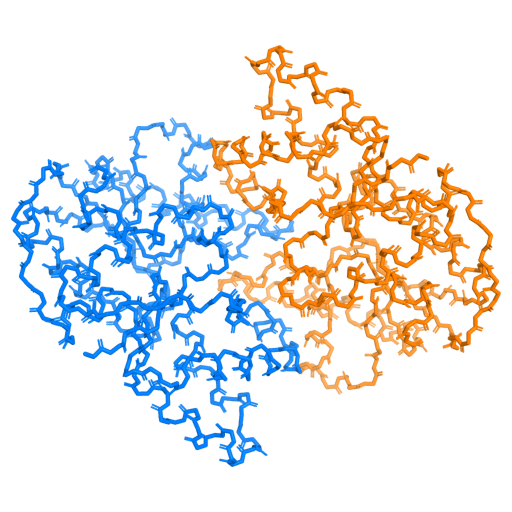19.922 0.552 1 94.56 141 LEU B C 1
ATOM 2901 O O . LEU B 1 141 ? -8.969 20.594 1.206 1 94.56 141 LEU B O 1
ATOM 2905 N N . ARG B 1 142 ? -8.602 19.031 -0.32 1 92 142 ARG B N 1
ATOM 2906 C CA . ARG B 1 142 ? -9.945 19.047 -0.875 1 92 142 ARG B CA 1
ATOM 2907 C C . ARG B 1 142 ? -10.938 18.391 0.083 1 92 142 ARG B C 1
ATOM 2909 O O . ARG B 1 142 ? -12.086 18.828 0.191 1 92 142 ARG B O 1
ATOM 2916 N N . GLU B 1 143 ? -10.461 17.422 0.796 1 93.88 143 GLU B N 1
ATOM 2917 C CA . GLU B 1 143 ? -11.398 16.656 1.621 1 93.88 143 GLU B CA 1
ATOM 2918 C C . GLU B 1 143 ? -11.367 17.141 3.07 1 93.88 143 GLU B C 1
ATOM 2920 O O . GLU B 1 143 ? -12.367 17.031 3.783 1 93.88 143 GLU B O 1
ATOM 2925 N N . LEU B 1 144 ? -10.227 17.688 3.514 1 97.06 144 LEU B N 1
ATOM 2926 C CA . LEU B 1 144 ? -10.094 17.969 4.938 1 97.06 144 LEU B CA 1
ATOM 2927 C C . LEU B 1 144 ? -9.875 19.453 5.176 1 97.06 144 LEU B C 1
ATOM 2929 O O . LEU B 1 144 ? -9.922 19.922 6.316 1 97.06 144 LEU B O 1
ATOM 2933 N N . GLY B 1 145 ? -9.539 20.203 4.113 1 97.19 145 GLY B N 1
ATOM 2934 C CA . GLY B 1 145 ? -9.328 21.641 4.25 1 97.19 145 GLY B CA 1
ATOM 2935 C C . GLY B 1 145 ? -8.008 21.984 4.898 1 97.19 145 GLY B C 1
ATOM 2936 O O . GLY B 1 145 ? -7.871 23.047 5.512 1 97.19 145 GLY B O 1
ATOM 2937 N N . VAL B 1 146 ? -7.055 21.125 4.816 1 97.81 146 VAL B N 1
ATOM 2938 C CA . VAL B 1 146 ? -5.742 21.359 5.41 1 97.81 146 VAL B CA 1
ATOM 2939 C C . VAL B 1 146 ? -4.895 22.219 4.469 1 97.81 146 VAL B C 1
ATOM 2941 O O . VAL B 1 146 ? -4.488 21.75 3.4 1 97.81 146 VAL B O 1
ATOM 2944 N N . LYS B 1 147 ? -4.652 23.406 4.773 1 97.31 147 LYS B N 1
ATOM 2945 C CA . LYS B 1 147 ? -3.846 24.328 3.979 1 97.31 147 LYS B CA 1
ATOM 2946 C C . LYS B 1 147 ? -3.062 25.281 4.875 1 97.31 147 LYS B C 1
ATOM 2948 O O . LYS B 1 147 ? -1.833 25.219 4.926 1 97.31 147 LYS B O 1
ATOM 2953 N N . ALA B 1 148 ? -3.77 26.031 5.703 1 98.25 148 ALA B N 1
ATOM 2954 C CA . ALA B 1 148 ? -3.143 27.031 6.559 1 98.25 148 ALA B CA 1
ATOM 2955 C C . ALA B 1 148 ? -2.432 26.375 7.742 1 98.25 148 ALA B C 1
ATOM 2957 O O . ALA B 1 148 ? -1.43 26.906 8.234 1 98.25 148 ALA B O 1
ATOM 2958 N N . GLN B 1 149 ? -2.883 25.234 8.156 1 98.69 149 GLN B N 1
ATOM 2959 C CA . GLN B 1 149 ? -2.465 24.609 9.406 1 98.69 149 GLN B CA 1
ATOM 2960 C C . GLN B 1 149 ? -0.977 24.266 9.383 1 98.69 149 GLN B C 1
ATOM 2962 O O . GLN B 1 149 ? -0.226 24.672 10.273 1 98.69 149 GLN B O 1
ATOM 2967 N N . PRO B 1 150 ? -0.54 23.531 8.305 1 98.62 150 PRO B N 1
ATOM 2968 C CA . PRO B 1 150 ? 0.892 23.219 8.312 1 98.62 150 PRO B CA 1
ATOM 2969 C C . PRO B 1 150 ? 1.766 24.469 8.219 1 98.62 150 PRO B C 1
ATOM 2971 O O . PRO B 1 150 ? 2.834 24.531 8.828 1 98.62 150 PRO B O 1
ATOM 2974 N N . ARG B 1 151 ? 1.351 25.5 7.539 1 98.38 151 ARG B N 1
ATOM 2975 C CA . ARG B 1 151 ? 2.115 26.734 7.398 1 98.38 151 ARG B CA 1
ATOM 2976 C C . ARG B 1 151 ? 2.188 27.484 8.727 1 98.38 151 ARG B C 1
ATOM 2978 O O . ARG B 1 151 ? 3.244 28 9.094 1 98.38 151 ARG B O 1
ATOM 2985 N N . ALA B 1 152 ? 1.051 27.547 9.414 1 98.5 152 ALA B N 1
ATOM 2986 C CA . ALA B 1 152 ? 1.028 28.203 10.711 1 98.5 152 ALA B CA 1
ATOM 2987 C C . ALA B 1 152 ? 1.975 27.516 11.695 1 98.5 152 ALA B C 1
ATOM 2989 O O . ALA B 1 152 ? 2.691 28.188 12.445 1 98.5 152 ALA B O 1
ATOM 2990 N N . LEU B 1 153 ? 1.984 26.203 11.695 1 98.75 153 LEU B N 1
ATOM 2991 C CA . LEU B 1 153 ? 2.834 25.438 12.609 1 98.75 153 LEU B CA 1
ATOM 2992 C C . LEU B 1 153 ? 4.305 25.609 12.242 1 98.75 153 LEU B C 1
ATOM 2994 O O . LEU B 1 153 ? 5.16 25.734 13.117 1 98.75 153 LEU B O 1
ATOM 2998 N N . LEU B 1 154 ? 4.609 25.578 10.922 1 98.56 154 LEU B N 1
ATOM 2999 C CA . LEU B 1 154 ? 5.98 25.812 10.477 1 98.56 154 LEU B CA 1
ATOM 3000 C C . LEU B 1 154 ? 6.457 27.203 10.883 1 98.56 154 LEU B C 1
ATOM 3002 O O . LEU B 1 154 ? 7.605 27.375 11.297 1 98.56 154 LEU B O 1
ATOM 3006 N N . ALA B 1 155 ? 5.574 28.203 10.789 1 98 155 ALA B N 1
ATOM 3007 C CA . ALA B 1 155 ? 5.906 29.562 11.195 1 98 155 ALA B CA 1
ATOM 3008 C C . ALA B 1 155 ? 6.254 29.625 12.68 1 98 155 ALA B C 1
ATOM 3010 O O . ALA B 1 155 ? 7.176 30.344 13.086 1 98 155 ALA B O 1
ATOM 3011 N N . GLN B 1 156 ? 5.531 28.891 13.461 1 97.88 156 GLN B N 1
ATOM 3012 C CA . GLN B 1 156 ? 5.82 28.844 14.891 1 97.88 156 GLN B CA 1
ATOM 3013 C C . GLN B 1 156 ? 7.223 28.297 15.148 1 97.88 156 GLN B C 1
ATOM 3015 O O . GLN B 1 156 ? 7.895 28.734 16.094 1 97.88 156 GLN B O 1
ATOM 3020 N N . ARG B 1 157 ? 7.637 27.359 14.336 1 97.62 157 ARG B N 1
ATOM 3021 C CA . ARG B 1 157 ? 8.969 26.766 14.469 1 97.62 157 ARG B CA 1
ATOM 3022 C C . ARG B 1 157 ? 10.031 27.703 13.914 1 97.62 157 ARG B C 1
ATOM 3024 O O . ARG B 1 157 ? 11.227 27.422 13.992 1 97.62 157 ARG B O 1
ATOM 3031 N N . GLY B 1 158 ? 9.602 28.844 13.359 1 97.31 158 GLY B N 1
ATOM 3032 C CA . GLY B 1 158 ? 10.523 29.812 12.773 1 97.31 158 GLY B CA 1
ATOM 3033 C C . GLY B 1 158 ? 10.906 29.469 11.344 1 97.31 158 GLY B C 1
ATOM 3034 O O . GLY B 1 158 ? 11.961 29.891 10.859 1 97.31 158 GLY B O 1
ATOM 3035 N N . ILE B 1 159 ? 10.156 28.688 10.688 1 97.94 159 ILE B N 1
ATOM 3036 C CA . ILE B 1 159 ? 10.484 28.219 9.344 1 97.94 159 ILE B CA 1
ATOM 3037 C C . ILE B 1 159 ? 9.641 28.953 8.312 1 97.94 159 ILE B C 1
ATOM 3039 O O . ILE B 1 159 ? 8.406 28.875 8.328 1 97.94 159 ILE B O 1
ATOM 3043 N N . ALA B 1 160 ? 10.289 29.688 7.461 1 97.06 160 ALA B N 1
ATOM 3044 C CA . ALA B 1 160 ? 9.594 30.391 6.391 1 97.06 160 ALA B CA 1
ATOM 3045 C C . ALA B 1 160 ? 9.211 29.438 5.262 1 97.06 160 ALA B C 1
ATOM 3047 O O . ALA B 1 160 ? 9.992 28.547 4.902 1 97.06 160 ALA B O 1
ATOM 3048 N N . VAL B 1 161 ? 8 29.641 4.703 1 98.19 161 VAL B N 1
ATOM 3049 C CA . VAL B 1 161 ? 7.543 28.859 3.562 1 98.19 161 VAL B CA 1
ATOM 3050 C C . VAL B 1 161 ? 7.527 29.719 2.309 1 98.19 161 VAL B C 1
ATOM 3052 O O . VAL B 1 161 ? 6.848 30.75 2.264 1 98.19 161 VAL B O 1
ATOM 3055 N N . THR B 1 162 ? 8.312 29.391 1.351 1 98 162 THR B N 1
ATOM 3056 C CA . THR B 1 162 ? 8.234 29.969 0.01 1 98 162 THR B CA 1
ATOM 3057 C C . THR B 1 162 ? 7.332 29.109 -0.882 1 98 162 THR B C 1
ATOM 3059 O O . THR B 1 162 ? 7.715 28.016 -1.299 1 98 162 THR B O 1
ATOM 3062 N N . GLU B 1 163 ? 6.207 29.656 -1.215 1 97.88 163 GLU B N 1
ATOM 3063 C CA . GLU B 1 163 ? 5.238 28.875 -1.966 1 97.88 163 GLU B CA 1
ATOM 3064 C C . GLU B 1 163 ? 5.738 28.578 -3.375 1 97.88 163 GLU B C 1
ATOM 3066 O O . GLU B 1 163 ? 6.148 29.484 -4.098 1 97.88 163 GLU B O 1
ATOM 3071 N N . MET B 1 164 ? 5.719 27.312 -3.721 1 97.75 164 MET B N 1
ATOM 3072 C CA . MET B 1 164 ? 5.996 26.969 -5.109 1 97.75 164 MET B CA 1
ATOM 3073 C C . MET B 1 164 ? 4.777 27.234 -5.992 1 97.75 164 MET B C 1
ATOM 3075 O O . MET B 1 164 ? 3.646 27.234 -5.504 1 97.75 164 MET B O 1
ATOM 3079 N N . LYS B 1 165 ? 5.094 27.391 -7.277 1 96 165 LYS B N 1
ATOM 3080 C CA . LYS B 1 165 ? 3.994 27.438 -8.234 1 96 165 LYS B CA 1
ATOM 3081 C C . LYS B 1 165 ? 3.186 26.141 -8.203 1 96 165 LYS B C 1
ATOM 3083 O O . LYS B 1 165 ? 3.752 25.047 -8.109 1 96 165 LYS B O 1
ATOM 3088 N N . ASP B 1 166 ? 1.815 26.203 -8.148 1 94.25 166 ASP B N 1
ATOM 3089 C CA . ASP B 1 166 ? 0.894 25.078 -8.219 1 94.25 166 ASP B CA 1
ATOM 3090 C C . ASP B 1 166 ? 1.13 24.109 -7.066 1 94.25 166 ASP B C 1
ATOM 3092 O O . ASP B 1 166 ? 1.167 22.891 -7.273 1 94.25 166 ASP B O 1
ATOM 3096 N N . CYS B 1 167 ? 1.341 24.641 -5.871 1 94.12 167 CYS B N 1
ATOM 3097 C CA . CYS B 1 167 ? 1.596 23.828 -4.684 1 94.12 167 CYS B CA 1
ATOM 3098 C C . CYS B 1 167 ? 0.399 22.938 -4.355 1 94.12 167 CYS B C 1
ATOM 3100 O O . CYS B 1 167 ? 0.537 21.938 -3.658 1 94.12 167 CYS B O 1
ATOM 3102 N N . GLU B 1 168 ? -0.752 23.188 -4.98 1 93 168 GLU B N 1
ATOM 3103 C CA . GLU B 1 168 ? -1.985 22.469 -4.691 1 93 168 GLU B CA 1
ATOM 3104 C C . GLU B 1 168 ? -2.258 21.406 -5.75 1 93 168 GLU B C 1
ATOM 3106 O O . GLU B 1 168 ? -3.221 20.641 -5.641 1 93 168 GLU B O 1
ATOM 3111 N N . HIS B 1 169 ? -1.397 21.359 -6.723 1 87.56 169 HIS B N 1
ATOM 3112 C CA . HIS B 1 169 ? -1.593 20.406 -7.805 1 87.56 169 HIS B CA 1
ATOM 3113 C C . HIS B 1 169 ? -1.056 19.016 -7.426 1 87.56 169 HIS B C 1
ATOM 3115 O O . HIS B 1 169 ? -0.05 18.922 -6.723 1 87.56 169 HIS B O 1
ATOM 3121 N N . CYS B 1 170 ? -1.695 18 -7.918 1 84.38 170 CYS B N 1
ATOM 3122 C CA . CYS B 1 170 ? -1.354 16.594 -7.668 1 84.38 170 CYS B CA 1
ATOM 3123 C C . CYS B 1 170 ? 0.119 16.344 -7.957 1 84.38 170 CYS B C 1
ATOM 3125 O O . CYS B 1 170 ? 0.693 16.938 -8.867 1 84.38 170 CYS B O 1
ATOM 3127 N N . CYS B 1 171 ? 0.728 15.43 -7.16 1 83.81 171 CYS B N 1
ATOM 3128 C CA . CYS B 1 171 ? 2.137 15.086 -7.328 1 83.81 171 CYS B CA 1
ATOM 3129 C C . CYS B 1 171 ? 2.312 13.984 -8.367 1 83.81 171 CYS B C 1
ATOM 3131 O O . CYS B 1 171 ? 3.432 13.719 -8.805 1 83.81 171 CYS B O 1
ATOM 3133 N N . GLY B 1 172 ? 1.268 13.312 -8.68 1 76.44 172 GLY B N 1
ATOM 3134 C CA . GLY B 1 172 ? 1.35 12.25 -9.672 1 76.44 172 GLY B CA 1
ATOM 3135 C C . GLY B 1 172 ? 1.516 10.875 -9.055 1 76.44 172 GLY B C 1
ATOM 3136 O O . GLY B 1 172 ? 1.608 9.875 -9.773 1 76.44 172 GLY B O 1
ATOM 3137 N N . PHE B 1 173 ? 1.438 10.695 -7.762 1 75.5 173 PHE B N 1
ATOM 3138 C CA . PHE B 1 173 ? 1.709 9.445 -7.059 1 75.5 173 PHE B CA 1
ATOM 3139 C C . PHE B 1 173 ? 0.767 8.344 -7.531 1 75.5 173 PHE B C 1
ATOM 3141 O O . PHE B 1 173 ? 1.168 7.184 -7.645 1 75.5 173 PHE B O 1
ATOM 3148 N N . GLY B 1 174 ? -0.383 8.688 -7.738 1 70.31 174 GLY B N 1
ATOM 3149 C CA . GLY B 1 174 ? -1.378 7.695 -8.117 1 70.31 174 GLY B CA 1
ATOM 3150 C C . GLY B 1 174 ? -1 6.914 -9.359 1 70.31 174 GLY B C 1
ATOM 3151 O O . GLY B 1 174 ? -1.503 5.809 -9.586 1 70.31 174 GLY B O 1
ATOM 3152 N N . GLY B 1 175 ? -0.032 7.441 -10.125 1 63.03 175 GLY B N 1
ATOM 3153 C CA . GLY B 1 175 ? 0.372 6.801 -11.367 1 63.03 175 GLY B CA 1
ATOM 3154 C C . GLY B 1 175 ? 1.55 5.859 -11.195 1 63.03 175 GLY B C 1
ATOM 3155 O O . GLY B 1 175 ? 1.927 5.152 -12.133 1 63.03 175 GLY B O 1
ATOM 3156 N N . THR B 1 176 ? 2.127 5.777 -10.109 1 59.56 176 THR B N 1
ATOM 3157 C CA . THR B 1 176 ? 3.34 5.004 -9.852 1 59.56 176 THR B CA 1
ATOM 3158 C C . THR B 1 176 ? 3.096 3.518 -10.102 1 59.56 176 THR B C 1
ATOM 3160 O O . THR B 1 176 ? 4.016 2.783 -10.461 1 59.56 176 THR B O 1
ATOM 3163 N N . PHE B 1 177 ? 1.934 3.105 -10.07 1 62.53 177 PHE B N 1
ATOM 3164 C CA . PHE B 1 177 ? 1.63 1.691 -10.258 1 62.53 177 PHE B CA 1
ATOM 3165 C C . PHE B 1 177 ? 1.016 1.443 -11.633 1 62.53 177 PHE B C 1
ATOM 3167 O O . PHE B 1 177 ? 0.641 0.314 -11.953 1 62.53 177 PHE B O 1
ATOM 3174 N N . ALA B 1 178 ? 1.033 2.555 -12.43 1 63.94 178 ALA B N 1
ATOM 3175 C CA . ALA B 1 178 ? 0.417 2.447 -13.75 1 63.94 178 ALA B CA 1
ATOM 3176 C C . ALA B 1 178 ? 1.464 2.156 -14.82 1 63.94 178 ALA B C 1
ATOM 3178 O O . ALA B 1 178 ? 2.299 3.012 -15.133 1 63.94 178 ALA B O 1
ATOM 3179 N N . VAL B 1 179 ? 1.544 0.942 -15.305 1 56.5 179 VAL B N 1
ATOM 3180 C CA . VAL B 1 179 ? 2.514 0.525 -16.312 1 56.5 179 VAL B CA 1
ATOM 3181 C C . VAL B 1 179 ? 2.311 1.332 -17.594 1 56.5 179 VAL B C 1
ATOM 3183 O O . VAL B 1 179 ? 3.275 1.822 -18.188 1 56.5 179 VAL B O 1
ATOM 3186 N N . LYS B 1 180 ? 1.089 1.496 -18 1 59 180 LYS B N 1
ATOM 3187 C CA . LYS B 1 180 ? 0.797 2.057 -19.312 1 59 180 LYS B CA 1
ATOM 3188 C C . LYS B 1 180 ? 0.838 3.582 -19.281 1 59 180 LYS B C 1
ATOM 3190 O O . LYS B 1 180 ? 0.937 4.227 -20.328 1 59 180 LYS B O 1
ATOM 3195 N N . TYR B 1 181 ? 0.911 4.039 -18.078 1 60.19 181 TYR B N 1
ATOM 3196 C CA . TYR B 1 181 ? 0.785 5.488 -18.016 1 60.19 181 TYR B CA 1
ATOM 3197 C C . TYR B 1 181 ? 2.023 6.117 -17.391 1 60.19 181 TYR B C 1
ATOM 3199 O O . TYR B 1 181 ? 1.965 7.23 -16.859 1 60.19 181 TYR B O 1
ATOM 3207 N N . GLY B 1 182 ? 2.896 5.395 -17.531 1 66.5 182 GLY B N 1
ATOM 3208 C CA . GLY B 1 182 ? 4.129 5.844 -16.891 1 66.5 182 GLY B CA 1
ATOM 3209 C C . GLY B 1 182 ? 4.602 7.191 -17.406 1 66.5 182 GLY B C 1
ATOM 3210 O O . GLY B 1 182 ? 5.051 8.031 -16.625 1 66.5 182 GLY B O 1
ATOM 3211 N N . ASP B 1 183 ? 4.184 7.512 -18.641 1 69.94 183 ASP B N 1
ATOM 3212 C CA . ASP B 1 183 ? 4.707 8.742 -19.234 1 69.94 183 ASP B CA 1
ATOM 3213 C C . ASP B 1 183 ? 3.965 9.969 -18.703 1 69.94 183 ASP B C 1
ATOM 3215 O O . ASP B 1 183 ? 4.582 11 -18.422 1 69.94 183 ASP B O 1
ATOM 3219 N N . ILE B 1 184 ? 2.633 9.898 -18.625 1 70.25 184 ILE B N 1
ATOM 3220 C CA . ILE B 1 184 ? 1.849 11.031 -18.141 1 70.25 184 ILE B CA 1
ATOM 3221 C C . ILE B 1 184 ? 2.162 11.297 -16.672 1 70.25 184 ILE B C 1
ATOM 3223 O O . ILE B 1 184 ? 2.381 12.438 -16.266 1 70.25 184 ILE B O 1
ATOM 3227 N N . SER B 1 185 ? 2.121 10.242 -15.867 1 74 185 SER B N 1
ATOM 3228 C CA . SER B 1 185 ? 2.475 10.367 -14.461 1 74 185 SER B CA 1
ATOM 3229 C C . SER B 1 185 ? 3.863 10.977 -14.289 1 74 185 SER B C 1
ATOM 3231 O O . SER B 1 185 ? 4.074 11.82 -13.414 1 74 185 SER B O 1
ATOM 3233 N N . ALA B 1 186 ? 4.645 10.555 -15.18 1 77.88 186 ALA B N 1
ATOM 3234 C CA . ALA B 1 186 ? 6.004 11.078 -15.133 1 77.88 186 ALA B CA 1
ATOM 3235 C C . ALA B 1 186 ? 6.031 12.57 -15.438 1 77.88 186 ALA B C 1
ATOM 3237 O O . ALA B 1 186 ? 6.789 13.328 -14.828 1 77.88 186 ALA B O 1
ATOM 3238 N N . ALA B 1 187 ? 5.164 12.977 -16.312 1 82.25 187 ALA B N 1
ATOM 3239 C CA . ALA B 1 187 ? 5.113 14.383 -16.688 1 82.25 187 ALA B CA 1
ATOM 3240 C C . ALA B 1 187 ? 4.598 15.234 -15.523 1 82.25 187 ALA B C 1
ATOM 3242 O O . ALA B 1 187 ? 5.098 16.328 -15.281 1 82.25 187 ALA B O 1
ATOM 3243 N N . ILE B 1 188 ? 3.574 14.781 -14.852 1 83.88 188 ILE B N 1
ATOM 3244 C CA . ILE B 1 188 ? 3.023 15.477 -13.695 1 83.88 188 ILE B CA 1
ATOM 3245 C C . ILE B 1 188 ? 4.09 15.602 -12.609 1 83.88 188 ILE B C 1
ATOM 3247 O O . ILE B 1 188 ? 4.289 16.672 -12.039 1 83.88 188 ILE B O 1
ATOM 3251 N N . ALA B 1 189 ? 4.777 14.57 -12.398 1 87.12 189 ALA B N 1
ATOM 3252 C CA . ALA B 1 189 ? 5.84 14.562 -11.398 1 87.12 189 ALA B CA 1
ATOM 3253 C C . ALA B 1 189 ? 6.973 15.5 -11.789 1 87.12 189 ALA B C 1
ATOM 3255 O O . ALA B 1 189 ? 7.555 16.172 -10.93 1 87.12 189 ALA B O 1
ATOM 3256 N N . ASP B 1 190 ? 7.211 15.547 -13.086 1 90.81 190 ASP B N 1
ATOM 3257 C CA . ASP B 1 190 ? 8.258 16.438 -13.586 1 90.81 190 ASP B CA 1
ATOM 3258 C C . ASP B 1 190 ? 7.91 17.891 -13.32 1 90.81 190 ASP B C 1
ATOM 3260 O O . ASP B 1 190 ? 8.766 18.672 -12.883 1 90.81 190 ASP B O 1
ATOM 3264 N N . GLU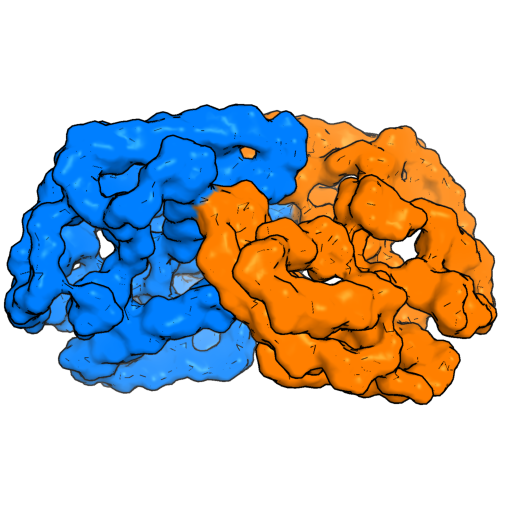 B 1 191 ? 6.688 18.219 -13.578 1 92.94 191 GLU B N 1
ATOM 3265 C CA . GLU B 1 191 ? 6.25 19.594 -13.352 1 92.94 191 GLU B CA 1
ATOM 3266 C C . GLU B 1 191 ? 6.332 19.953 -11.867 1 92.94 191 GLU B C 1
ATOM 3268 O O . GLU B 1 191 ? 6.785 21.047 -11.516 1 92.94 191 GLU B O 1
ATOM 3273 N N . LYS B 1 192 ? 5.887 19.094 -11.031 1 94 192 LYS B N 1
ATOM 3274 C CA . LYS B 1 192 ? 5.969 19.297 -9.586 1 94 192 LYS B CA 1
ATOM 3275 C C . LYS B 1 192 ? 7.414 19.516 -9.148 1 94 192 LYS B C 1
ATOM 3277 O O . LYS B 1 192 ? 7.703 20.438 -8.383 1 94 192 LYS B O 1
ATOM 3282 N N . CYS B 1 193 ? 8.281 18.719 -9.609 1 95.38 193 CYS B N 1
ATOM 3283 C CA . CYS B 1 193 ? 9.688 18.797 -9.242 1 95.38 193 CYS B CA 1
ATOM 3284 C C . CYS B 1 193 ? 10.32 20.078 -9.773 1 95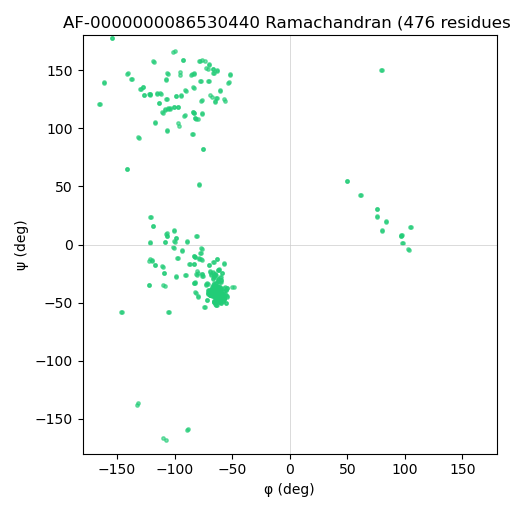.38 193 CYS B C 1
ATOM 3286 O O . CYS B 1 193 ? 11.156 20.688 -9.102 1 95.38 193 CYS B O 1
ATOM 3288 N N . ALA B 1 194 ? 9.898 20.406 -10.969 1 96.19 194 ALA B N 1
ATOM 3289 C CA . ALA B 1 194 ? 10.375 21.672 -11.523 1 96.19 194 ALA B CA 1
ATOM 3290 C C . ALA B 1 194 ? 9.945 22.859 -10.656 1 96.19 194 ALA B C 1
ATOM 3292 O O . ALA B 1 194 ? 10.727 23.781 -10.43 1 96.19 194 ALA B O 1
ATOM 3293 N N . ASN B 1 195 ? 8.711 22.812 -10.211 1 97.38 195 ASN B N 1
ATOM 3294 C CA . ASN B 1 195 ? 8.203 23.875 -9.352 1 97.38 195 ASN B CA 1
ATOM 3295 C C . ASN B 1 195 ? 8.93 23.906 -8.008 1 97.38 195 ASN B C 1
ATOM 3297 O O . ASN B 1 195 ? 9.188 24.969 -7.465 1 97.38 195 ASN B O 1
ATOM 3301 N N . VAL B 1 196 ? 9.211 22.75 -7.484 1 97.44 196 VAL B N 1
ATOM 3302 C CA . VAL B 1 196 ? 9.977 22.656 -6.25 1 97.44 196 VAL B CA 1
ATOM 3303 C C . VAL B 1 196 ? 11.344 23.297 -6.441 1 97.44 196 VAL B C 1
ATOM 3305 O O . VAL B 1 196 ? 11.766 24.125 -5.629 1 97.44 196 VAL B O 1
ATOM 3308 N N . ARG B 1 197 ? 11.992 23.016 -7.5 1 96 197 ARG B N 1
ATOM 3309 C CA . ARG B 1 197 ? 13.312 23.562 -7.789 1 96 197 ARG B CA 1
ATOM 3310 C C . ARG B 1 197 ? 13.242 25.078 -7.977 1 96 197 ARG B C 1
ATOM 3312 O O . ARG B 1 197 ? 14.102 25.812 -7.484 1 96 197 ARG B O 1
ATOM 3319 N N . ALA B 1 198 ? 12.234 25.469 -8.664 1 96.75 198 ALA B N 1
ATOM 3320 C CA . ALA B 1 198 ? 12.078 26.891 -8.984 1 96.75 198 ALA B CA 1
ATOM 3321 C C . ALA B 1 198 ? 11.82 27.703 -7.727 1 96.75 198 ALA B C 1
ATOM 3323 O O . ALA B 1 198 ? 12.055 28.922 -7.715 1 96.75 198 ALA B O 1
ATOM 3324 N N . SER B 1 199 ? 11.305 27.062 -6.715 1 96.44 199 SER B N 1
ATOM 3325 C CA . SER B 1 199 ? 11.055 27.766 -5.461 1 96.44 199 SER B CA 1
ATOM 3326 C C . SER B 1 199 ? 12.359 28.25 -4.836 1 96.44 199 SER B C 1
ATOM 3328 O O . SER B 1 199 ? 12.352 29.172 -4.012 1 96.44 199 SER B O 1
ATOM 3330 N N . GLY B 1 200 ? 13.438 27.531 -5.168 1 95 200 GLY B N 1
ATOM 3331 C CA . GLY B 1 200 ? 14.742 27.938 -4.668 1 95 200 GLY B CA 1
ATOM 3332 C C . GLY B 1 200 ? 14.992 27.5 -3.236 1 95 200 GLY B C 1
ATOM 3333 O O . GLY B 1 200 ? 16.016 27.844 -2.648 1 95 200 GLY B O 1
ATOM 3334 N N . THR B 1 201 ? 14.039 26.625 -2.896 1 93.75 201 THR B N 1
ATOM 3335 C CA . THR B 1 201 ? 14.188 26.188 -1.514 1 93.75 201 THR B CA 1
ATOM 3336 C C . THR B 1 201 ? 14.977 24.875 -1.444 1 93.75 201 THR B C 1
ATOM 3338 O O . THR B 1 201 ? 15.031 24.125 -2.422 1 93.75 201 THR B O 1
ATOM 3341 N N . GLY B 1 202 ? 15.773 24.562 -0.5 1 93.75 202 GLY B N 1
ATOM 3342 C CA . GLY B 1 202 ? 16.547 23.359 -0.292 1 93.75 202 GLY B CA 1
ATOM 3343 C C . GLY B 1 202 ? 15.734 22.219 0.293 1 93.75 202 GLY B C 1
ATOM 3344 O O . GLY B 1 202 ? 16.266 21.125 0.527 1 93.75 202 GLY B O 1
ATOM 3345 N N . ALA B 1 203 ? 14.352 22.438 0.393 1 97.75 203 ALA B N 1
ATOM 3346 C CA . ALA B 1 203 ? 13.508 21.406 0.982 1 97.75 203 ALA B CA 1
ATOM 3347 C C . ALA B 1 203 ? 12.047 21.609 0.608 1 97.75 203 ALA B C 1
ATOM 3349 O O . ALA B 1 203 ? 11.578 22.75 0.525 1 97.75 203 ALA B O 1
ATOM 3350 N N . VAL B 1 204 ? 11.391 20.516 0.322 1 98.5 204 VAL B N 1
ATOM 3351 C CA . VAL B 1 204 ? 9.938 20.516 0.2 1 98.5 204 VAL B CA 1
ATOM 3352 C C . VAL B 1 204 ? 9.32 19.719 1.337 1 98.5 204 VAL B C 1
ATOM 3354 O O . VAL B 1 204 ? 9.789 18.609 1.652 1 98.5 204 VAL B O 1
ATOM 3357 N N . VAL B 1 205 ? 8.352 20.297 2.012 1 98.56 205 VAL B N 1
ATOM 3358 C CA . VAL B 1 205 ? 7.641 19.672 3.129 1 98.56 205 VAL B CA 1
ATOM 3359 C C . VAL B 1 205 ? 6.23 19.281 2.693 1 98.56 205 VAL B C 1
ATOM 3361 O O . VAL B 1 205 ? 5.621 19.953 1.864 1 98.56 205 VAL B O 1
ATOM 3364 N N . LEU B 1 206 ? 5.746 18.172 3.143 1 98.44 206 LEU B N 1
ATOM 3365 C CA . LEU B 1 206 ? 4.418 17.688 2.783 1 98.44 206 LEU B CA 1
ATOM 3366 C C . LEU B 1 206 ? 3.867 16.766 3.871 1 98.44 206 LEU B C 1
ATOM 3368 O O . LEU B 1 206 ? 4.562 16.469 4.844 1 98.44 206 LEU B O 1
ATOM 3372 N N . GLY B 1 207 ? 2.602 16.297 3.656 1 97.75 207 GLY B N 1
ATOM 3373 C CA . GLY B 1 207 ? 1.96 15.586 4.758 1 97.75 207 GLY B CA 1
ATOM 3374 C C . GLY B 1 207 ? 1.555 14.172 4.402 1 97.75 207 GLY B C 1
ATOM 3375 O O . GLY B 1 207 ? 0.981 13.461 5.23 1 97.75 207 GLY B O 1
ATOM 3376 N N . ASP B 1 208 ? 1.831 13.672 3.18 1 96.5 208 ASP B N 1
ATOM 3377 C CA . ASP B 1 208 ? 1.439 12.328 2.77 1 96.5 208 ASP B CA 1
ATOM 3378 C C . ASP B 1 208 ? 2.641 11.539 2.246 1 96.5 208 ASP B C 1
ATOM 3380 O O . ASP B 1 208 ? 3.344 12 1.344 1 96.5 208 ASP B O 1
ATOM 3384 N N . LEU B 1 209 ? 2.77 10.367 2.812 1 95.06 209 LEU B N 1
ATOM 3385 C CA . LEU B 1 209 ? 3.943 9.57 2.461 1 95.06 209 LEU B CA 1
ATOM 3386 C C . LEU B 1 209 ? 3.932 9.211 0.979 1 95.06 209 LEU B C 1
ATOM 3388 O O . LEU B 1 209 ? 4.98 9.203 0.33 1 95.06 209 LEU B O 1
ATOM 3392 N N . GLY B 1 210 ? 2.754 8.867 0.407 1 90.81 210 GLY B N 1
ATOM 3393 C CA . GLY B 1 210 ? 2.697 8.578 -1.017 1 90.81 210 GLY B CA 1
ATOM 3394 C C . GLY B 1 210 ? 3.246 9.695 -1.877 1 90.81 210 GLY B C 1
ATOM 3395 O O . GLY B 1 210 ? 4.023 9.453 -2.803 1 90.81 210 GLY B O 1
ATOM 3396 N N . CYS B 1 211 ? 2.877 10.906 -1.565 1 93.25 211 CYS B N 1
ATOM 3397 C CA . CYS B 1 211 ? 3.402 12.07 -2.275 1 93.25 211 CYS B CA 1
ATOM 3398 C C . CYS B 1 211 ? 4.906 12.195 -2.072 1 93.25 211 CYS B C 1
ATOM 3400 O O . CYS B 1 211 ? 5.637 12.555 -3.002 1 93.25 211 CYS B O 1
ATOM 3402 N N . MET B 1 212 ? 5.34 11.969 -0.866 1 94.81 212 MET B N 1
ATOM 3403 C CA . MET B 1 212 ? 6.758 12.055 -0.52 1 94.81 212 MET B CA 1
ATOM 3404 C C . MET B 1 212 ? 7.586 11.109 -1.379 1 94.81 212 MET B C 1
ATOM 3406 O O . MET B 1 212 ? 8.594 11.516 -1.962 1 94.81 212 MET B O 1
ATOM 3410 N N . LEU B 1 213 ? 7.156 9.883 -1.47 1 91.56 213 LEU B N 1
ATOM 3411 C CA . LEU B 1 213 ? 7.883 8.875 -2.236 1 91.56 213 LEU B CA 1
ATOM 3412 C C . LEU B 1 213 ? 7.996 9.281 -3.701 1 91.56 213 LEU B C 1
ATOM 3414 O O . LEU B 1 213 ? 9.062 9.164 -4.301 1 91.56 213 LEU B O 1
ATOM 3418 N N . ASN B 1 214 ? 6.91 9.805 -4.227 1 89.44 214 ASN B N 1
ATOM 3419 C CA . ASN B 1 214 ? 6.875 10.133 -5.648 1 89.44 214 ASN B CA 1
ATOM 3420 C C . ASN B 1 214 ? 7.734 11.352 -5.969 1 89.44 214 ASN B C 1
ATOM 3422 O O . ASN B 1 214 ? 8.516 11.328 -6.926 1 89.44 214 ASN B O 1
ATOM 3426 N N . ILE B 1 215 ? 7.574 12.383 -5.191 1 93.62 215 ILE B N 1
ATOM 3427 C CA . ILE B 1 215 ? 8.344 13.609 -5.41 1 93.62 215 ILE B CA 1
ATOM 3428 C C . ILE B 1 215 ? 9.828 13.328 -5.199 1 93.62 215 ILE B C 1
ATOM 3430 O O . ILE B 1 215 ? 10.656 13.703 -6.027 1 93.62 215 ILE B O 1
ATOM 3434 N N . GLU B 1 216 ? 10.195 12.664 -4.137 1 94.44 216 GLU B N 1
ATOM 3435 C CA . GLU B 1 216 ? 11.586 12.336 -3.85 1 94.44 216 GLU B CA 1
ATOM 3436 C C . GLU B 1 216 ? 12.188 11.461 -4.945 1 94.44 216 GLU B C 1
ATOM 3438 O O . GLU B 1 216 ? 13.289 11.734 -5.43 1 94.44 216 GLU B O 1
ATOM 3443 N N . GLY B 1 217 ? 11.445 10.453 -5.297 1 90.94 217 GLY B N 1
ATOM 3444 C CA . GLY B 1 217 ? 11.922 9.578 -6.352 1 90.94 217 GLY B CA 1
ATOM 3445 C C . GLY B 1 217 ? 12.188 10.297 -7.66 1 90.94 217 GLY B C 1
ATOM 3446 O O . GLY B 1 217 ? 13.195 10.055 -8.32 1 90.94 217 GLY B O 1
ATOM 3447 N N . ARG B 1 218 ? 11.258 11.164 -7.996 1 90.19 218 ARG B N 1
ATOM 3448 C CA . ARG B 1 218 ? 11.398 11.875 -9.266 1 90.19 218 ARG B CA 1
ATOM 3449 C C . ARG B 1 218 ? 12.562 12.867 -9.211 1 90.19 218 ARG B C 1
ATOM 3451 O O . ARG B 1 218 ? 13.297 13.016 -10.188 1 90.19 218 ARG B O 1
ATOM 3458 N N . LEU B 1 219 ? 12.734 13.547 -8.102 1 94.62 219 LEU B N 1
ATOM 3459 C CA . LEU B 1 219 ? 13.867 14.445 -7.926 1 94.62 219 LEU B CA 1
ATOM 3460 C C . LEU B 1 219 ? 15.188 13.703 -8.102 1 94.62 219 LEU B C 1
ATOM 3462 O O . LEU B 1 219 ? 16.062 14.148 -8.836 1 94.62 219 LEU B O 1
ATOM 3466 N N . ARG B 1 220 ? 15.297 12.523 -7.523 1 92.62 220 ARG B N 1
ATOM 3467 C CA . ARG B 1 220 ? 16.516 11.734 -7.602 1 92.62 220 ARG B CA 1
ATOM 3468 C C . ARG B 1 220 ? 16.75 11.234 -9.023 1 92.62 220 ARG B C 1
ATOM 3470 O O . ARG B 1 220 ? 17.875 11.289 -9.531 1 92.62 220 ARG B O 1
ATOM 3477 N N . ARG B 1 221 ? 15.75 10.789 -9.727 1 88.81 221 ARG B N 1
ATOM 3478 C CA . ARG B 1 221 ? 15.859 10.25 -11.078 1 88.81 221 ARG B CA 1
ATOM 3479 C C . ARG B 1 221 ? 16.297 11.328 -12.062 1 88.81 221 ARG B C 1
ATOM 3481 O O . ARG B 1 221 ? 16.953 11.031 -13.062 1 88.81 221 ARG B O 1
ATOM 3488 N N . THR B 1 222 ? 15.938 12.547 -11.68 1 91.25 222 THR B N 1
ATOM 3489 C CA . THR B 1 222 ? 16.25 13.633 -12.602 1 91.25 222 THR B CA 1
ATOM 3490 C C . THR B 1 222 ? 17.531 14.352 -12.188 1 91.25 222 THR B C 1
ATOM 3492 O O . THR B 1 222 ? 17.812 15.445 -12.672 1 91.25 222 THR B O 1
ATOM 3495 N N . GLY B 1 223 ? 18.219 13.82 -11.156 1 91.81 223 GLY B N 1
ATOM 3496 C CA . GLY B 1 223 ? 19.578 14.258 -10.867 1 91.81 223 GLY B CA 1
ATOM 3497 C C . GLY B 1 223 ? 19.672 15.195 -9.68 1 91.81 223 GLY B C 1
ATOM 3498 O O . GLY B 1 223 ? 20.766 15.609 -9.281 1 91.81 223 GLY B O 1
ATOM 3499 N N . ASP B 1 224 ? 18.484 15.555 -9.141 1 94.31 224 ASP B N 1
ATOM 3500 C CA . ASP B 1 224 ? 18.484 16.391 -7.949 1 94.31 224 ASP B CA 1
ATOM 3501 C C . ASP B 1 224 ? 18.75 15.562 -6.695 1 94.31 224 ASP B C 1
ATOM 3503 O O . ASP B 1 224 ? 17.844 14.922 -6.164 1 94.31 224 ASP B O 1
ATOM 3507 N N . ARG B 1 225 ? 19.938 15.727 -6.133 1 90.56 225 ARG B N 1
ATOM 3508 C CA . ARG B 1 225 ? 20.328 14.93 -4.973 1 90.56 225 ARG B CA 1
ATOM 3509 C C . ARG B 1 225 ? 20.359 15.781 -3.709 1 90.56 225 ARG B C 1
ATOM 3511 O O . ARG B 1 225 ? 20.578 15.266 -2.611 1 90.56 225 ARG B O 1
ATOM 3518 N N . ASP B 1 226 ? 20 17.016 -3.852 1 93.56 226 ASP B N 1
ATOM 3519 C CA . ASP B 1 226 ? 20.219 17.953 -2.75 1 93.56 226 ASP B CA 1
ATOM 3520 C C . ASP B 1 226 ? 18.906 18.344 -2.082 1 93.56 226 ASP B C 1
ATOM 3522 O O . ASP B 1 226 ? 18.875 18.594 -0.874 1 93.56 226 ASP B O 1
ATOM 3526 N N . THR B 1 227 ? 17.844 18.453 -2.928 1 96.19 227 THR B N 1
ATOM 3527 C CA . THR B 1 227 ? 16.562 18.891 -2.365 1 96.19 227 THR B CA 1
ATOM 3528 C C . THR B 1 227 ? 16.031 17.859 -1.363 1 96.19 227 THR B C 1
ATOM 3530 O O . THR B 1 227 ? 15.867 16.688 -1.699 1 96.19 227 THR B O 1
ATOM 3533 N N . ARG B 1 228 ? 15.812 18.312 -0.167 1 96.69 228 ARG B N 1
ATOM 3534 C CA . ARG B 1 228 ? 15.266 17.438 0.856 1 96.69 228 ARG B CA 1
ATOM 3535 C C . ARG B 1 228 ? 13.742 17.344 0.748 1 96.69 228 ARG B C 1
ATOM 3537 O O . ARG B 1 228 ? 13.078 18.344 0.468 1 96.69 228 ARG B O 1
ATOM 3544 N N . VAL B 1 229 ? 13.188 16.125 0.841 1 97.5 229 VAL B N 1
ATOM 3545 C CA . VAL B 1 229 ? 11.75 15.883 0.894 1 97.5 229 VAL B CA 1
ATOM 3546 C C . VAL B 1 229 ? 11.359 15.391 2.283 1 97.5 229 VAL B C 1
ATOM 3548 O O . VAL B 1 229 ? 11.742 14.281 2.684 1 97.5 229 VAL B O 1
ATOM 3551 N N . LEU B 1 230 ? 10.586 16.203 3.012 1 98.06 230 LEU B N 1
ATOM 3552 C CA . LEU B 1 230 ? 10.398 15.945 4.438 1 98.06 230 LEU B CA 1
ATOM 3553 C C . LEU B 1 230 ? 8.922 15.898 4.797 1 98.06 230 LEU B C 1
ATOM 3555 O O . LEU B 1 230 ? 8.133 16.719 4.301 1 98.06 230 LEU B O 1
ATOM 3559 N N . HIS B 1 231 ? 8.586 14.914 5.574 1 98.56 231 HIS B N 1
ATOM 3560 C CA . HIS B 1 231 ? 7.25 14.938 6.156 1 98.56 231 HIS B CA 1
ATOM 3561 C C . HIS B 1 231 ? 7.129 16.031 7.215 1 98.56 231 HIS B C 1
ATOM 3563 O O . HIS B 1 231 ? 8.016 16.188 8.047 1 98.56 231 HIS B O 1
ATOM 3569 N N . VAL B 1 232 ? 6.035 16.672 7.242 1 98.81 232 VAL B N 1
ATOM 3570 C CA . VAL B 1 232 ? 5.82 17.828 8.117 1 98.81 232 VAL B CA 1
ATOM 3571 C C . VAL B 1 232 ? 5.926 17.391 9.578 1 98.81 232 VAL B C 1
ATOM 3573 O O . VAL B 1 232 ? 6.398 18.156 10.422 1 98.81 232 VAL B O 1
ATOM 3576 N N . ALA B 1 233 ? 5.559 16.172 9.93 1 98.81 233 ALA B N 1
ATOM 3577 C CA . ALA B 1 233 ? 5.66 15.672 11.297 1 98.81 233 ALA B CA 1
ATOM 3578 C C . ALA B 1 233 ? 7.109 15.695 11.773 1 98.81 233 ALA B C 1
ATOM 3580 O O . ALA B 1 233 ? 7.383 16.062 12.922 1 98.81 233 ALA B O 1
ATOM 3581 N N . GLN B 1 234 ? 8.016 15.328 10.914 1 98.56 234 GLN B N 1
ATOM 3582 C CA . GLN B 1 234 ? 9.422 15.266 11.289 1 98.56 234 GLN B CA 1
ATOM 3583 C C . GLN B 1 234 ? 10 16.672 11.484 1 98.56 234 GLN B C 1
ATOM 3585 O O . GLN B 1 234 ? 10.773 16.906 12.414 1 98.56 234 GLN B O 1
ATOM 3590 N N . VAL B 1 235 ? 9.625 17.562 10.656 1 98.5 235 VAL B N 1
ATOM 3591 C CA . VAL B 1 235 ? 10.094 18.953 10.727 1 98.5 235 VAL B CA 1
ATOM 3592 C C . VAL B 1 235 ? 9.586 19.594 12.016 1 98.5 235 VAL B C 1
ATOM 3594 O O . VAL B 1 235 ? 10.359 20.188 12.773 1 98.5 235 VAL B O 1
ATOM 3597 N N . LEU B 1 236 ? 8.297 19.438 12.234 1 98.62 236 LEU B N 1
ATOM 3598 C CA . LEU B 1 236 ? 7.684 20.062 13.406 1 98.62 236 LEU B CA 1
ATOM 3599 C C . LEU B 1 236 ? 8.227 19.453 14.695 1 98.62 236 LEU B C 1
ATOM 3601 O O . LEU B 1 236 ? 8.367 20.156 15.703 1 98.62 236 LEU B O 1
ATOM 3605 N N . ALA B 1 237 ? 8.555 18.172 14.711 1 98.31 237 ALA B N 1
ATOM 3606 C CA . ALA B 1 237 ? 9.031 17.469 15.898 1 98.31 237 ALA B CA 1
ATOM 3607 C C . ALA B 1 237 ? 10.508 17.766 16.156 1 98.31 237 ALA B C 1
ATOM 3609 O O . ALA B 1 237 ? 11.039 17.453 17.219 1 98.31 237 ALA B O 1
ATOM 3610 N N . GLY B 1 238 ? 11.164 18.359 15.195 1 97.38 238 GLY B N 1
ATOM 3611 C CA . GLY B 1 238 ? 12.594 18.625 15.32 1 97.38 238 GLY B CA 1
ATOM 3612 C C . GLY B 1 238 ? 13.445 17.391 15.125 1 97.38 238 GLY B C 1
ATOM 3613 O O . GLY B 1 238 ? 14.508 17.25 15.734 1 97.38 238 GLY B O 1
ATOM 3614 N N . ASP B 1 239 ? 12.984 16.469 14.312 1 97.06 239 ASP B N 1
ATOM 3615 C CA . ASP B 1 239 ? 13.672 15.188 14.148 1 97.06 239 ASP B CA 1
ATOM 3616 C C . ASP B 1 239 ? 14.523 15.172 12.883 1 97.06 239 ASP B C 1
ATOM 3618 O O . ASP B 1 239 ? 15.086 14.141 12.516 1 97.06 239 ASP B O 1
ATOM 3622 N N . VAL B 1 240 ? 14.578 16.312 12.125 1 94.19 240 VAL B N 1
ATOM 3623 C CA . VAL B 1 240 ? 15.383 16.438 10.914 1 94.19 240 VAL B CA 1
ATOM 3624 C C . VAL B 1 240 ? 16.078 17.797 10.898 1 94.19 240 VAL B C 1
ATOM 3626 O O . VAL B 1 240 ? 15.641 18.734 11.562 1 94.19 240 VAL B O 1
#

Solvent-accessible surface area (backbone atoms only — not comparable to full-atom values): 24255 Å² total; per-residue (Å²): 105,43,31,29,47,47,57,46,50,65,31,60,58,73,42,44,66,47,42,52,22,44,50,51,48,46,39,73,64,69,34,47,74,43,66,62,84,83,65,59,46,67,26,53,70,32,46,65,24,36,24,52,68,60,18,33,52,31,40,51,50,50,48,71,70,42,58,84,37,69,30,35,36,14,69,19,24,57,53,32,22,35,58,53,68,47,43,58,75,62,27,68,92,34,68,67,58,36,53,56,43,57,61,41,40,76,31,55,27,30,43,46,48,33,41,51,73,69,62,51,61,84,58,65,66,58,81,54,79,60,50,26,23,51,46,40,48,54,38,16,36,76,65,63,65,49,61,64,35,56,54,54,55,36,45,40,27,61,30,50,74,43,76,26,71,69,29,63,48,67,50,33,41,15,20,62,54,17,78,90,39,43,64,61,28,46,49,39,32,48,52,47,46,49,24,48,56,71,45,68,36,60,26,40,34,30,48,37,65,63,47,48,40,28,52,44,1,45,32,42,72,71,67,44,83,70,63,40,72,40,51,44,42,29,56,75,54,61,75,95,104,42,31,29,46,46,57,45,51,65,30,60,57,74,41,44,66,48,42,52,21,44,51,50,48,47,38,73,62,69,34,47,74,42,66,62,84,83,66,59,45,68,26,54,70,31,47,66,24,35,24,52,68,60,17,33,54,31,40,50,50,50,46,69,71,43,59,86,36,69,28,36,36,14,71,20,24,56,54,32,22,38,58,53,66,46,44,60,74,64,26,68,90,33,68,67,57,37,53,56,42,58,62,39,40,77,31,54,26,31,43,45,48,34,40,50,72,68,62,51,61,82,58,66,66,56,82,54,80,60,52,25,22,51,46,39,46,55,37,17,34,76,64,62,65,47,62,64,35,57,54,55,54,36,45,39,27,62,29,50,74,43,76,26,71,69,30,65,50,68,50,33,40,17,19,62,53,16,80,91,38,42,64,61,27,46,48,39,31,47,51,46,46,49,24,48,56,70,44,68,34,59,27,39,32,30,48,35,65,63,49,47,40,29,52,45,2,45,32,42,73,72,68,44,83,68,63,39,73,39,51,45,42,28,58,75,53,60,73,95

Secondary structure (DSSP, 8-state):
-EEEE---HHHHHH-HHHHHHHHHHHHHTT-EEE--TT----SHHHHHHT-HHHHHHHHHHHHHHHTTSSEEEES-HHHHHIIIIIHHHHHTT-HHHHHHHHHHHTTEEEHHHIIIIIS---PPP-S----BEE---HHHHHHH--SHHHHHHHHHTT--B-PPTTTTS--STBTTB-STTHHHHHHHHHHHHHHHHHTT-SEEEES-HHHHHHHHHHHHHTT--S-EEEEHHHHHHT--/-EEEE---HHHHHH-HHHHHHHHHHHHHTT-EEE--TT----SHHHHHHT-HHHHHHHHHHHHHHHTTSSEEEES-HHHHHIIIIIHHHHHTT-HHHHHHHHHHHTTEEEHHHIIIIIS---PPP-S----BEE---HHHHHHH--SHHHHHHHHHTT--B-PPTTTTS--STBTTB-STTHHHHHHHHHHHHHHHHHTT-SEEEES-HHHHHHHHHHHHHTT--S-EEEEHHHHHHT--